Protein AF-A0AAU9K2E4-F1 (afdb_monomer_lite)

Foldseek 3Di:
DDDDDDDPDDPDPPPPDQDALLLVLLVVLLCQAQQLAAALVLQLVLLVVLDDPQKHAPVSVLVSCVVSVGDSCCCVPPPRLSNLLQVLQADPVRIGGSLLSSLCSQARYDDALLVSVVSVQCSQPPVPPQKHFQVSVVVSLVSNLCCLLPRSRVRRDDCVRPNPVRSVVLSVLLVVQVVVLSVVVCCLQPVPPDRMDGPVRVVVSCVVPVLNSLSRHSSSSSVSSVVRSVVPVDDPPPDDPPPPPPPPPDDDDDDDDDDDDDDDDDDDDDDPPVVVVVVVVVVVVVVVVVVVVVSVLSSLVVVVVVVDDDPVQFPDWLDPDWDKFQAAPLVVCVCPPAPPVVPLVQLLCQLQVWAQKDKFHWPDDAPCSSVVHDDDDHDFKTKIKIWIKGADDDPDVQADRIFIKIKMWMKGPSDRFWIKIKIWMATPRGVCSVQKIKIKMWIWGGPRMITIIITIGIGGPHDDPCVVVCGVVVSVVSSCSVPVRNVLSSNCSSCVVVVHDDDPCPVSSVPRGDRHDHPPVPVVVVVVVVVVVVVVVVVVVVVVVVVVVVVVVVVVVVVVVVVVVVVVVVVVD

pLDDT: mean 81.57, std 21.94, range [29.48, 98.5]

Structure (mmCIF, N/CA/C/O backbone):
data_AF-A0AAU9K2E4-F1
#
_entry.id   AF-A0AAU9K2E4-F1
#
loop_
_atom_site.group_PDB
_atom_site.id
_atom_site.type_symbol
_atom_site.label_atom_id
_atom_site.label_alt_id
_atom_site.label_comp_id
_atom_site.label_asym_id
_atom_site.label_entity_id
_atom_site.label_seq_id
_atom_site.pdbx_PDB_ins_code
_atom_site.Cartn_x
_atom_site.Cartn_y
_atom_site.Cartn_z
_atom_site.occupancy
_atom_site.B_iso_or_equiv
_atom_site.auth_seq_id
_atom_site.auth_comp_id
_atom_site.auth_asym_id
_atom_site.auth_atom_id
_atom_site.pdbx_PDB_model_num
ATOM 1 N N . MET A 1 1 ? -28.084 -39.933 -8.185 1.00 37.19 1 MET A N 1
ATOM 2 C CA . MET A 1 1 ? -26.721 -39.361 -8.178 1.00 37.19 1 MET A CA 1
ATOM 3 C C . MET A 1 1 ? -26.723 -38.176 -9.130 1.00 37.19 1 MET A C 1
ATOM 5 O O . MET A 1 1 ? -26.557 -38.372 -10.323 1.00 37.19 1 MET A O 1
ATOM 9 N N . GLY A 1 2 ? -27.069 -36.991 -8.625 1.00 30.81 2 GLY A N 1
ATOM 10 C CA . GLY A 1 2 ? -27.125 -35.752 -9.403 1.00 30.81 2 GLY A CA 1
ATOM 11 C C . GLY A 1 2 ? -25.987 -34.840 -8.964 1.00 30.81 2 GLY A C 1
ATOM 12 O O . GLY A 1 2 ? -25.881 -34.535 -7.779 1.00 30.81 2 GLY A O 1
ATOM 13 N N . CYS A 1 3 ? -25.113 -34.480 -9.898 1.00 31.41 3 CYS A N 1
ATOM 14 C CA . CYS A 1 3 ? -24.028 -33.533 -9.680 1.00 31.41 3 CYS A CA 1
ATOM 15 C C . CYS A 1 3 ? -24.596 -32.111 -9.663 1.00 31.41 3 CYS A C 1
ATOM 17 O O . CYS A 1 3 ? -25.233 -31.692 -10.626 1.00 31.41 3 CYS A O 1
ATOM 19 N N . CYS A 1 4 ? -24.362 -31.382 -8.572 1.00 31.95 4 CYS A N 1
ATOM 20 C CA . CYS A 1 4 ? -24.639 -29.955 -8.483 1.00 31.95 4 CYS A CA 1
ATOM 21 C C . CYS A 1 4 ? -23.715 -29.190 -9.439 1.00 31.95 4 CYS A C 1
ATOM 23 O O . CYS A 1 4 ? -22.493 -29.215 -9.282 1.00 31.95 4 CYS A O 1
ATOM 25 N N . GLU A 1 5 ? -24.303 -28.494 -10.407 1.00 32.69 5 GLU A N 1
ATOM 26 C CA . GLU A 1 5 ? -23.639 -27.434 -11.156 1.00 32.69 5 GLU A CA 1
ATOM 27 C C . GLU A 1 5 ? -23.360 -26.272 -10.197 1.00 32.69 5 GLU A C 1
ATOM 29 O O . GLU A 1 5 ? -24.272 -25.645 -9.661 1.00 32.69 5 GLU A O 1
ATOM 34 N N . ALA A 1 6 ? -22.080 -26.010 -9.935 1.00 31.20 6 ALA A N 1
ATOM 35 C CA . ALA A 1 6 ? -21.659 -24.826 -9.209 1.00 31.20 6 ALA A CA 1
ATOM 36 C C . ALA A 1 6 ? -21.851 -23.606 -10.118 1.00 31.20 6 ALA A C 1
ATOM 38 O O . ALA A 1 6 ? -21.070 -23.368 -11.042 1.00 31.20 6 ALA A O 1
ATOM 39 N N . THR A 1 7 ? -22.905 -22.841 -9.855 1.00 31.53 7 THR A N 1
ATOM 40 C CA . THR A 1 7 ? -23.152 -21.538 -10.466 1.00 31.53 7 THR A CA 1
ATOM 41 C C . THR A 1 7 ? -21.944 -20.643 -10.198 1.00 31.53 7 THR A C 1
ATOM 43 O O . THR A 1 7 ? -21.656 -20.293 -9.054 1.00 31.53 7 THR A O 1
ATOM 46 N N . GLN A 1 8 ? -21.205 -20.290 -11.250 1.00 31.70 8 GLN A N 1
ATOM 47 C CA . GLN A 1 8 ? -20.122 -19.317 -11.168 1.00 31.70 8 GLN A CA 1
ATOM 48 C C . GLN A 1 8 ? -20.720 -17.963 -10.770 1.00 31.70 8 GLN A C 1
ATOM 50 O O . GLN A 1 8 ? -21.338 -17.273 -11.580 1.00 31.70 8 GLN A O 1
ATOM 55 N N . ILE A 1 9 ? -20.571 -17.600 -9.496 1.00 30.86 9 ILE A N 1
ATOM 56 C CA . ILE A 1 9 ? -20.926 -16.278 -8.990 1.00 30.86 9 ILE A CA 1
ATOM 57 C C . ILE A 1 9 ? -19.970 -15.284 -9.650 1.00 30.86 9 ILE A C 1
ATOM 59 O O . ILE A 1 9 ? -18.772 -15.264 -9.373 1.00 30.86 9 ILE A O 1
ATOM 63 N N . ASN A 1 10 ? -20.520 -14.484 -10.558 1.00 30.00 10 ASN A N 1
ATOM 64 C CA . ASN A 1 10 ? -19.849 -13.372 -11.214 1.00 30.00 10 ASN A CA 1
ATOM 65 C C . ASN A 1 10 ? -19.261 -12.447 -10.124 1.00 30.00 10 ASN A C 1
ATOM 67 O O . ASN A 1 10 ? -20.035 -11.989 -9.273 1.00 30.00 10 ASN A O 1
ATOM 71 N N . PRO A 1 11 ? -17.935 -12.205 -10.067 1.00 36.16 11 PRO A N 1
ATOM 72 C CA . PRO A 1 11 ? -17.338 -11.366 -9.036 1.00 36.16 11 PRO A CA 1
ATOM 73 C C . PRO A 1 11 ? -17.974 -9.977 -9.102 1.00 36.16 11 PRO A C 1
ATOM 75 O O . PRO A 1 11 ? -17.813 -9.235 -10.070 1.00 36.16 11 PRO A O 1
ATOM 78 N N . ARG A 1 12 ? -18.778 -9.691 -8.073 1.00 38.38 12 ARG A N 1
ATOM 79 C CA . ARG A 1 12 ? -19.626 -8.510 -7.919 1.00 38.38 12 ARG A CA 1
ATOM 80 C C . ARG A 1 12 ? -18.850 -7.247 -8.309 1.00 38.38 12 ARG A C 1
ATOM 82 O O . ARG A 1 12 ? -17.831 -6.935 -7.694 1.00 38.38 12 ARG A O 1
ATOM 89 N N . LEU A 1 13 ? -19.381 -6.496 -9.280 1.00 33.72 13 LEU A N 1
ATOM 90 C CA . LEU A 1 13 ? -19.095 -5.074 -9.464 1.00 33.72 13 LEU A CA 1
ATOM 91 C C . LEU A 1 13 ? -19.481 -4.342 -8.169 1.00 33.72 13 LEU A C 1
ATOM 93 O O . LEU A 1 13 ? -20.591 -3.836 -8.030 1.00 33.72 13 LEU A O 1
ATOM 97 N N . LEU A 1 14 ? -18.578 -4.300 -7.191 1.00 43.84 14 LEU A N 1
ATOM 98 C CA . LEU A 1 14 ? -18.618 -3.251 -6.185 1.00 43.84 14 LEU A CA 1
ATOM 99 C C . LEU A 1 14 ? -18.365 -1.959 -6.959 1.00 43.84 14 LEU A C 1
ATOM 101 O O . LEU A 1 14 ? -17.278 -1.769 -7.507 1.00 43.84 14 LEU A O 1
ATOM 105 N N . SER A 1 15 ? -19.393 -1.116 -7.079 1.00 46.94 15 SER A N 1
ATOM 106 C CA . SER A 1 15 ? -19.255 0.240 -7.603 1.00 46.94 15 SER A CA 1
ATOM 107 C C . SER A 1 15 ? -18.041 0.872 -6.929 1.00 46.94 15 SER A C 1
ATOM 109 O O . SER A 1 15 ? -18.013 0.963 -5.700 1.00 46.94 15 SER A O 1
ATOM 111 N N . ARG A 1 16 ? -17.011 1.217 -7.711 1.00 61.72 16 ARG A N 1
ATOM 112 C CA . ARG A 1 16 ? -15.808 1.877 -7.197 1.00 61.72 16 ARG A CA 1
ATOM 113 C C . ARG A 1 16 ? -16.251 3.199 -6.583 1.00 61.72 16 ARG A C 1
ATOM 115 O O . ARG A 1 16 ? -16.492 4.154 -7.309 1.00 61.72 16 ARG A O 1
ATOM 122 N N . ILE A 1 17 ? -16.417 3.220 -5.266 1.00 76.81 17 ILE A N 1
ATOM 123 C CA . ILE A 1 17 ? -16.615 4.463 -4.537 1.00 76.81 17 ILE A CA 1
ATOM 124 C C . ILE A 1 17 ? -15.314 5.240 -4.654 1.00 76.81 17 ILE A C 1
ATOM 126 O O . ILE A 1 17 ? -14.234 4.728 -4.349 1.00 76.81 17 ILE A O 1
ATOM 130 N N . GLU A 1 18 ? -15.431 6.452 -5.177 1.00 85.31 18 GLU A N 1
ATOM 131 C CA . GLU A 1 18 ? -14.321 7.378 -5.267 1.00 85.31 18 GLU A CA 1
ATOM 132 C C . GLU A 1 18 ? -13.928 7.794 -3.851 1.00 85.31 18 GLU A C 1
ATOM 134 O O . GLU A 1 18 ? -14.721 8.353 -3.097 1.00 85.31 18 GLU A O 1
ATOM 139 N N . ILE A 1 19 ? -12.712 7.417 -3.460 1.00 88.56 19 ILE A N 1
ATOM 140 C CA . ILE A 1 19 ? -12.190 7.706 -2.128 1.00 88.56 19 ILE A CA 1
ATOM 141 C C . ILE A 1 19 ? -11.777 9.190 -2.098 1.00 88.56 19 ILE A C 1
ATOM 143 O O . ILE A 1 19 ? -11.007 9.597 -2.981 1.00 88.56 19 ILE A O 1
ATOM 147 N N . PRO A 1 20 ? -12.217 9.975 -1.098 1.00 91.00 20 PRO A N 1
ATOM 148 C CA . PRO A 1 20 ? -11.890 11.395 -1.000 1.00 91.00 20 PRO A CA 1
ATOM 149 C C . PRO A 1 20 ? -10.384 11.608 -0.773 1.00 91.00 20 PRO A C 1
ATOM 151 O O . PRO A 1 20 ? -9.663 10.705 -0.327 1.00 91.00 20 PRO A O 1
ATOM 154 N N . LEU A 1 21 ? -9.878 12.790 -1.126 1.00 88.50 21 LEU A N 1
ATOM 155 C CA . LEU A 1 21 ? -8.443 13.099 -1.078 1.00 88.50 21 LEU A CA 1
ATOM 156 C C . LEU A 1 21 ? -7.885 13.051 0.341 1.00 88.50 21 LEU A C 1
ATOM 158 O O . LEU A 1 21 ? -6.787 12.540 0.565 1.00 88.50 21 LEU A O 1
ATOM 162 N N . GLU A 1 22 ? -8.680 13.526 1.285 1.00 94.00 22 GLU A N 1
ATOM 163 C CA . GLU A 1 22 ? -8.408 13.554 2.711 1.00 94.00 22 GLU A CA 1
ATOM 164 C C . GLU A 1 22 ? -8.184 12.129 3.227 1.00 94.00 22 GLU A C 1
ATOM 166 O O . GLU A 1 22 ? -7.176 11.847 3.874 1.00 94.00 22 GLU A O 1
ATOM 171 N N . GLU A 1 23 ? -9.037 11.180 2.830 1.00 96.25 23 GLU A N 1
ATOM 172 C CA . GLU A 1 23 ? -8.864 9.770 3.188 1.00 96.25 23 GLU A CA 1
ATOM 173 C C . GLU A 1 23 ? -7.596 9.173 2.581 1.00 96.25 23 GLU A C 1
ATOM 175 O O . GLU A 1 23 ? -6.885 8.412 3.238 1.00 96.25 23 GLU A O 1
ATOM 180 N N . LYS A 1 24 ? -7.280 9.509 1.326 1.00 92.94 24 LYS A N 1
ATOM 181 C CA . LYS A 1 24 ? -6.053 9.028 0.678 1.00 92.94 24 LYS A CA 1
ATOM 182 C C . LYS A 1 24 ? -4.808 9.552 1.410 1.00 92.94 24 LYS A C 1
ATOM 184 O O . LYS A 1 24 ? -3.862 8.785 1.613 1.00 92.94 24 LYS A O 1
ATOM 189 N N . ALA A 1 25 ? -4.823 10.811 1.853 1.00 93.62 25 ALA A N 1
ATOM 190 C CA . ALA A 1 25 ? -3.760 11.410 2.656 1.00 93.62 25 ALA A CA 1
ATOM 191 C C . ALA A 1 25 ? -3.625 10.739 4.035 1.00 93.62 25 ALA A C 1
ATOM 193 O O . ALA A 1 25 ? -2.514 10.393 4.440 1.00 93.62 25 ALA A O 1
ATOM 194 N N . ILE A 1 26 ? -4.738 10.481 4.732 1.00 96.12 26 ILE A N 1
ATOM 195 C CA . ILE A 1 26 ? -4.733 9.780 6.027 1.00 96.12 26 ILE A CA 1
ATOM 196 C C . ILE A 1 26 ? -4.193 8.354 5.859 1.00 96.12 26 ILE A C 1
ATOM 198 O O . ILE A 1 26 ? -3.274 7.959 6.573 1.00 96.12 26 ILE A O 1
ATOM 202 N N . LYS A 1 27 ? -4.670 7.596 4.863 1.00 96.19 27 LYS A N 1
ATOM 203 C CA . LYS A 1 27 ? -4.191 6.228 4.577 1.00 96.19 27 LYS A CA 1
ATOM 204 C C . LYS A 1 27 ? -2.699 6.166 4.285 1.00 96.19 27 LYS A C 1
ATOM 206 O O . LYS A 1 27 ? -2.048 5.184 4.641 1.00 96.19 27 LYS A O 1
ATOM 211 N N . LYS A 1 28 ? -2.152 7.174 3.599 1.00 94.00 28 LYS A N 1
ATOM 212 C CA . LYS A 1 28 ? -0.710 7.260 3.348 1.00 94.00 28 LYS A CA 1
ATOM 213 C C . LYS A 1 28 ? 0.057 7.373 4.666 1.00 94.00 28 LYS A C 1
ATOM 215 O O . LYS A 1 28 ? 1.005 6.622 4.860 1.00 94.00 28 LYS A O 1
ATOM 220 N N . GLN A 1 29 ? -0.399 8.235 5.570 1.00 95.62 29 GLN A N 1
ATOM 221 C CA . GLN A 1 29 ? 0.223 8.457 6.877 1.00 95.62 29 GLN A CA 1
ATOM 222 C C . GLN A 1 29 ? 0.045 7.254 7.822 1.00 95.62 29 GLN A C 1
ATOM 224 O O . GLN A 1 29 ? 0.972 6.901 8.543 1.00 95.62 29 GLN A O 1
ATOM 229 N N . GLU A 1 30 ? -1.087 6.539 7.767 1.00 97.00 30 GLU A N 1
ATOM 230 C CA . GLU A 1 30 ? -1.287 5.302 8.544 1.00 97.00 30 GLU A CA 1
ATOM 231 C C . GLU A 1 30 ? -0.229 4.236 8.210 1.00 97.00 30 GLU A C 1
ATOM 233 O O . GLU A 1 30 ? 0.214 3.506 9.095 1.00 97.00 30 GLU A O 1
ATOM 238 N N . ARG A 1 31 ? 0.219 4.166 6.948 1.00 95.38 31 ARG A N 1
ATOM 239 C CA . ARG A 1 31 ? 1.254 3.216 6.496 1.00 95.38 31 ARG A CA 1
ATOM 240 C C . ARG A 1 31 ? 2.655 3.544 7.015 1.00 95.38 31 ARG A C 1
ATOM 242 O O . ARG A 1 31 ? 3.524 2.674 6.968 1.00 95.38 31 ARG A O 1
ATOM 249 N N . GLU A 1 32 ? 2.881 4.774 7.471 1.00 94.31 32 GLU A N 1
ATOM 250 C CA . GLU A 1 32 ? 4.154 5.213 8.053 1.00 94.31 32 GLU A CA 1
ATOM 251 C C . GLU A 1 32 ? 4.282 4.798 9.529 1.00 94.31 32 GLU A C 1
ATOM 253 O O . GLU A 1 32 ? 5.385 4.793 10.070 1.00 94.31 32 GLU A O 1
ATOM 258 N N . LEU A 1 33 ? 3.183 4.393 10.179 1.00 96.06 33 LEU A N 1
ATOM 259 C CA . LEU A 1 33 ? 3.203 3.925 11.562 1.00 96.06 33 LEU A CA 1
ATOM 260 C C . LEU A 1 33 ? 4.000 2.627 11.708 1.00 96.06 33 LEU A C 1
ATOM 262 O O . LEU A 1 33 ? 3.771 1.645 10.998 1.00 96.06 33 LEU A O 1
ATOM 266 N N . ALA A 1 34 ? 4.853 2.561 12.729 1.00 94.75 34 ALA A N 1
ATOM 267 C CA . ALA A 1 34 ? 5.678 1.381 12.988 1.00 94.75 34 ALA A CA 1
ATOM 268 C C . ALA A 1 34 ? 4.840 0.121 13.286 1.00 94.75 34 ALA A C 1
ATOM 270 O O . ALA A 1 34 ? 5.229 -0.997 12.941 1.00 94.75 34 ALA A O 1
ATOM 271 N N . ILE A 1 35 ? 3.656 0.297 13.884 1.00 95.38 35 ILE A N 1
ATOM 272 C CA . ILE A 1 35 ? 2.724 -0.799 14.180 1.00 95.38 35 ILE A CA 1
ATOM 273 C C . ILE A 1 35 ? 2.015 -1.344 12.930 1.00 95.38 35 ILE A C 1
ATOM 275 O O . ILE A 1 35 ? 1.582 -2.493 12.950 1.00 95.38 35 ILE A O 1
ATOM 279 N N . PHE A 1 36 ? 1.946 -0.589 11.825 1.00 95.88 36 PHE A N 1
ATOM 280 C CA . PHE A 1 36 ? 1.227 -0.998 10.609 1.00 95.88 36 PHE A CA 1
ATOM 281 C C . PHE A 1 36 ? 1.798 -2.282 9.988 1.00 95.88 36 PHE A C 1
ATOM 283 O O . PHE A 1 36 ? 1.079 -3.121 9.445 1.00 95.88 36 PHE A O 1
ATOM 290 N N . GLN A 1 37 ? 3.116 -2.470 10.098 1.00 91.75 37 GLN A N 1
ATOM 291 C CA . GLN A 1 37 ? 3.818 -3.623 9.528 1.00 91.75 37 GLN A CA 1
ATOM 292 C C . GLN A 1 37 ? 3.732 -4.886 10.397 1.00 91.75 37 GLN A C 1
ATOM 294 O O . GLN A 1 37 ? 4.137 -5.962 9.958 1.00 91.75 37 GLN A O 1
ATOM 299 N N . ARG A 1 38 ? 3.225 -4.780 11.631 1.00 97.06 38 ARG A N 1
ATOM 300 C CA . ARG A 1 38 ? 3.105 -5.904 12.570 1.00 97.06 38 ARG A CA 1
ATOM 301 C C . ARG A 1 38 ? 1.734 -6.538 12.471 1.00 97.06 38 ARG A C 1
ATOM 303 O O . ARG A 1 38 ? 0.769 -5.869 12.115 1.00 97.06 38 ARG A O 1
ATOM 310 N N . SER A 1 39 ? 1.640 -7.838 12.730 1.00 97.81 39 SER A N 1
ATOM 311 C CA . SER A 1 39 ? 0.341 -8.511 12.651 1.00 97.81 39 SER A CA 1
ATOM 312 C C . SER A 1 39 ? -0.562 -8.064 13.803 1.00 97.81 39 SER A C 1
ATOM 314 O O . SER A 1 39 ? -0.101 -7.937 14.938 1.00 97.81 39 SER A O 1
ATOM 316 N N . ALA A 1 40 ? -1.854 -7.866 13.539 1.00 98.06 40 ALA A N 1
ATOM 317 C CA . ALA A 1 40 ? -2.835 -7.492 14.561 1.00 98.06 40 ALA A CA 1
ATOM 318 C C . ALA A 1 40 ? -2.836 -8.481 15.742 1.00 98.06 40 ALA A C 1
ATOM 320 O O . ALA A 1 40 ? -2.953 -8.075 16.896 1.00 98.06 40 ALA A O 1
ATOM 321 N N . LYS A 1 41 ? -2.622 -9.775 15.460 1.00 97.94 41 LYS A N 1
ATOM 322 C CA . LYS A 1 41 ? -2.523 -10.839 16.469 1.00 97.94 41 LYS A CA 1
ATOM 323 C C . LYS A 1 41 ? -1.344 -10.632 17.419 1.00 97.94 41 LYS A C 1
ATOM 325 O O . LYS A 1 41 ? -1.513 -10.696 18.633 1.00 97.94 41 LYS A O 1
ATOM 330 N N . GLU A 1 42 ? -0.159 -10.389 16.863 1.00 98.12 42 GLU A N 1
ATOM 331 C CA . GLU A 1 42 ? 1.074 -10.159 17.625 1.00 98.12 42 GLU A CA 1
ATOM 332 C C . GLU A 1 42 ? 0.979 -8.880 18.462 1.00 98.12 42 GLU A C 1
ATOM 334 O O . GLU A 1 42 ? 1.329 -8.888 19.643 1.00 98.12 42 GLU A O 1
ATOM 339 N N . LEU A 1 43 ? 0.435 -7.807 17.878 1.00 98.00 43 LEU A N 1
ATOM 340 C CA . LEU A 1 43 ? 0.189 -6.544 18.569 1.00 98.00 43 LEU A CA 1
ATOM 341 C C . LEU A 1 43 ? -0.767 -6.733 19.756 1.00 98.00 43 LEU A C 1
ATOM 343 O O . LEU A 1 43 ? -0.383 -6.438 20.888 1.00 98.00 43 LEU A O 1
ATOM 347 N N . LYS A 1 44 ? -1.973 -7.282 19.523 1.00 97.38 44 LYS A N 1
ATOM 348 C CA . LYS A 1 44 ? -2.979 -7.539 20.571 1.00 97.38 44 LYS A CA 1
ATOM 349 C C . LYS A 1 44 ? -2.388 -8.367 21.707 1.00 97.38 44 LYS A C 1
ATOM 351 O O . LYS A 1 44 ? -2.472 -7.971 22.864 1.00 97.38 44 LYS A O 1
ATOM 356 N N . TYR A 1 45 ? -1.756 -9.496 21.381 1.00 97.69 45 TYR A N 1
ATOM 357 C CA . TYR A 1 45 ? -1.164 -10.387 22.378 1.00 97.69 45 TYR A CA 1
ATOM 358 C C . TYR A 1 45 ? -0.100 -9.672 23.221 1.00 97.69 45 TYR A C 1
ATOM 360 O O . TYR A 1 45 ? -0.110 -9.761 24.451 1.00 97.69 45 TYR A O 1
ATOM 368 N N . THR A 1 46 ? 0.797 -8.927 22.575 1.00 98.19 46 THR A N 1
ATOM 369 C CA . THR A 1 46 ? 1.896 -8.245 23.265 1.00 98.19 46 THR A CA 1
ATOM 370 C C . THR A 1 46 ? 1.386 -7.135 24.180 1.00 98.19 46 THR A C 1
ATOM 372 O O . THR A 1 46 ? 1.789 -7.065 25.340 1.00 98.19 46 THR A O 1
ATOM 375 N N . PHE A 1 47 ? 0.463 -6.291 23.716 1.00 97.50 47 PHE A N 1
ATOM 376 C CA . PHE A 1 47 ? -0.098 -5.238 24.563 1.00 97.50 47 PHE A CA 1
ATOM 377 C C . PHE A 1 47 ? -0.944 -5.804 25.705 1.00 97.50 47 PHE A C 1
ATOM 379 O O . PHE A 1 47 ? -0.772 -5.380 26.848 1.00 97.50 47 PHE A O 1
ATOM 386 N N . LYS A 1 48 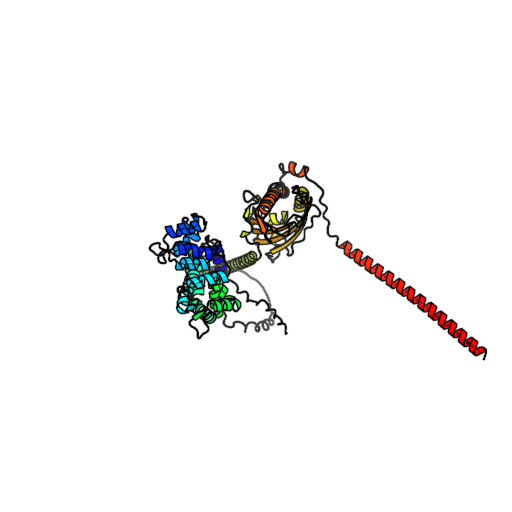? -1.771 -6.822 25.437 1.00 96.56 48 LYS A N 1
ATOM 387 C CA . LYS A 1 48 ? -2.597 -7.481 26.456 1.00 96.56 48 LYS A CA 1
ATOM 388 C C . LYS A 1 48 ? -1.750 -8.097 27.570 1.00 96.56 48 LYS A C 1
ATOM 390 O O . LYS A 1 48 ? -2.005 -7.841 28.744 1.00 96.56 48 LYS A O 1
ATOM 395 N N . THR A 1 49 ? -0.706 -8.854 27.223 1.00 97.31 49 THR A N 1
ATOM 396 C CA . THR A 1 49 ? 0.199 -9.505 28.198 1.00 97.31 49 THR A CA 1
ATOM 397 C C . THR A 1 49 ? 1.025 -8.524 29.024 1.00 97.31 49 THR A C 1
ATOM 399 O O . THR A 1 49 ? 1.396 -8.834 30.155 1.00 97.31 49 THR A O 1
ATOM 402 N N . ASN A 1 50 ? 1.297 -7.337 28.485 1.00 97.31 50 ASN A N 1
ATOM 403 C CA . ASN A 1 50 ? 1.980 -6.273 29.207 1.00 97.31 50 ASN A CA 1
ATOM 404 C C . ASN A 1 50 ? 1.014 -5.297 29.881 1.00 97.31 50 ASN A C 1
ATOM 406 O O . ASN A 1 50 ? 1.499 -4.324 30.441 1.00 97.31 50 ASN A O 1
ATOM 410 N N . SER A 1 51 ? -0.303 -5.521 29.850 1.00 97.56 51 SER A N 1
ATOM 411 C CA . SER A 1 51 ? -1.297 -4.697 30.544 1.00 97.56 51 SER A CA 1
ATOM 412 C C . SER A 1 51 ? -1.547 -5.197 31.971 1.00 97.56 51 SER A C 1
ATOM 414 O O . SER A 1 51 ? -1.343 -6.368 32.291 1.00 97.56 51 SER A O 1
ATOM 416 N N . LYS A 1 52 ? -1.989 -4.304 32.861 1.00 97.25 52 LYS A N 1
ATOM 417 C CA . LYS A 1 52 ? -2.400 -4.640 34.228 1.00 97.25 52 LYS A CA 1
ATOM 418 C C . LYS A 1 52 ? -3.696 -3.911 34.544 1.00 97.25 52 LYS A C 1
ATOM 420 O O . LYS A 1 52 ? -3.744 -2.689 34.473 1.00 97.25 52 LYS A O 1
ATOM 425 N N . ASN A 1 53 ? -4.735 -4.665 34.904 1.00 95.81 53 ASN A N 1
ATOM 426 C CA . ASN A 1 53 ? -6.071 -4.140 35.218 1.00 95.81 53 ASN A CA 1
ATOM 427 C C . ASN A 1 53 ? -6.649 -3.248 34.105 1.00 95.81 53 ASN A C 1
ATOM 429 O O . ASN A 1 53 ? -7.236 -2.206 34.378 1.00 95.81 53 ASN A O 1
ATOM 433 N N . GLY A 1 54 ? -6.432 -3.625 32.844 1.00 95.50 54 GLY A N 1
ATOM 434 C CA . GLY A 1 54 ? -6.916 -2.855 31.700 1.00 95.50 54 GLY A CA 1
ATOM 435 C C . GLY A 1 54 ? -6.117 -1.580 31.393 1.00 95.50 54 GLY A C 1
ATOM 436 O O . GLY A 1 54 ? -6.501 -0.828 30.498 1.00 95.50 54 GLY A O 1
ATOM 437 N N . LEU A 1 55 ? -5.005 -1.339 32.093 1.00 97.44 55 LEU A N 1
ATOM 438 C CA . LEU A 1 55 ? -4.143 -0.175 31.907 1.00 97.44 55 LEU A CA 1
ATOM 439 C C . LEU A 1 55 ? -2.733 -0.589 31.487 1.00 97.44 55 LEU A C 1
ATOM 441 O O . LEU A 1 55 ? -2.200 -1.622 31.903 1.00 97.44 55 LEU A O 1
ATOM 445 N N . ILE A 1 56 ? -2.105 0.254 30.678 1.00 97.94 56 ILE A N 1
ATOM 446 C CA . ILE A 1 56 ? -0.707 0.144 30.278 1.00 97.94 56 ILE A CA 1
ATOM 447 C C . ILE A 1 56 ? 0.006 1.402 30.781 1.00 97.94 56 ILE A C 1
ATOM 449 O O . ILE A 1 56 ? -0.451 2.519 30.571 1.00 97.94 56 ILE A O 1
ATOM 453 N N . THR A 1 57 ? 1.125 1.228 31.481 1.00 97.25 57 THR A N 1
ATOM 454 C CA . THR A 1 57 ? 2.012 2.338 31.875 1.00 97.25 57 THR A CA 1
ATOM 455 C C . THR A 1 57 ? 3.048 2.598 30.780 1.00 97.25 57 THR A C 1
ATOM 457 O O . THR A 1 57 ? 3.343 1.699 29.991 1.00 97.25 57 THR A O 1
ATOM 460 N N . LEU A 1 58 ? 3.686 3.773 30.749 1.00 95.62 58 LEU A N 1
ATOM 461 C CA . LEU A 1 58 ? 4.765 4.045 29.786 1.00 95.62 58 LEU A CA 1
ATOM 462 C C . LEU A 1 58 ? 5.901 2.990 29.812 1.00 95.62 58 LEU A C 1
ATOM 464 O O . LEU A 1 58 ? 6.323 2.558 28.738 1.00 95.62 58 LEU A O 1
ATOM 468 N N . PRO A 1 59 ? 6.388 2.497 30.973 1.00 96.69 59 PRO A N 1
ATOM 469 C CA . PRO A 1 59 ? 7.332 1.374 31.006 1.00 96.69 59 PRO A CA 1
ATOM 470 C C . PRO A 1 59 ? 6.797 0.071 30.388 1.00 96.69 59 PRO A C 1
ATOM 472 O O . PRO A 1 59 ? 7.544 -0.636 29.710 1.00 96.69 59 PRO A O 1
ATOM 475 N N . MET A 1 60 ? 5.516 -0.252 30.594 1.00 97.50 60 MET A N 1
ATOM 476 C CA . MET A 1 60 ? 4.867 -1.431 29.999 1.00 97.50 60 MET A CA 1
ATOM 477 C C . MET A 1 60 ? 4.700 -1.279 28.481 1.00 97.50 60 MET A C 1
ATOM 479 O O . MET A 1 60 ? 4.961 -2.223 27.733 1.00 97.50 60 MET A O 1
ATOM 483 N N . LEU A 1 61 ? 4.359 -0.075 28.013 1.00 96.56 61 LEU A N 1
ATOM 484 C CA . LEU A 1 61 ? 4.313 0.251 26.590 1.00 96.56 61 LEU A CA 1
ATOM 485 C C . LEU A 1 61 ? 5.702 0.096 25.959 1.00 96.56 61 LEU A C 1
ATOM 487 O O . LEU A 1 61 ? 5.854 -0.639 24.989 1.00 96.56 61 LEU A O 1
ATOM 491 N N . LYS A 1 62 ? 6.740 0.687 26.564 1.00 95.44 62 LYS A N 1
ATOM 492 C CA . LYS A 1 62 ? 8.143 0.544 26.131 1.00 95.44 62 LYS A CA 1
ATOM 493 C C . LYS A 1 62 ? 8.572 -0.918 26.013 1.00 95.44 62 LYS A C 1
ATOM 495 O O . LYS A 1 62 ? 9.196 -1.300 25.026 1.00 95.44 62 LYS A O 1
ATOM 500 N N . ARG A 1 63 ? 8.214 -1.746 26.999 1.00 96.62 63 ARG A N 1
ATOM 501 C CA . ARG A 1 63 ? 8.476 -3.192 26.969 1.00 96.62 63 ARG A CA 1
ATOM 502 C C . ARG A 1 63 ? 7.750 -3.880 25.811 1.00 96.62 63 ARG A C 1
ATOM 504 O O . ARG A 1 63 ? 8.352 -4.719 25.150 1.00 96.62 63 ARG A O 1
ATOM 511 N N . SER A 1 64 ? 6.502 -3.500 25.547 1.00 97.06 64 SER A N 1
ATOM 512 C CA . SER A 1 64 ? 5.715 -4.041 24.434 1.00 97.06 64 SER A CA 1
ATOM 513 C C . SER A 1 64 ? 6.359 -3.713 23.083 1.00 97.06 64 SER A C 1
ATOM 515 O O . SER A 1 64 ? 6.566 -4.599 22.263 1.00 97.06 64 SER A O 1
ATOM 517 N N . ILE A 1 65 ? 6.765 -2.456 22.880 1.00 95.44 65 ILE A N 1
ATOM 518 C CA . ILE A 1 65 ? 7.453 -1.989 21.663 1.00 95.44 65 ILE A CA 1
ATOM 519 C C . ILE A 1 65 ? 8.770 -2.744 21.443 1.00 95.44 65 ILE A C 1
ATOM 521 O O . ILE A 1 65 ? 9.056 -3.169 20.323 1.00 95.44 65 ILE A O 1
ATOM 525 N N . TYR A 1 66 ? 9.531 -2.983 22.515 1.00 95.25 66 TYR A N 1
ATOM 526 C CA . TYR A 1 66 ? 10.744 -3.799 22.457 1.00 95.25 66 TYR A CA 1
ATOM 527 C C . TYR A 1 66 ? 10.465 -5.247 22.037 1.00 95.25 66 TYR A C 1
ATOM 529 O O . TYR A 1 66 ? 11.144 -5.774 21.160 1.00 95.25 66 TYR A O 1
ATOM 537 N N . GLN A 1 67 ? 9.454 -5.886 22.633 1.00 97.06 67 GLN A N 1
ATOM 538 C CA . GLN A 1 67 ? 9.072 -7.266 22.309 1.00 97.06 67 GLN A CA 1
ATOM 539 C C . GLN A 1 67 ? 8.590 -7.413 20.863 1.00 97.06 67 GLN A C 1
ATOM 541 O O . GLN A 1 67 ? 8.890 -8.414 20.220 1.00 97.06 67 GLN A O 1
ATOM 546 N N . LEU A 1 68 ? 7.921 -6.387 20.335 1.00 96.31 68 LEU A N 1
ATOM 547 C CA . LEU A 1 68 ? 7.513 -6.307 18.932 1.00 96.31 68 LEU A CA 1
ATOM 548 C C . LEU A 1 68 ? 8.687 -6.043 17.977 1.00 96.31 68 LEU A C 1
ATOM 550 O O . LEU A 1 68 ? 8.483 -5.999 16.766 1.00 96.31 68 LEU A O 1
ATOM 554 N N . GLY A 1 69 ? 9.907 -5.820 18.477 1.00 95.75 69 GLY A N 1
ATOM 555 C CA . GLY A 1 69 ? 11.070 -5.484 17.655 1.00 95.75 69 GLY A CA 1
ATOM 556 C C . GLY A 1 69 ? 10.875 -4.196 16.852 1.00 95.75 69 GLY A C 1
ATOM 557 O O . GLY A 1 69 ? 11.299 -4.117 15.697 1.00 95.75 69 GLY A O 1
ATOM 558 N N . LEU A 1 70 ? 10.155 -3.224 17.411 1.00 94.06 70 LEU A N 1
ATOM 559 C CA . LEU A 1 70 ? 9.995 -1.895 16.826 1.00 94.06 70 LEU A CA 1
ATOM 560 C C . LEU A 1 70 ? 11.159 -0.999 17.264 1.00 94.06 70 LEU A C 1
ATOM 562 O O . LEU A 1 70 ? 11.728 -1.195 18.340 1.00 94.06 70 LEU A O 1
ATOM 566 N N . ASN A 1 71 ? 11.529 -0.021 16.431 1.00 92.31 71 ASN A N 1
ATOM 567 C CA . ASN A 1 71 ? 12.585 0.920 16.794 1.00 92.31 71 ASN A CA 1
ATOM 568 C C . ASN A 1 71 ? 12.145 1.726 18.030 1.00 92.31 71 ASN A C 1
ATOM 570 O O . ASN A 1 71 ? 11.054 2.289 18.049 1.00 92.31 71 ASN A O 1
ATOM 574 N N . PHE A 1 72 ? 12.997 1.794 19.054 1.00 88.75 72 PHE A N 1
ATOM 575 C CA . PHE A 1 72 ? 12.737 2.598 20.245 1.00 88.75 72 PHE A CA 1
ATOM 576 C C . PHE A 1 72 ? 12.535 4.078 19.920 1.00 88.75 72 PHE A C 1
ATOM 578 O O . PHE A 1 72 ? 11.745 4.731 20.598 1.00 88.75 72 PHE A O 1
ATOM 585 N N . ASP A 1 73 ? 13.181 4.603 18.877 1.00 89.62 73 ASP A N 1
ATOM 586 C CA . ASP A 1 73 ? 13.024 6.007 18.486 1.00 89.62 73 ASP A CA 1
ATOM 587 C C . ASP A 1 73 ? 11.558 6.368 18.191 1.00 89.62 73 ASP A C 1
ATOM 589 O O . ASP A 1 73 ? 11.148 7.499 18.439 1.00 89.62 73 ASP A O 1
ATOM 593 N N . GLU A 1 74 ? 10.735 5.397 17.776 1.00 88.56 74 GLU A N 1
ATOM 594 C CA . GLU A 1 74 ? 9.301 5.572 17.503 1.00 88.56 74 GLU A CA 1
ATOM 595 C C . GLU A 1 74 ? 8.481 6.000 18.722 1.00 88.56 74 GLU A C 1
ATOM 597 O O . GLU A 1 74 ? 7.377 6.507 18.562 1.00 88.56 74 GLU A O 1
ATOM 602 N N . ILE A 1 75 ? 8.995 5.796 19.936 1.00 89.00 75 ILE A N 1
ATOM 603 C CA . ILE A 1 75 ? 8.324 6.174 21.189 1.00 89.00 75 ILE A CA 1
ATOM 604 C C . ILE A 1 75 ? 9.094 7.209 22.016 1.00 89.00 75 ILE A C 1
ATOM 606 O O . ILE A 1 75 ? 8.628 7.602 23.084 1.00 89.00 75 ILE A O 1
ATOM 610 N N . TYR A 1 76 ? 10.265 7.646 21.553 1.00 88.75 76 TYR A N 1
ATOM 611 C CA . TYR A 1 76 ? 11.026 8.734 22.179 1.00 88.75 76 TYR A CA 1
ATOM 612 C C . TYR A 1 76 ? 11.002 10.013 21.345 1.00 88.75 76 TYR A C 1
ATOM 614 O O . TYR A 1 76 ? 11.105 11.108 21.896 1.00 88.75 76 TYR A O 1
ATOM 622 N N . ASN A 1 77 ? 10.860 9.889 20.028 1.00 91.19 77 ASN A N 1
ATOM 623 C CA . ASN A 1 77 ? 10.829 11.020 19.123 1.00 91.19 77 ASN A CA 1
ATOM 624 C C . ASN A 1 77 ? 9.419 11.616 19.064 1.00 91.19 77 ASN A C 1
ATOM 626 O O . ASN A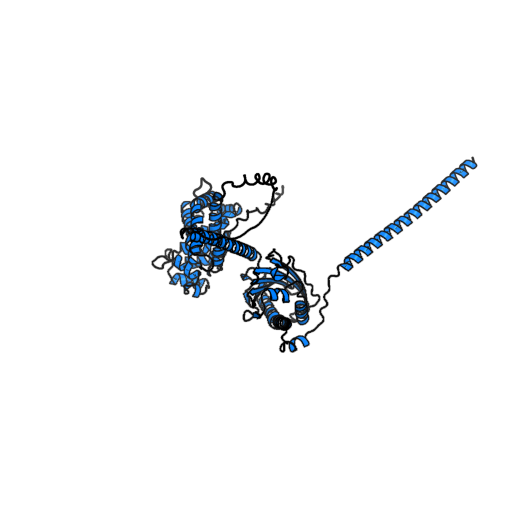 1 77 ? 8.515 11.017 18.486 1.00 91.19 77 ASN A O 1
ATOM 630 N N . ASN A 1 78 ? 9.246 12.830 19.588 1.00 91.06 78 ASN A N 1
ATOM 631 C CA . ASN A 1 78 ? 7.971 13.550 19.535 1.00 91.06 78 ASN A CA 1
ATOM 632 C C . ASN A 1 78 ? 7.501 13.894 18.107 1.00 91.06 78 ASN A C 1
ATOM 634 O O . ASN A 1 78 ? 6.326 14.202 17.896 1.00 91.06 78 ASN A O 1
ATOM 638 N N . CYS A 1 79 ? 8.394 13.802 17.121 1.00 88.81 79 CYS A N 1
ATOM 639 C CA . CYS A 1 79 ? 8.064 13.933 15.709 1.00 88.81 79 CYS A CA 1
ATOM 640 C C . CYS A 1 79 ? 7.583 12.620 15.073 1.00 88.81 79 CYS A C 1
ATOM 642 O O . CYS A 1 79 ? 7.005 12.686 13.989 1.00 88.81 79 CYS A O 1
ATOM 644 N N . SER A 1 80 ? 7.789 11.454 15.703 1.00 93.56 80 SER A N 1
ATOM 645 C CA . SER A 1 80 ? 7.302 10.177 15.161 1.00 93.56 80 SER A CA 1
ATOM 646 C C . SER A 1 80 ? 5.764 10.152 15.145 1.00 93.56 80 SER A C 1
ATOM 648 O O . SER A 1 80 ? 5.138 10.436 16.173 1.00 93.56 80 SER A O 1
ATOM 650 N N . PRO A 1 81 ? 5.130 9.759 14.023 1.00 93.62 81 PRO A N 1
ATOM 651 C CA . PRO A 1 81 ? 3.689 9.507 13.978 1.00 93.62 81 PRO A CA 1
ATOM 652 C C . PRO A 1 81 ? 3.248 8.443 14.991 1.00 93.62 81 PRO A C 1
ATOM 654 O O . PRO A 1 81 ? 2.183 8.563 15.593 1.00 93.62 81 PRO A O 1
ATOM 657 N N . THR A 1 82 ? 4.089 7.430 15.230 1.00 95.25 82 THR A N 1
ATOM 658 C CA . THR A 1 82 ? 3.836 6.365 16.208 1.00 95.25 82 THR A CA 1
ATOM 659 C C . THR A 1 82 ? 3.785 6.928 17.629 1.00 95.25 82 THR A C 1
ATOM 661 O O . THR A 1 82 ? 2.864 6.609 18.383 1.00 95.25 82 THR A O 1
ATOM 664 N N . TYR A 1 83 ? 4.728 7.805 17.988 1.00 95.31 83 TYR A N 1
ATOM 665 C CA . TYR A 1 83 ? 4.731 8.477 19.288 1.00 95.31 83 TYR A CA 1
ATOM 666 C C . TYR A 1 83 ? 3.472 9.320 19.479 1.00 95.31 83 TYR A C 1
ATOM 668 O O . TYR A 1 83 ? 2.796 9.194 20.498 1.00 95.31 83 TYR A O 1
ATOM 676 N N . LYS A 1 84 ? 3.139 10.155 18.486 1.00 96.19 84 LYS A N 1
ATOM 677 C CA . LYS A 1 84 ? 1.959 11.029 18.536 1.00 96.19 84 LYS A CA 1
ATOM 678 C C . LYS A 1 84 ? 0.669 10.230 18.681 1.00 96.19 84 LYS A C 1
ATOM 680 O O . LYS A 1 84 ? -0.194 10.621 19.462 1.00 96.19 84 LYS A O 1
ATOM 685 N N . LEU A 1 85 ? 0.565 9.096 17.982 1.00 96.94 85 LEU A N 1
ATOM 686 C CA . LEU A 1 85 ? -0.556 8.174 18.133 1.00 96.94 85 LEU A CA 1
ATOM 687 C C . LEU A 1 85 ? -0.655 7.660 19.566 1.00 96.94 85 LEU A C 1
ATOM 689 O O . LEU A 1 85 ? -1.700 7.810 20.181 1.00 96.94 85 LEU A O 1
ATOM 693 N N . PHE A 1 86 ? 0.411 7.098 20.139 1.00 96.38 86 PHE A N 1
ATOM 694 C CA . PHE A 1 86 ? 0.331 6.622 21.522 1.00 96.38 86 PHE A CA 1
ATOM 695 C C . PHE A 1 86 ? 0.011 7.755 22.497 1.00 96.38 86 PHE A C 1
ATOM 697 O O . PHE A 1 86 ? -0.815 7.572 23.387 1.00 96.38 86 PHE A O 1
ATOM 704 N N . GLN A 1 87 ? 0.590 8.938 22.302 1.00 95.62 87 GLN A N 1
ATOM 705 C CA . GLN A 1 87 ? 0.318 10.097 23.143 1.00 95.62 87 GLN A CA 1
ATOM 706 C C . GLN A 1 87 ? -1.165 10.506 23.121 1.00 95.62 87 GLN A C 1
ATOM 708 O O . GLN A 1 87 ? -1.703 10.865 24.166 1.00 95.62 87 GLN A O 1
ATOM 713 N N . SER A 1 88 ? -1.862 10.399 21.984 1.00 95.75 88 SER A N 1
ATOM 714 C CA . SER A 1 88 ? -3.300 10.717 21.910 1.00 95.75 88 SER A CA 1
ATOM 715 C C . SER A 1 88 ? -4.212 9.674 22.570 1.00 95.75 88 SER A C 1
ATOM 717 O O . SER A 1 88 ? -5.374 9.976 22.879 1.00 95.75 88 SER A O 1
ATOM 719 N N . LEU A 1 89 ? -3.682 8.465 22.792 1.00 96.31 89 LEU A N 1
ATOM 720 C CA . LEU A 1 89 ? -4.331 7.366 23.510 1.00 96.31 89 LEU A CA 1
ATOM 721 C C . LEU A 1 89 ? -4.053 7.392 25.022 1.00 96.31 89 LEU A C 1
ATOM 723 O O . LEU A 1 89 ? -4.684 6.640 25.765 1.00 96.31 89 LEU A O 1
ATOM 727 N N . SER A 1 90 ? -3.106 8.210 25.496 1.00 96.12 90 SER A N 1
ATOM 728 C CA . SER A 1 90 ? -2.902 8.391 26.937 1.00 96.12 90 SER A CA 1
ATOM 729 C C . SER A 1 90 ? -3.968 9.292 27.551 1.00 96.12 90 SER A C 1
ATOM 731 O O . SER A 1 90 ? -4.429 10.249 26.928 1.00 96.12 90 SER A O 1
ATOM 733 N N . ASN A 1 91 ? -4.342 8.994 28.792 1.00 95.25 91 ASN A N 1
ATOM 734 C CA . ASN A 1 91 ? -5.107 9.909 29.628 1.00 95.25 91 ASN A CA 1
ATOM 735 C C . ASN A 1 91 ? -4.203 11.025 30.194 1.00 95.25 91 ASN A C 1
ATOM 737 O O . ASN A 1 91 ? -2.987 11.026 30.001 1.00 95.25 91 ASN A O 1
ATOM 741 N N . GLU A 1 92 ? -4.795 11.965 30.933 1.00 94.50 92 GLU A N 1
ATOM 742 C CA . GLU A 1 92 ? -4.075 13.095 31.546 1.00 94.50 92 GLU A CA 1
ATOM 743 C C . GLU A 1 92 ? -2.976 12.660 32.533 1.00 94.50 92 GLU A C 1
ATOM 745 O O . GLU A 1 92 ? -1.992 13.368 32.731 1.00 94.50 92 GLU A O 1
ATOM 750 N N . GLU A 1 93 ? -3.110 11.467 33.114 1.00 94.00 93 GLU A N 1
ATOM 751 C CA . GLU A 1 93 ? -2.146 10.873 34.046 1.00 94.00 93 GLU A CA 1
ATOM 752 C C . GLU A 1 93 ? -1.013 10.103 33.334 1.00 94.00 93 GLU A C 1
ATOM 754 O O . GLU A 1 93 ? -0.112 9.571 33.985 1.00 94.00 93 GLU A O 1
ATOM 759 N N . GLY A 1 94 ? -1.037 10.022 31.998 1.00 94.00 94 GLY A N 1
ATOM 760 C CA . GLY A 1 94 ? -0.042 9.302 31.201 1.00 94.00 94 GLY A CA 1
ATOM 761 C C . GLY A 1 94 ? -0.209 7.775 31.195 1.00 94.00 94 GLY A C 1
ATOM 762 O O . GLY A 1 94 ? 0.712 7.058 30.791 1.00 94.00 94 GLY A O 1
ATOM 763 N N . PHE A 1 95 ? -1.360 7.259 31.635 1.00 96.62 95 PHE A N 1
ATOM 764 C CA . PHE A 1 95 ? -1.746 5.859 31.464 1.00 96.62 95 PHE A CA 1
ATOM 765 C C . PHE A 1 95 ? -2.473 5.661 30.137 1.00 96.62 95 PHE A C 1
ATOM 767 O O . PHE A 1 95 ? -3.235 6.516 29.692 1.00 96.62 95 PHE A O 1
ATOM 774 N N . TYR A 1 96 ? -2.277 4.499 29.525 1.00 96.94 96 TYR A N 1
ATOM 775 C CA . TYR A 1 96 ? -2.957 4.123 28.292 1.00 96.94 96 TYR A CA 1
ATOM 776 C C . TYR A 1 96 ? -4.034 3.082 28.591 1.00 96.94 96 TYR A C 1
ATOM 778 O O . TYR A 1 96 ? -3.777 2.095 29.290 1.00 96.94 96 TYR A O 1
ATOM 786 N N . ASN A 1 97 ? -5.230 3.273 28.041 1.00 96.56 97 ASN A N 1
ATOM 787 C CA . ASN A 1 97 ? -6.280 2.267 28.109 1.00 96.56 97 ASN A CA 1
ATOM 788 C C . ASN A 1 97 ? -5.897 1.080 27.212 1.00 96.56 97 ASN A C 1
ATOM 790 O O . ASN A 1 97 ? -5.669 1.237 26.011 1.00 96.56 97 ASN A O 1
ATOM 794 N N . SER A 1 98 ? -5.810 -0.117 27.794 1.00 96.62 98 SER A N 1
ATOM 795 C CA . SER A 1 98 ? -5.450 -1.321 27.035 1.00 96.62 98 SER A CA 1
ATOM 796 C C . SER A 1 98 ? -6.450 -1.631 25.923 1.00 96.62 98 SER A C 1
ATOM 798 O O . SER A 1 98 ? -6.025 -2.064 24.858 1.00 96.62 98 SER A O 1
ATOM 800 N N . ASN A 1 99 ? -7.742 -1.335 26.114 1.00 96.50 99 ASN A N 1
ATOM 801 C CA . ASN A 1 99 ? -8.753 -1.576 25.089 1.00 96.50 99 ASN A CA 1
ATOM 802 C C . ASN A 1 99 ? -8.527 -0.676 23.872 1.00 96.50 99 ASN A C 1
ATOM 804 O O . ASN A 1 99 ? -8.562 -1.165 22.750 1.00 96.50 99 ASN A O 1
ATOM 808 N N . ASP A 1 100 ? -8.212 0.608 24.077 1.00 97.75 100 ASP A N 1
ATOM 809 C CA . ASP A 1 100 ? -7.917 1.531 22.971 1.00 97.75 100 ASP A CA 1
ATOM 810 C C . ASP A 1 100 ? -6.694 1.076 22.167 1.00 97.75 100 ASP A C 1
ATOM 812 O O . ASP A 1 100 ? -6.698 1.111 20.935 1.00 97.75 100 ASP A O 1
ATOM 816 N N . ILE A 1 101 ? -5.657 0.593 22.858 1.00 97.50 101 ILE A N 1
ATOM 817 C CA . ILE A 1 101 ? -4.445 0.069 22.221 1.00 97.50 101 ILE A CA 1
ATOM 818 C C . ILE A 1 101 ? -4.733 -1.239 21.469 1.00 97.50 101 ILE A C 1
ATOM 820 O O . ILE A 1 101 ? -4.264 -1.412 20.343 1.00 97.50 101 ILE A O 1
ATOM 824 N N . GLU A 1 102 ? -5.502 -2.158 22.056 1.00 97.50 102 GLU A N 1
ATOM 825 C CA . GLU A 1 102 ? -5.896 -3.414 21.409 1.00 97.50 102 GLU A CA 1
ATOM 826 C C . GLU A 1 102 ? -6.764 -3.167 20.167 1.00 97.50 102 GLU A C 1
ATOM 828 O O . GLU A 1 102 ? -6.536 -3.782 19.125 1.00 97.50 102 GLU A O 1
ATOM 833 N N . LEU A 1 103 ? -7.706 -2.224 20.225 1.00 98.44 103 LEU A N 1
ATOM 834 C CA . LEU A 1 103 ? -8.521 -1.849 19.070 1.00 98.44 103 LEU A CA 1
ATOM 835 C C . LEU A 1 103 ? -7.689 -1.140 17.997 1.00 98.44 103 LEU A C 1
ATOM 837 O O . LEU A 1 103 ? -7.822 -1.464 16.818 1.00 98.44 103 LEU A O 1
ATOM 841 N N . CYS A 1 104 ? -6.756 -0.259 18.373 1.00 98.00 104 CYS A N 1
ATOM 842 C CA . CYS A 1 104 ? -5.781 0.298 17.428 1.00 98.00 104 CYS A CA 1
ATOM 843 C C . CYS A 1 104 ? -4.955 -0.801 16.746 1.00 98.00 104 CYS A C 1
ATOM 845 O O . CYS A 1 104 ? -4.716 -0.735 15.540 1.00 98.00 104 CYS A O 1
ATOM 847 N N . ALA A 1 105 ? -4.554 -1.838 17.486 1.00 97.50 105 ALA A N 1
ATOM 848 C CA . ALA A 1 105 ? -3.840 -2.983 16.932 1.00 97.50 105 ALA A CA 1
ATOM 849 C C . ALA A 1 105 ? -4.672 -3.747 15.889 1.00 97.50 105 ALA A C 1
ATOM 851 O O . ALA A 1 105 ? -4.127 -4.147 14.857 1.00 97.50 105 ALA A O 1
ATOM 852 N N . VAL A 1 106 ? -5.982 -3.904 16.107 1.00 98.19 106 VAL A N 1
ATOM 853 C CA . VAL A 1 106 ? -6.902 -4.470 15.105 1.00 98.19 106 VAL A CA 1
ATOM 854 C C . VAL A 1 106 ? -7.008 -3.556 13.890 1.00 98.19 106 VAL A C 1
ATOM 856 O O . VAL A 1 106 ? -6.801 -4.006 12.763 1.00 98.19 106 VAL A O 1
ATOM 859 N N . LEU A 1 107 ? -7.280 -2.270 14.107 1.00 98.44 107 LEU A N 1
ATOM 860 C CA . LEU A 1 107 ? -7.570 -1.303 13.050 1.00 98.44 107 LEU A CA 1
ATOM 861 C C . LEU A 1 107 ? -6.367 -1.015 12.140 1.00 98.44 107 LEU A C 1
ATOM 863 O O . LEU A 1 107 ? -6.549 -0.842 10.931 1.00 98.44 107 LEU A O 1
ATOM 867 N N . LEU A 1 108 ? -5.154 -0.978 12.700 1.00 98.06 108 LEU A N 1
ATOM 868 C CA . LEU A 1 108 ? -3.929 -0.559 12.006 1.00 98.06 108 LEU A CA 1
ATOM 869 C C . LEU A 1 108 ? -2.957 -1.705 11.716 1.00 98.06 108 LEU A C 1
ATOM 871 O O . LEU A 1 108 ? -2.188 -1.604 10.765 1.00 98.06 108 LEU A O 1
ATOM 875 N N . GLY A 1 109 ? -2.985 -2.792 12.492 1.00 97.62 109 GLY A N 1
ATOM 876 C CA . GLY A 1 109 ? -2.099 -3.935 12.272 1.00 97.62 109 GLY A CA 1
ATOM 877 C C . GLY A 1 109 ? -2.352 -4.627 10.931 1.00 97.62 109 GLY A C 1
ATOM 878 O O . GLY A 1 109 ? -3.426 -4.528 10.339 1.00 97.62 109 GLY A O 1
ATOM 879 N N . SER A 1 110 ? -1.376 -5.380 10.442 1.00 96.56 110 SER A N 1
ATOM 880 C CA . SER A 1 110 ? -1.533 -6.243 9.269 1.00 96.56 110 SER A CA 1
ATOM 881 C C . SER A 1 110 ? -2.285 -7.538 9.615 1.00 96.56 110 SER A C 1
ATOM 883 O O . SER A 1 110 ? -2.309 -7.985 10.762 1.00 96.56 110 SER A O 1
ATOM 885 N N . GLY A 1 111 ? -2.934 -8.154 8.630 1.00 96.19 111 GLY A N 1
ATOM 886 C CA . GLY A 1 111 ? -3.696 -9.394 8.813 1.00 96.19 111 GLY A CA 1
ATOM 887 C C . GLY A 1 111 ? -4.845 -9.508 7.819 1.00 96.19 111 GLY A C 1
ATOM 888 O O . GLY A 1 111 ? -5.231 -8.510 7.205 1.00 96.19 111 GLY A O 1
ATOM 889 N N . SER A 1 112 ? -5.375 -10.721 7.648 1.00 94.69 112 SER A N 1
ATOM 890 C CA . SER A 1 112 ? -6.592 -10.922 6.859 1.00 94.69 112 SER A CA 1
ATOM 891 C C . SER A 1 112 ? -7.815 -10.354 7.592 1.00 94.69 112 SER A C 1
ATOM 893 O O . SER A 1 112 ? -7.796 -10.218 8.818 1.00 94.69 112 SER A O 1
ATOM 895 N N . ALA A 1 113 ? -8.883 -10.035 6.852 1.00 93.44 113 ALA A N 1
ATOM 896 C CA . ALA A 1 113 ? -10.144 -9.573 7.441 1.00 93.44 113 ALA A CA 1
ATOM 897 C C . ALA A 1 113 ? -10.661 -10.565 8.490 1.00 93.44 113 ALA A C 1
ATOM 899 O O . ALA A 1 113 ? -11.016 -10.182 9.602 1.00 93.44 113 ALA A O 1
ATOM 900 N N . LYS A 1 114 ? -10.613 -11.856 8.134 1.00 92.50 114 LYS A N 1
ATOM 901 C CA . LYS A 1 114 ? -11.033 -12.967 8.983 1.00 92.50 114 LYS A CA 1
ATOM 902 C C . LYS A 1 114 ? -10.237 -13.016 10.287 1.00 92.50 114 LYS A C 1
ATOM 904 O O . LYS A 1 114 ? -10.838 -13.022 11.354 1.00 92.50 114 LYS A O 1
ATOM 909 N N . ASP A 1 115 ? -8.904 -12.983 10.221 1.00 94.06 115 ASP A N 1
ATOM 910 C CA . ASP A 1 115 ? -8.062 -13.043 11.428 1.00 94.06 115 ASP A CA 1
ATOM 911 C C . ASP A 1 115 ? -8.330 -11.865 12.367 1.00 94.06 115 ASP A C 1
ATOM 913 O O . ASP A 1 115 ? -8.400 -12.024 13.583 1.00 94.06 115 ASP A O 1
ATOM 917 N N . LYS A 1 116 ? -8.485 -10.666 11.801 1.00 96.88 116 LYS A N 1
ATOM 918 C CA . LYS A 1 116 ? -8.782 -9.464 12.578 1.00 96.88 116 LYS A CA 1
ATOM 919 C C . LYS A 1 116 ? -10.174 -9.490 13.190 1.00 96.88 116 LYS A C 1
ATOM 921 O O . LYS A 1 116 ? -10.332 -9.020 14.313 1.00 96.88 116 LYS A O 1
ATOM 926 N N . LEU A 1 117 ? -11.161 -10.038 12.484 1.00 93.19 117 LEU A N 1
ATOM 927 C CA . LEU A 1 117 ? -12.505 -10.168 13.026 1.00 93.19 117 LEU A CA 1
ATOM 928 C C . LEU A 1 117 ? -12.536 -11.166 14.181 1.00 93.19 117 LEU A C 1
ATOM 930 O O . LEU A 1 117 ? -13.143 -10.866 15.196 1.00 93.19 117 LEU A O 1
ATOM 934 N N . LEU A 1 118 ? -11.820 -12.289 14.079 1.00 93.44 118 LEU A N 1
ATOM 935 C CA . LEU A 1 118 ? -11.662 -13.226 15.196 1.00 93.44 118 LEU A CA 1
ATOM 936 C C . LEU A 1 118 ? -11.008 -12.550 16.408 1.00 93.44 118 LEU A C 1
ATOM 938 O O . LEU A 1 118 ? -11.458 -12.704 17.539 1.00 93.44 118 LEU A O 1
ATOM 942 N N . ILE A 1 119 ? -9.977 -11.733 16.176 1.00 96.00 119 ILE A N 1
ATOM 943 C CA . ILE A 1 119 ? -9.345 -10.951 17.243 1.00 96.00 119 ILE A CA 1
ATOM 944 C C . ILE A 1 119 ? -10.335 -9.976 17.891 1.00 96.00 119 ILE A C 1
ATOM 946 O O . ILE A 1 119 ? -10.299 -9.826 19.116 1.00 96.00 119 ILE A O 1
ATOM 950 N N . LEU A 1 120 ? -11.158 -9.299 17.084 1.00 96.38 120 LEU A N 1
ATOM 951 C CA . LEU A 1 120 ? -12.182 -8.366 17.548 1.00 96.38 120 LEU A CA 1
ATOM 952 C C . LEU A 1 120 ? -13.286 -9.095 18.319 1.00 96.38 120 LEU A C 1
ATOM 954 O O . LEU A 1 120 ? -13.686 -8.633 19.379 1.00 96.38 120 LEU A O 1
ATOM 958 N N . PHE A 1 121 ? -13.715 -10.255 17.831 1.00 94.81 121 PHE A N 1
ATOM 959 C CA . PHE A 1 121 ? -14.676 -11.125 18.495 1.00 94.81 121 PHE A CA 1
ATOM 960 C C . PHE A 1 121 ? -14.190 -11.483 19.900 1.00 94.81 121 PHE A C 1
ATOM 962 O O . PHE A 1 121 ? -14.855 -11.162 20.871 1.00 94.81 121 PHE A O 1
ATOM 969 N N . GLU A 1 122 ? -12.973 -12.024 20.025 1.00 95.06 122 GLU A N 1
ATOM 970 C CA . GLU A 1 122 ? -12.342 -12.331 21.320 1.00 95.06 122 GLU A CA 1
ATOM 971 C C . GLU A 1 122 ? -12.166 -11.098 22.230 1.00 95.06 122 GLU A C 1
ATOM 973 O O . GLU A 1 122 ? -11.877 -11.231 23.419 1.00 95.06 122 GLU A O 1
ATOM 978 N N . HIS A 1 123 ? -12.170 -9.890 21.661 1.00 95.62 123 HIS A N 1
ATOM 979 C CA . HIS A 1 123 ? -12.091 -8.651 22.431 1.00 95.62 123 HIS A CA 1
ATOM 980 C C . HIS A 1 123 ? -13.470 -8.241 22.977 1.00 95.62 123 HIS A C 1
ATOM 982 O O . HIS A 1 123 ? -13.547 -7.699 24.082 1.00 95.62 123 HIS A O 1
ATOM 988 N N . ILE A 1 124 ? -14.540 -8.513 22.223 1.00 95.62 124 ILE A N 1
ATOM 989 C CA . ILE A 1 124 ? -15.927 -8.249 22.622 1.00 95.62 124 ILE A CA 1
ATOM 990 C C . ILE A 1 124 ? -16.422 -9.338 23.583 1.00 95.62 124 ILE A C 1
ATOM 992 O O . ILE A 1 124 ? -16.850 -8.999 24.682 1.00 95.62 124 ILE A O 1
ATOM 996 N N . ASP A 1 125 ? -16.296 -10.618 23.216 1.00 95.69 125 ASP A N 1
ATOM 997 C CA . ASP A 1 125 ? -16.707 -11.765 24.033 1.00 95.69 125 ASP A CA 1
ATOM 998 C C . ASP A 1 125 ? -15.730 -11.993 25.196 1.00 95.69 125 ASP A C 1
ATOM 1000 O O . ASP A 1 125 ? -14.819 -12.826 25.170 1.00 95.69 125 ASP A O 1
ATOM 1004 N N . LYS A 1 126 ? -15.918 -11.209 26.257 1.00 91.50 126 LYS A N 1
ATOM 1005 C CA . LYS A 1 126 ? -15.152 -11.341 27.502 1.00 91.50 126 LYS A CA 1
ATOM 1006 C C . LYS A 1 126 ? -15.563 -12.562 28.318 1.00 91.50 126 LYS A C 1
ATOM 1008 O O . LYS A 1 126 ? -14.808 -12.961 29.206 1.00 91.50 126 LYS A O 1
ATOM 1013 N N . SER A 1 127 ? -16.748 -13.107 28.056 1.00 92.75 127 SER A N 1
ATOM 1014 C CA . SER A 1 127 ? -17.300 -14.256 28.769 1.00 92.75 127 SER A CA 1
ATOM 1015 C C . SER A 1 127 ? -16.770 -15.591 28.240 1.00 92.75 127 SER A C 1
ATOM 1017 O O . SER A 1 127 ? -16.768 -16.576 28.980 1.00 92.75 127 SER A O 1
ATOM 1019 N N . ALA A 1 128 ? -16.234 -15.585 27.013 1.00 93.25 128 ALA A N 1
ATOM 1020 C CA . ALA A 1 128 ? -15.787 -16.753 26.268 1.00 93.25 128 ALA A CA 1
ATOM 1021 C C . ALA A 1 128 ? -16.907 -17.791 26.061 1.00 93.25 128 ALA A C 1
ATOM 1023 O O . ALA A 1 128 ? -16.634 -18.994 26.035 1.00 93.25 128 ALA A O 1
ATOM 1024 N N . ASP A 1 129 ? -18.157 -17.333 25.948 1.00 95.06 129 ASP A N 1
ATOM 1025 C CA . ASP A 1 129 ? -19.322 -18.176 25.662 1.00 95.06 129 ASP A CA 1
ATOM 1026 C C . ASP A 1 129 ? -19.537 -18.397 24.153 1.00 95.06 129 ASP A C 1
ATOM 1028 O O . ASP A 1 129 ? -20.334 -19.252 23.766 1.00 95.06 129 ASP A O 1
ATOM 1032 N N . GLY A 1 130 ? -18.775 -17.699 23.301 1.00 94.88 130 GLY A N 1
ATOM 1033 C CA . GLY A 1 130 ? -18.885 -17.796 21.849 1.00 94.88 130 GLY A CA 1
ATOM 1034 C C . GLY A 1 130 ? -20.046 -16.984 21.273 1.00 94.88 130 GLY A C 1
ATOM 1035 O O . GLY A 1 130 ? -20.406 -17.198 20.111 1.00 94.88 130 GLY A O 1
ATOM 1036 N N . VAL A 1 131 ? -20.598 -16.039 22.042 1.00 95.50 131 VAL A N 1
ATOM 1037 C CA . VAL A 1 131 ? -21.752 -15.219 21.670 1.00 95.50 131 VAL A CA 1
ATOM 1038 C C . VAL A 1 131 ? -21.418 -13.724 21.765 1.00 95.50 131 VAL A C 1
ATOM 1040 O O . VAL A 1 131 ? -20.844 -13.239 22.735 1.00 95.50 131 VAL A O 1
ATOM 1043 N N . LEU A 1 132 ? -21.791 -12.954 20.739 1.00 95.50 132 LEU A N 1
ATOM 1044 C CA . LEU A 1 132 ? -21.731 -11.492 20.769 1.00 95.50 132 LEU A CA 1
ATOM 1045 C C . LEU A 1 132 ? -23.070 -10.915 21.184 1.00 95.50 132 LEU A C 1
ATOM 1047 O O . LEU A 1 132 ? -24.054 -11.063 20.465 1.00 95.50 132 LEU A O 1
ATOM 1051 N N . TYR A 1 133 ? -23.073 -10.151 22.271 1.00 96.00 133 TYR A N 1
ATOM 1052 C CA . TYR A 1 133 ? -24.229 -9.361 22.676 1.00 96.00 133 TYR A CA 1
ATOM 1053 C C . TYR A 1 133 ? -24.219 -7.988 21.998 1.00 96.00 133 TYR A C 1
ATOM 1055 O O . TYR A 1 133 ? -23.181 -7.322 21.867 1.00 96.00 133 TYR A O 1
ATOM 1063 N N . LYS A 1 134 ? -25.402 -7.532 21.589 1.00 95.38 134 LYS A N 1
ATOM 1064 C CA . LYS A 1 134 ? -25.609 -6.268 20.869 1.00 95.38 134 LYS A CA 1
ATOM 1065 C C . LYS A 1 134 ? -25.083 -5.043 21.614 1.00 95.38 134 LYS A C 1
ATOM 1067 O O . LYS A 1 134 ? -24.406 -4.205 21.016 1.00 95.38 134 LYS A O 1
ATOM 1072 N N . ASP A 1 135 ? -25.323 -4.960 22.921 1.00 95.31 135 ASP A N 1
ATOM 1073 C CA . ASP A 1 135 ? -24.894 -3.828 23.753 1.00 95.31 135 ASP A CA 1
ATOM 1074 C C . ASP A 1 135 ? -23.369 -3.714 23.860 1.00 95.31 135 ASP A C 1
ATOM 1076 O O . ASP A 1 135 ? -22.809 -2.615 23.783 1.00 95.31 135 ASP A O 1
ATOM 1080 N N . GLU A 1 136 ? -22.678 -4.842 24.032 1.00 96.06 136 GLU A N 1
ATOM 1081 C CA . GLU A 1 136 ? -21.215 -4.881 24.109 1.00 96.06 136 GLU A CA 1
ATOM 1082 C C . GLU A 1 136 ? -20.590 -4.567 22.752 1.00 96.06 136 GLU A C 1
ATOM 1084 O O . GLU A 1 136 ? -19.687 -3.730 22.657 1.00 96.06 136 GLU A O 1
ATOM 1089 N N . THR A 1 137 ? -21.154 -5.144 21.691 1.00 95.88 137 THR A N 1
ATOM 1090 C CA . THR A 1 137 ? -20.755 -4.870 20.308 1.00 95.88 137 THR A CA 1
ATOM 1091 C C . THR A 1 137 ? -20.929 -3.386 19.965 1.00 95.88 137 THR A C 1
ATOM 1093 O O . THR A 1 137 ? -20.045 -2.785 19.360 1.00 95.88 137 THR A O 1
ATOM 1096 N N . CYS A 1 138 ? -22.011 -2.745 20.419 1.00 95.69 138 CYS A N 1
ATOM 1097 C CA . CYS A 1 138 ? -22.257 -1.307 20.243 1.00 95.69 138 CYS A CA 1
ATOM 1098 C C . CYS A 1 138 ? -21.225 -0.430 20.930 1.00 95.69 138 CYS A C 1
ATOM 1100 O O . CYS A 1 138 ? -20.727 0.521 20.322 1.00 95.69 138 CYS A O 1
ATOM 1102 N N . LYS A 1 139 ? -20.848 -0.768 22.163 1.00 97.50 139 LYS A N 1
ATOM 1103 C CA . LYS A 1 139 ? -19.795 -0.040 22.879 1.00 97.50 139 LYS A CA 1
ATOM 1104 C C . LYS A 1 139 ? -18.464 -0.125 22.132 1.00 97.50 139 LYS A C 1
ATOM 1106 O O . LYS A 1 139 ? -17.834 0.907 21.913 1.00 97.50 139 LYS A O 1
ATOM 1111 N N . VAL A 1 140 ? -18.073 -1.322 21.691 1.00 97.62 140 VAL A N 1
ATOM 1112 C CA . VAL A 1 140 ? -16.800 -1.531 20.984 1.00 97.62 140 VAL A CA 1
ATOM 1113 C C . VAL A 1 140 ? -16.802 -0.875 19.602 1.00 97.62 140 VAL A C 1
ATOM 1115 O O . VAL A 1 140 ? -15.836 -0.198 19.258 1.00 97.62 140 VAL A O 1
ATOM 1118 N N . LEU A 1 141 ? -17.886 -0.979 18.827 1.00 97.38 141 LEU A N 1
ATOM 1119 C CA . LEU A 1 141 ? -17.980 -0.324 17.518 1.00 97.38 141 LEU A CA 1
ATOM 1120 C C . LEU A 1 141 ? -17.905 1.202 17.627 1.00 97.38 141 LEU A C 1
ATOM 1122 O O . LEU A 1 141 ? -17.177 1.824 16.858 1.00 97.38 141 LEU A O 1
ATOM 1126 N N . LYS A 1 142 ? -18.587 1.813 18.604 1.00 98.00 142 LYS A N 1
ATOM 1127 C CA . LYS A 1 142 ? -18.474 3.260 18.859 1.00 98.00 142 LYS A CA 1
ATOM 1128 C C . LYS A 1 142 ? -17.047 3.668 19.208 1.00 98.00 142 LYS A C 1
ATOM 1130 O O . LYS A 1 142 ? -16.550 4.664 18.693 1.00 98.00 142 LYS A O 1
ATOM 1135 N N . GLN A 1 143 ? -16.366 2.869 20.025 1.00 98.12 143 GLN A N 1
ATOM 1136 C CA . GLN A 1 143 ? -14.964 3.097 20.366 1.00 98.12 143 GLN A CA 1
ATOM 1137 C C . GLN A 1 143 ? -14.053 2.983 19.132 1.00 98.12 143 GLN A C 1
ATOM 1139 O O . GLN A 1 143 ? -13.197 3.834 18.913 1.00 98.12 143 GLN A O 1
ATOM 1144 N N . MET A 1 144 ? -14.269 1.988 18.267 1.00 98.50 144 MET A N 1
ATOM 1145 C CA . MET A 1 144 ? -13.531 1.854 17.005 1.00 98.50 144 MET A CA 1
ATOM 1146 C C . MET A 1 144 ? -13.773 3.032 16.055 1.00 98.50 144 MET A C 1
ATOM 1148 O O . MET A 1 144 ? -12.837 3.467 15.381 1.00 98.50 144 MET A O 1
ATOM 1152 N N . ILE A 1 145 ? -15.001 3.555 15.998 1.00 98.31 145 ILE A N 1
ATOM 1153 C CA . ILE A 1 145 ? -15.340 4.747 15.212 1.00 98.31 145 ILE A CA 1
ATOM 1154 C C . ILE A 1 145 ? -14.611 5.976 15.762 1.00 98.31 145 ILE A C 1
ATOM 1156 O O . ILE A 1 145 ? -13.966 6.670 14.980 1.00 98.31 145 ILE A O 1
ATOM 1160 N N . ASP A 1 146 ? -14.628 6.210 17.078 1.00 98.00 146 ASP A N 1
ATOM 1161 C CA . ASP A 1 146 ? -13.899 7.326 17.699 1.00 98.00 146 ASP A CA 1
ATOM 1162 C C . ASP A 1 146 ? -12.390 7.250 17.426 1.00 98.00 146 ASP A C 1
ATOM 1164 O O . ASP A 1 146 ? -11.773 8.233 17.006 1.00 98.00 146 ASP A O 1
ATOM 1168 N N . LEU A 1 147 ? -11.796 6.059 17.562 1.00 98.31 147 LEU A N 1
ATOM 1169 C CA . LEU A 1 147 ? -10.392 5.838 17.218 1.00 98.31 147 LEU A CA 1
ATOM 1170 C C . LEU A 1 147 ? -10.120 6.159 15.743 1.00 98.31 147 LEU A C 1
ATOM 1172 O O . LEU A 1 147 ? -9.143 6.840 15.427 1.00 98.31 147 LEU A O 1
ATOM 1176 N N . SER A 1 148 ? -10.990 5.695 14.844 1.00 98.31 148 SER A N 1
ATOM 1177 C CA . SER A 1 148 ? -10.825 5.843 13.394 1.00 98.31 148 SER A CA 1
ATOM 1178 C C . SER A 1 148 ? -11.061 7.270 12.903 1.00 98.31 148 SER A C 1
ATOM 1180 O O . SER A 1 148 ? -10.423 7.676 11.933 1.00 98.31 148 SER A O 1
ATOM 1182 N N . LEU A 1 149 ? -11.959 8.028 13.536 1.00 97.38 149 LEU A N 1
ATOM 1183 C CA . LEU A 1 149 ? -12.299 9.401 13.156 1.00 97.38 149 LEU A CA 1
ATOM 1184 C C . LEU A 1 149 ? -11.426 10.431 13.858 1.00 97.38 149 LEU A C 1
ATOM 1186 O O . LEU A 1 149 ? -10.869 11.309 13.207 1.00 97.38 149 LEU A O 1
ATOM 1190 N N . ASN A 1 150 ? -11.292 10.317 15.176 1.00 95.94 150 ASN A N 1
ATOM 1191 C CA . ASN A 1 150 ? -10.710 11.368 15.993 1.00 95.94 150 ASN A CA 1
ATOM 1192 C C . ASN A 1 150 ? -9.256 11.058 16.319 1.00 95.94 150 ASN A C 1
ATOM 1194 O O . ASN A 1 150 ? -8.375 11.840 15.974 1.00 95.94 150 ASN A O 1
ATOM 1198 N N . LYS A 1 151 ? -8.966 9.920 16.956 1.00 96.56 151 LYS A N 1
ATOM 1199 C CA . LYS A 1 151 ? -7.623 9.669 17.505 1.00 96.56 151 LYS A CA 1
ATOM 1200 C C . LYS A 1 151 ? -6.581 9.436 16.420 1.00 96.56 151 LYS A C 1
ATOM 1202 O O . LYS A 1 151 ? -5.574 10.140 16.388 1.00 96.56 151 LYS A O 1
ATOM 1207 N N . ILE A 1 152 ? -6.811 8.486 15.516 1.00 97.69 152 ILE A N 1
ATOM 1208 C CA . ILE A 1 152 ? -5.814 8.086 14.516 1.00 97.69 152 ILE A CA 1
ATOM 1209 C C . ILE A 1 152 ? -5.488 9.246 13.563 1.00 97.69 152 ILE A C 1
ATOM 1211 O O . ILE A 1 152 ? -4.314 9.621 13.511 1.00 97.69 152 ILE A O 1
ATOM 1215 N N . PRO A 1 153 ? -6.458 9.878 12.867 1.00 97.31 153 PRO A N 1
ATOM 1216 C CA . PRO A 1 153 ? -6.141 10.911 11.885 1.00 97.31 153 PRO A CA 1
ATOM 1217 C C . PRO A 1 153 ? -5.480 12.143 12.504 1.00 97.31 153 PRO A C 1
ATOM 1219 O O . PRO A 1 153 ? -4.474 12.615 11.982 1.00 97.31 153 PRO A O 1
ATOM 1222 N N . THR A 1 154 ? -5.982 12.636 13.643 1.00 95.56 154 THR A N 1
ATOM 1223 C CA . THR A 1 154 ? -5.420 13.842 14.284 1.00 95.56 154 THR A CA 1
ATOM 1224 C C . THR A 1 154 ? -4.005 13.627 14.814 1.00 95.56 154 THR A C 1
ATOM 1226 O O . THR A 1 154 ? -3.211 14.564 14.831 1.00 95.56 154 THR A O 1
ATOM 1229 N N . SER A 1 155 ? -3.660 12.397 15.201 1.00 93.88 155 SER A N 1
ATOM 1230 C CA . SER A 1 155 ? -2.334 12.078 15.739 1.00 93.88 155 SER A CA 1
ATOM 1231 C C . SER A 1 155 ? -1.259 11.982 14.669 1.00 93.88 155 SER A C 1
ATOM 1233 O O . SER A 1 155 ? -0.111 12.360 14.902 1.00 93.88 155 SER A O 1
ATOM 1235 N N . ILE A 1 156 ? -1.614 11.429 13.510 1.00 93.19 156 ILE A N 1
ATOM 1236 C CA . ILE A 1 156 ? -0.644 11.150 12.449 1.00 93.19 156 ILE A CA 1
ATOM 1237 C C . ILE A 1 156 ? -0.545 12.280 11.434 1.00 93.19 156 ILE A C 1
ATOM 1239 O O . ILE A 1 156 ? 0.429 12.306 10.690 1.00 93.19 156 ILE A O 1
ATOM 1243 N N . ASN A 1 157 ? -1.514 13.203 11.409 1.00 91.56 157 ASN A N 1
ATOM 1244 C CA . ASN A 1 157 ? -1.545 14.256 10.409 1.00 91.56 157 ASN A CA 1
ATOM 1245 C C . ASN A 1 157 ? -0.315 15.173 10.488 1.00 91.56 157 ASN A C 1
ATOM 1247 O O . ASN A 1 157 ? -0.022 15.800 11.508 1.00 91.56 157 ASN A O 1
ATOM 1251 N N . SER A 1 158 ? 0.384 15.279 9.367 1.00 86.88 158 SER A N 1
ATOM 1252 C CA . SER A 1 158 ? 1.395 16.282 9.087 1.00 86.88 158 SER A CA 1
ATOM 1253 C C . SER A 1 158 ? 0.780 17.351 8.191 1.00 86.88 158 SER A C 1
ATOM 1255 O O . SER A 1 158 ? 0.201 17.030 7.153 1.00 86.88 158 SER A O 1
ATOM 1257 N N . GLU A 1 159 ? 0.971 18.625 8.545 1.00 82.75 159 GLU A N 1
ATOM 1258 C CA . GLU A 1 159 ? 0.487 19.778 7.760 1.00 82.75 159 GLU A CA 1
ATOM 1259 C C . GLU A 1 159 ? 1.002 19.794 6.309 1.00 82.75 159 GLU A C 1
ATOM 1261 O O . GLU A 1 159 ? 0.460 20.497 5.463 1.00 82.75 159 GLU A O 1
ATOM 1266 N N . ASN A 1 160 ? 2.016 18.980 5.996 1.00 80.50 160 ASN A N 1
ATOM 1267 C CA . ASN A 1 160 ? 2.512 18.776 4.638 1.00 80.50 160 ASN A CA 1
ATOM 1268 C C . ASN A 1 160 ? 1.527 18.024 3.724 1.00 80.50 160 ASN A C 1
ATOM 1270 O O . ASN A 1 160 ? 1.666 18.100 2.504 1.00 80.50 160 ASN A O 1
ATOM 1274 N N . TYR A 1 161 ? 0.582 17.263 4.288 1.00 83.75 161 TYR A N 1
ATOM 1275 C CA . TYR A 1 161 ? -0.368 16.446 3.527 1.00 83.75 161 TYR A CA 1
ATOM 1276 C C . TYR A 1 161 ? -1.780 17.010 3.544 1.00 83.75 161 TYR A C 1
ATOM 1278 O O . TYR A 1 161 ? -2.419 17.064 2.496 1.00 83.75 161 TYR A O 1
ATOM 1286 N N . LEU A 1 162 ? -2.259 17.389 4.726 1.00 90.94 162 LEU A N 1
ATOM 1287 C CA . LEU A 1 162 ? -3.601 17.910 4.922 1.00 90.94 162 LEU A CA 1
ATOM 1288 C C . LEU A 1 162 ? -3.548 19.000 5.984 1.00 90.94 162 LEU A C 1
ATOM 1290 O O . LEU A 1 162 ? -2.969 18.800 7.058 1.00 90.94 162 LEU A O 1
ATOM 1294 N N . SER A 1 163 ? -4.140 20.157 5.703 1.00 93.38 163 SER A N 1
ATOM 1295 C CA . SER A 1 163 ? -4.228 21.205 6.712 1.00 93.38 163 SER A CA 1
ATOM 1296 C C . SER A 1 163 ? -5.134 20.760 7.862 1.00 93.38 163 SER A C 1
ATOM 1298 O O . SER A 1 163 ? -6.069 19.974 7.693 1.00 93.38 163 SER A O 1
ATOM 1300 N N . SER A 1 164 ? -4.887 21.293 9.057 1.00 92.75 164 SER A N 1
ATOM 1301 C CA . SER A 1 164 ? -5.714 21.009 10.236 1.00 92.75 164 SER A CA 1
ATOM 1302 C C . SER A 1 164 ? -7.189 21.395 10.040 1.00 92.75 164 SER A C 1
ATOM 1304 O O . SER A 1 164 ? -8.060 20.815 10.684 1.00 92.75 164 SER A O 1
ATOM 1306 N N . ILE A 1 165 ? -7.473 22.354 9.149 1.00 93.19 165 ILE A N 1
ATOM 1307 C CA . ILE A 1 165 ? -8.835 22.783 8.801 1.00 93.19 165 ILE A CA 1
ATOM 1308 C C . ILE A 1 165 ? -9.504 21.735 7.907 1.00 93.19 165 ILE A C 1
ATOM 1310 O O . ILE A 1 165 ? -10.568 21.243 8.269 1.00 93.19 165 ILE A O 1
ATOM 1314 N N . GLU A 1 166 ? -8.858 21.331 6.809 1.00 92.56 166 GLU A N 1
ATOM 1315 C CA . GLU A 1 166 ? -9.394 20.311 5.892 1.00 92.56 166 GLU A CA 1
ATOM 1316 C C . GLU A 1 166 ? -9.630 18.976 6.613 1.00 92.56 166 GLU A C 1
ATOM 1318 O O . GLU A 1 166 ? -10.671 18.346 6.441 1.00 92.56 166 GLU A O 1
ATOM 1323 N N . LEU A 1 167 ? -8.700 18.564 7.487 1.00 94.94 167 LEU A N 1
ATOM 1324 C CA . LEU A 1 167 ? -8.872 17.356 8.296 1.00 94.94 167 LEU A CA 1
ATOM 1325 C C . LEU A 1 167 ? -10.118 17.443 9.182 1.00 94.94 167 LEU A C 1
ATOM 1327 O O . LEU A 1 167 ? -10.878 16.479 9.286 1.00 94.94 167 LEU A O 1
ATOM 1331 N N . LYS A 1 168 ? -10.321 18.592 9.830 1.00 96.12 168 LYS A N 1
ATOM 1332 C CA . LYS A 1 168 ? -11.461 18.814 10.715 1.00 96.12 168 LYS A CA 1
ATOM 1333 C C . LYS A 1 168 ? -12.775 18.793 9.937 1.00 96.12 168 LYS A C 1
ATOM 1335 O O . LYS A 1 168 ? -13.700 18.105 10.355 1.00 96.12 168 LYS A O 1
ATOM 1340 N N . GLU A 1 169 ? -12.843 19.488 8.805 1.00 95.12 169 GLU A N 1
ATOM 1341 C CA . GLU A 1 169 ? -14.023 19.503 7.931 1.00 95.12 169 GLU A CA 1
ATOM 1342 C C . GLU A 1 169 ? -14.363 18.099 7.418 1.00 95.12 169 GLU A C 1
ATOM 1344 O O . GLU A 1 169 ? -15.527 17.686 7.448 1.00 95.12 169 GLU A O 1
ATOM 1349 N N . TYR A 1 170 ? -13.346 17.326 7.024 1.00 95.94 170 TYR A N 1
ATOM 1350 C CA . TYR A 1 170 ? -13.519 15.935 6.622 1.00 95.94 170 TYR A CA 1
ATOM 1351 C C . TYR A 1 170 ? -14.097 15.085 7.758 1.00 95.94 170 TYR A C 1
ATOM 1353 O O . TYR A 1 170 ? -15.130 14.442 7.568 1.00 95.94 170 TYR A O 1
ATOM 1361 N N . ILE A 1 171 ? -13.506 15.126 8.957 1.00 96.75 171 ILE A N 1
ATOM 1362 C CA . ILE A 1 171 ? -14.004 14.375 10.122 1.00 96.75 171 ILE A CA 1
ATOM 1363 C C . ILE A 1 171 ? -15.441 14.789 10.470 1.00 96.75 171 ILE A C 1
ATOM 1365 O O . ILE A 1 171 ? -16.303 13.924 10.635 1.00 96.75 171 ILE A O 1
ATOM 1369 N N . GLU A 1 172 ? -15.738 16.091 10.516 1.00 96.19 172 GLU A N 1
ATOM 1370 C CA . GLU A 1 172 ? -17.086 16.611 10.783 1.00 96.19 172 GLU A CA 1
ATOM 1371 C C . GLU A 1 172 ? -18.114 16.121 9.751 1.00 96.19 172 GLU A C 1
ATOM 1373 O O . GLU A 1 172 ? -19.277 15.887 10.090 1.00 96.19 172 GLU A O 1
ATOM 1378 N N . SER A 1 173 ? -17.705 15.937 8.491 1.00 95.00 173 SER A N 1
ATOM 1379 C CA . SER A 1 173 ? -18.571 15.369 7.454 1.00 95.00 173 SER A CA 1
ATOM 1380 C C . SER A 1 173 ? -18.913 13.895 7.709 1.00 95.00 173 SER A C 1
ATOM 1382 O O . SER A 1 173 ? -20.053 13.488 7.477 1.00 95.00 173 SER A O 1
ATOM 1384 N N . LEU A 1 174 ? -17.966 13.111 8.240 1.00 96.31 174 LEU A N 1
ATOM 1385 C CA . LEU A 1 174 ? -18.151 11.688 8.531 1.00 96.31 174 LEU A CA 1
ATOM 1386 C C . LEU A 1 174 ? -19.003 11.461 9.780 1.00 96.31 174 LEU A C 1
ATOM 1388 O O . LEU A 1 174 ? -19.897 10.614 9.757 1.00 96.31 174 LEU A O 1
ATOM 1392 N N . VAL A 1 175 ? -18.788 12.246 10.842 1.00 96.75 175 VAL A N 1
ATOM 1393 C CA . VAL A 1 175 ? -19.537 12.144 12.112 1.00 96.75 175 VAL A CA 1
ATOM 1394 C C . VAL A 1 175 ? -21.052 12.252 11.886 1.00 96.75 175 VAL A C 1
ATOM 1396 O O . VAL A 1 175 ? -21.831 11.543 12.518 1.00 96.75 175 VAL A O 1
ATOM 1399 N N . LYS A 1 176 ? -21.497 13.059 10.912 1.00 95.50 176 LYS A N 1
ATOM 1400 C CA . LYS A 1 176 ? -22.925 13.201 10.551 1.00 95.50 176 LYS A CA 1
ATOM 1401 C C . LYS A 1 176 ? -23.590 11.891 10.108 1.00 95.50 176 LYS A C 1
ATOM 1403 O O . LYS A 1 176 ? -24.812 11.790 10.152 1.00 95.50 176 LYS A O 1
ATOM 1408 N N . SER A 1 177 ? -22.805 10.916 9.656 1.00 95.88 177 SER A N 1
ATOM 1409 C CA . SER A 1 177 ? -23.283 9.622 9.157 1.00 95.88 177 SER A CA 1
ATOM 1410 C C . SER A 1 177 ? -23.147 8.473 10.163 1.00 95.88 177 SER A C 1
ATOM 1412 O O . SER A 1 177 ? -23.569 7.356 9.864 1.00 95.88 177 SER A O 1
ATOM 1414 N N . GLU A 1 178 ? -22.601 8.737 11.356 1.00 96.00 178 GLU A N 1
ATOM 1415 C CA . GLU A 1 178 ? -22.260 7.717 12.353 1.00 96.00 178 GLU A CA 1
ATOM 1416 C C . GLU A 1 178 ? -23.459 6.865 12.780 1.00 96.00 178 GLU A C 1
ATOM 1418 O O . GLU A 1 178 ? -23.382 5.637 12.741 1.00 96.00 178 GLU A O 1
ATOM 1423 N N . SER A 1 179 ? -24.578 7.494 13.151 1.00 96.06 179 SER A N 1
ATOM 1424 C CA . SER A 1 179 ? -25.769 6.780 13.630 1.00 96.06 179 SER A CA 1
ATOM 1425 C C . SER A 1 179 ? -26.316 5.819 12.577 1.00 96.06 179 SER A C 1
ATOM 1427 O O . SER A 1 179 ? -26.508 4.639 12.847 1.00 96.06 179 SER A O 1
ATOM 1429 N N . LYS A 1 180 ? -26.472 6.299 11.341 1.00 95.12 180 LYS A N 1
ATOM 1430 C CA . LYS A 1 180 ? -26.958 5.497 10.215 1.00 95.12 180 LYS A CA 1
ATOM 1431 C C . LYS A 1 180 ? -26.002 4.362 9.858 1.00 95.12 180 LYS A C 1
ATOM 1433 O O . LYS A 1 180 ? -26.447 3.268 9.508 1.00 95.12 180 LYS A O 1
ATOM 1438 N N . PHE A 1 181 ? -24.699 4.627 9.899 1.00 95.19 181 PHE A N 1
ATOM 1439 C CA . PHE A 1 181 ? -23.686 3.602 9.685 1.00 95.19 181 PHE A CA 1
ATOM 1440 C C . PHE A 1 181 ? -23.799 2.500 10.741 1.00 95.19 181 PHE A C 1
ATOM 1442 O O . PHE A 1 181 ? -23.872 1.328 10.373 1.00 95.19 181 PHE A O 1
ATOM 1449 N N . LEU A 1 182 ? -23.894 2.867 12.023 1.00 95.50 182 LEU A N 1
ATOM 1450 C CA . LEU A 1 182 ? -24.103 1.912 13.109 1.00 95.50 182 LEU A CA 1
ATOM 1451 C C . LEU A 1 182 ? -25.389 1.114 12.903 1.00 95.50 182 LEU A C 1
ATOM 1453 O O . LEU A 1 182 ? -25.322 -0.108 12.929 1.00 95.50 182 LEU A O 1
ATOM 1457 N N . ASP A 1 183 ? -26.521 1.759 12.618 1.00 94.38 183 ASP A N 1
ATOM 1458 C CA . ASP A 1 183 ? -27.798 1.070 12.392 1.00 94.38 183 ASP A CA 1
ATOM 1459 C C . ASP A 1 183 ? -27.690 0.022 11.278 1.00 94.38 183 ASP A C 1
ATOM 1461 O O . ASP A 1 183 ? -28.141 -1.111 11.435 1.00 94.38 183 ASP A O 1
ATOM 1465 N N . LYS A 1 184 ? -27.029 0.361 10.164 1.00 93.31 184 LYS A N 1
ATOM 1466 C CA . LYS A 1 184 ? -26.796 -0.576 9.058 1.00 93.31 184 LYS A CA 1
ATOM 1467 C C . LYS A 1 184 ? -25.878 -1.725 9.440 1.00 93.31 184 LYS A C 1
ATOM 1469 O O . LYS A 1 184 ? -26.136 -2.858 9.039 1.00 93.31 184 LYS A O 1
ATOM 1474 N N . VAL A 1 185 ? -24.805 -1.447 10.177 1.00 93.38 185 VAL A N 1
ATOM 1475 C CA . VAL A 1 185 ? -23.898 -2.484 10.681 1.00 93.38 185 VAL A CA 1
ATOM 1476 C C . VAL A 1 185 ? -24.647 -3.405 11.639 1.00 93.38 185 VAL A C 1
ATOM 1478 O O . VAL A 1 185 ? -24.545 -4.616 11.492 1.00 93.38 185 VAL A O 1
ATOM 1481 N N . PHE A 1 186 ? -25.468 -2.856 12.535 1.00 93.81 186 PHE A N 1
ATOM 1482 C CA . PHE A 1 186 ? -26.300 -3.630 13.450 1.00 93.81 186 PHE A CA 1
ATOM 1483 C C . PHE A 1 186 ? -27.286 -4.509 12.710 1.00 93.81 186 PHE A C 1
ATOM 1485 O O . PHE A 1 186 ? -27.269 -5.703 12.948 1.00 93.81 186 PHE A O 1
ATOM 1492 N N . GLN A 1 187 ? -28.047 -3.972 11.759 1.00 92.25 187 GLN A N 1
ATOM 1493 C CA . GLN A 1 187 ? -28.945 -4.769 10.914 1.00 92.25 187 GLN A CA 1
ATOM 1494 C C . GLN A 1 187 ? -28.208 -5.860 10.125 1.00 92.25 187 GLN A C 1
ATOM 1496 O O . GLN A 1 187 ? -28.793 -6.886 9.793 1.00 92.25 187 GLN A O 1
ATOM 1501 N N . SER A 1 188 ? -26.931 -5.628 9.797 1.00 91.56 188 SER A N 1
ATOM 1502 C CA . SER A 1 188 ? -26.101 -6.574 9.048 1.00 91.56 188 SER A CA 1
ATOM 1503 C C . SER A 1 188 ? -25.382 -7.594 9.927 1.00 91.56 188 SER A C 1
ATOM 1505 O O . SER A 1 188 ? -24.783 -8.497 9.363 1.00 91.56 188 SER A O 1
ATOM 1507 N N . ILE A 1 189 ? -25.360 -7.438 11.253 1.00 92.69 189 ILE A N 1
ATOM 1508 C CA . ILE A 1 189 ? -24.746 -8.394 12.193 1.00 92.69 189 ILE A CA 1
ATOM 1509 C C . ILE A 1 189 ? -25.859 -9.096 12.969 1.00 92.69 189 ILE A C 1
ATOM 1511 O O . ILE A 1 189 ? -25.954 -10.314 12.986 1.00 92.69 189 ILE A O 1
ATOM 1515 N N . PHE A 1 190 ? -26.743 -8.307 13.559 1.00 92.38 190 PHE A N 1
ATOM 1516 C CA . PHE A 1 190 ? -27.905 -8.736 14.305 1.00 92.38 190 PHE A CA 1
ATOM 1517 C C . PHE A 1 190 ? -29.111 -8.654 13.371 1.00 92.38 190 PHE A C 1
ATOM 1519 O O . PHE A 1 190 ? -29.540 -7.566 12.980 1.00 92.38 190 PHE A O 1
ATOM 1526 N N . ASN A 1 191 ? -29.679 -9.803 13.005 1.00 85.00 191 ASN A N 1
ATOM 1527 C CA . ASN A 1 191 ? -31.013 -9.820 12.402 1.00 85.00 191 ASN A CA 1
ATOM 1528 C C . ASN A 1 191 ? -31.958 -9.004 13.304 1.00 85.00 191 ASN A C 1
ATOM 1530 O O . ASN A 1 191 ? -31.800 -9.057 14.521 1.00 85.00 191 ASN A O 1
ATOM 1534 N N . ASN A 1 192 ? -32.917 -8.263 12.735 1.00 76.75 192 ASN A N 1
ATOM 1535 C CA . ASN A 1 192 ? -33.728 -7.257 13.454 1.00 76.75 192 ASN A CA 1
ATOM 1536 C C . ASN A 1 192 ? -34.340 -7.719 14.797 1.00 76.75 192 ASN A C 1
ATOM 1538 O O . ASN A 1 192 ? -34.644 -6.870 15.632 1.00 76.75 192 ASN A O 1
ATOM 1542 N N . ASP A 1 193 ? -34.485 -9.030 15.003 1.00 84.06 193 ASP A N 1
ATOM 1543 C CA . ASP A 1 193 ? -35.127 -9.648 16.164 1.00 84.06 193 ASP A CA 1
ATOM 1544 C C . ASP A 1 193 ? -34.156 -10.333 17.152 1.00 84.06 193 ASP A C 1
ATOM 1546 O O . ASP A 1 193 ? -34.609 -10.836 18.178 1.00 84.06 193 ASP A O 1
ATOM 1550 N N . SER A 1 194 ? -32.844 -10.379 16.871 1.00 91.06 194 SER A N 1
ATOM 1551 C CA . SER A 1 194 ? -31.845 -10.993 17.763 1.00 91.06 194 SER A CA 1
ATOM 1552 C C . SER A 1 194 ? -30.976 -9.949 18.459 1.00 91.06 194 SER A C 1
ATOM 1554 O O . SER A 1 194 ? -30.473 -9.021 17.825 1.00 91.06 194 SER A O 1
ATOM 1556 N N . ASP A 1 195 ? -30.738 -10.137 19.756 1.00 94.88 195 ASP A N 1
ATOM 1557 C CA . ASP A 1 195 ? -29.755 -9.363 20.526 1.00 94.88 195 ASP A CA 1
ATOM 1558 C C . ASP A 1 195 ? -28.413 -10.101 20.685 1.00 94.88 195 ASP A C 1
ATOM 1560 O O . ASP A 1 195 ? -27.475 -9.565 21.283 1.00 94.88 195 ASP A O 1
ATOM 1564 N N . GLU A 1 196 ? -28.306 -11.298 20.100 1.00 95.50 196 GLU A N 1
ATOM 1565 C CA . GLU A 1 196 ? -27.127 -12.159 20.161 1.00 95.50 196 GLU A CA 1
ATOM 1566 C C . GLU A 1 196 ? -26.760 -12.776 18.800 1.00 95.50 196 GLU A C 1
ATOM 1568 O O . GLU A 1 196 ? -27.628 -13.009 17.953 1.00 95.50 196 GLU A O 1
ATOM 1573 N N . VAL A 1 197 ? -25.465 -13.014 18.567 1.00 95.69 197 VAL A N 1
ATOM 1574 C CA . VAL A 1 197 ? -24.932 -13.636 17.337 1.00 95.69 197 VAL A CA 1
ATOM 1575 C C . VAL A 1 197 ? -23.747 -14.533 17.688 1.00 95.69 197 VAL A C 1
ATOM 1577 O O . VAL A 1 197 ? -22.823 -14.080 18.364 1.00 95.69 197 VAL A O 1
ATOM 1580 N N . SER A 1 198 ? -23.741 -15.787 17.221 1.00 94.31 198 SER A N 1
ATOM 1581 C CA . SER A 1 198 ? -22.611 -16.700 17.445 1.00 94.31 198 SER A CA 1
ATOM 1582 C C . SER A 1 198 ? -21.433 -16.399 16.512 1.00 94.31 198 SER A C 1
ATOM 1584 O O . SER A 1 198 ? -21.581 -15.768 15.459 1.00 94.31 198 SER A O 1
ATOM 1586 N N . ILE A 1 199 ? -20.239 -16.875 16.870 1.00 89.81 199 ILE A N 1
ATOM 1587 C CA . ILE A 1 199 ? -19.049 -16.714 16.024 1.00 89.81 199 ILE A CA 1
ATOM 1588 C C . ILE A 1 199 ? -19.198 -17.399 14.658 1.00 89.81 199 ILE A C 1
ATOM 1590 O O . ILE A 1 199 ? -18.746 -16.859 13.648 1.00 89.81 199 ILE A O 1
ATOM 1594 N N . GLU A 1 200 ? -19.852 -18.561 14.604 1.00 90.38 200 GLU A N 1
ATOM 1595 C CA . GLU A 1 200 ? -20.083 -19.305 13.364 1.00 90.38 200 GLU A CA 1
ATOM 1596 C C . GLU A 1 200 ? -21.008 -18.539 12.417 1.00 90.38 200 GLU A C 1
ATOM 1598 O O . GLU A 1 200 ? -20.745 -18.471 11.211 1.00 90.38 200 GLU A O 1
ATOM 1603 N N . ASP A 1 201 ? -22.060 -17.925 12.962 1.00 92.06 201 ASP A N 1
ATOM 1604 C CA . ASP A 1 201 ? -22.972 -17.086 12.191 1.00 92.06 201 ASP A CA 1
ATOM 1605 C C . ASP A 1 201 ? -22.252 -15.840 11.674 1.00 92.06 201 ASP A C 1
ATOM 1607 O O . ASP A 1 201 ? -22.350 -15.521 10.488 1.00 92.06 201 ASP A O 1
ATOM 1611 N N . LEU A 1 202 ? -21.431 -15.193 12.505 1.00 87.94 202 LEU A N 1
ATOM 1612 C CA . LEU A 1 202 ? -20.628 -14.047 12.084 1.00 87.94 202 LEU A CA 1
ATOM 1613 C C . LEU A 1 202 ? -19.633 -14.406 10.960 1.00 87.94 202 LEU A C 1
ATOM 1615 O O . LEU A 1 202 ? -19.488 -13.649 9.994 1.00 87.94 202 LEU A O 1
ATOM 1619 N N . GLU A 1 203 ? -18.964 -15.565 11.040 1.00 87.19 203 GLU A N 1
ATOM 1620 C CA . GLU A 1 203 ? -18.087 -16.051 9.964 1.00 87.19 203 GLU A CA 1
ATOM 1621 C C . GLU A 1 203 ? -18.858 -16.271 8.657 1.00 87.19 203 GLU A C 1
ATOM 1623 O O . GLU A 1 203 ? -18.374 -15.915 7.577 1.00 87.19 203 GLU A O 1
ATOM 1628 N N . LYS A 1 204 ? -20.069 -16.828 8.740 1.00 89.44 204 LYS A N 1
ATOM 1629 C CA . LYS A 1 204 ? -20.940 -17.020 7.578 1.00 89.44 204 LYS A CA 1
ATOM 1630 C C . LYS A 1 204 ? -21.377 -15.680 6.979 1.00 89.44 204 LYS A C 1
ATOM 1632 O O . LYS A 1 204 ? -21.328 -15.511 5.759 1.00 89.44 204 LYS A O 1
ATOM 1637 N N . MET A 1 205 ? -21.720 -14.702 7.817 1.00 87.44 205 MET A N 1
ATOM 1638 C CA . MET A 1 205 ? -22.105 -13.356 7.383 1.00 87.44 205 MET A CA 1
ATOM 1639 C C . MET A 1 205 ? -20.974 -12.624 6.657 1.00 87.44 205 MET A C 1
ATOM 1641 O O . MET A 1 205 ? -21.238 -11.924 5.681 1.00 87.44 205 MET A O 1
ATOM 1645 N N . LEU A 1 206 ? -19.711 -12.820 7.054 1.00 83.75 206 LEU A N 1
ATOM 1646 C CA . LEU A 1 206 ? -18.565 -12.291 6.303 1.00 83.75 206 LEU A CA 1
ATOM 1647 C C . LEU A 1 206 ? -18.518 -12.818 4.864 1.00 83.75 206 LEU A C 1
ATOM 1649 O O . LEU A 1 206 ? -18.250 -12.054 3.935 1.00 83.75 206 LEU A O 1
ATOM 1653 N N . CYS A 1 207 ? -18.785 -14.113 4.669 1.00 83.19 207 CYS A N 1
ATOM 1654 C CA . CYS A 1 207 ? -18.821 -14.707 3.334 1.00 83.19 207 CYS A CA 1
ATOM 1655 C C . CYS A 1 207 ? -19.961 -14.131 2.480 1.00 83.19 207 CYS A C 1
ATOM 1657 O O . CYS A 1 207 ? -19.814 -13.979 1.265 1.00 83.19 207 CYS A O 1
ATOM 1659 N N . GLU A 1 208 ? -21.091 -13.796 3.100 1.00 86.31 208 GLU A N 1
ATOM 1660 C CA . GLU A 1 208 ? -22.280 -13.292 2.409 1.00 86.31 208 GLU A CA 1
ATOM 1661 C C . GLU A 1 208 ? -22.212 -11.776 2.135 1.00 86.31 208 GLU A C 1
ATOM 1663 O O . GLU A 1 208 ? -22.628 -11.310 1.057 1.00 86.31 208 GLU A O 1
ATOM 1668 N N . TYR A 1 209 ? -21.617 -11.013 3.060 1.00 85.75 209 TYR A N 1
ATOM 1669 C CA . TYR A 1 209 ? -21.564 -9.553 3.050 1.00 85.75 209 TYR A CA 1
ATOM 1670 C C . TYR A 1 209 ? -20.127 -9.004 3.184 1.00 85.75 209 TYR A C 1
ATOM 1672 O O . TYR A 1 209 ? -19.724 -8.520 4.245 1.00 85.75 209 TYR A O 1
ATOM 1680 N N . PRO A 1 210 ? -19.366 -8.941 2.069 1.00 84.88 210 PRO A N 1
ATOM 1681 C CA . PRO A 1 210 ? -17.968 -8.488 2.061 1.00 84.88 210 PRO A CA 1
ATOM 1682 C C . PRO A 1 210 ? -17.731 -7.070 2.601 1.00 84.88 210 PRO A C 1
ATOM 1684 O O . PRO A 1 210 ? -16.603 -6.696 2.905 1.00 84.88 210 PRO A O 1
ATOM 1687 N N . LYS A 1 211 ? -18.775 -6.238 2.724 1.00 87.81 211 LYS A N 1
ATOM 1688 C CA . LYS A 1 211 ? -18.639 -4.901 3.317 1.00 87.81 211 LYS A CA 1
ATOM 1689 C C . LYS A 1 211 ? -18.333 -4.952 4.817 1.00 87.81 211 LYS A C 1
ATOM 1691 O O . LYS A 1 211 ? -17.699 -4.019 5.297 1.00 87.81 211 LYS A O 1
ATOM 1696 N N . LEU A 1 212 ? -18.721 -6.016 5.533 1.00 89.50 212 LEU A N 1
ATOM 1697 C CA . LEU A 1 212 ? -18.380 -6.189 6.953 1.00 89.50 212 LEU A CA 1
ATOM 1698 C C . LEU A 1 212 ? -16.869 -6.299 7.167 1.00 89.50 212 LEU A C 1
ATOM 1700 O O . LEU A 1 212 ? -16.376 -5.871 8.207 1.00 89.50 212 LEU A O 1
ATOM 1704 N N . GLU A 1 213 ? -16.115 -6.777 6.170 1.00 93.19 213 GLU A N 1
ATOM 1705 C CA . GLU A 1 213 ? -14.655 -6.805 6.252 1.00 93.19 213 GLU A CA 1
ATOM 1706 C C . GLU A 1 213 ? -14.105 -5.406 6.550 1.00 93.19 213 GLU A C 1
ATOM 1708 O O . GLU A 1 213 ? -13.185 -5.257 7.343 1.00 93.19 213 GLU A O 1
ATOM 1713 N N . ARG A 1 214 ? -14.710 -4.344 6.002 1.00 94.62 214 ARG A N 1
ATOM 1714 C CA . ARG A 1 214 ? -14.233 -2.966 6.189 1.00 94.62 214 ARG A CA 1
ATOM 1715 C C . ARG A 1 214 ? -14.204 -2.511 7.649 1.00 94.62 214 ARG A C 1
ATOM 1717 O O . ARG A 1 214 ? -13.439 -1.604 7.965 1.00 94.62 214 ARG A O 1
ATOM 1724 N N . LEU A 1 215 ? -14.984 -3.138 8.529 1.00 95.56 215 LEU A N 1
ATOM 1725 C CA . LEU A 1 215 ? -15.060 -2.779 9.946 1.00 95.56 215 LEU A CA 1
ATOM 1726 C C . LEU A 1 215 ? -13.749 -3.008 10.696 1.00 95.56 215 LEU A C 1
ATOM 1728 O O . LEU A 1 215 ? -13.494 -2.340 11.690 1.00 95.56 215 LEU A O 1
ATOM 1732 N N . VAL A 1 216 ? -12.891 -3.914 10.222 1.00 97.06 216 VAL A N 1
ATOM 1733 C CA . VAL A 1 216 ? -11.631 -4.236 10.909 1.00 97.06 216 VAL A CA 1
ATOM 1734 C C . VAL A 1 216 ? -10.441 -3.389 10.441 1.00 97.06 216 VAL A C 1
ATOM 1736 O O . VAL A 1 216 ? -9.289 -3.687 10.767 1.00 97.06 216 VAL A O 1
ATOM 1739 N N . TRP A 1 217 ? -10.693 -2.315 9.688 1.00 97.94 217 TRP A N 1
ATOM 1740 C CA . TRP A 1 217 ? -9.674 -1.338 9.308 1.00 97.94 217 TRP A CA 1
ATOM 1741 C C . TRP A 1 217 ? -10.149 0.086 9.574 1.00 97.94 217 TRP A C 1
ATOM 1743 O O . TRP A 1 217 ? -11.256 0.459 9.195 1.00 97.94 217 TRP A O 1
ATOM 1753 N N . SER A 1 218 ? -9.250 0.906 10.120 1.00 98.19 218 SER A N 1
ATOM 1754 C CA . SER A 1 218 ? -9.469 2.340 10.380 1.00 98.19 218 SER A CA 1
ATOM 1755 C C . SER A 1 218 ? -10.002 3.073 9.136 1.00 98.19 218 SER A C 1
ATOM 1757 O O . SER A 1 218 ? -11.077 3.674 9.147 1.00 98.19 218 SER A O 1
ATOM 1759 N N . SER A 1 219 ? -9.315 2.907 8.002 1.00 97.19 219 SER A N 1
ATOM 1760 C CA . SER A 1 219 ? -9.766 3.451 6.714 1.00 97.19 219 SER A CA 1
ATOM 1761 C C . SER A 1 219 ? -11.035 2.802 6.163 1.00 97.19 219 SER A C 1
ATOM 1763 O O . SER A 1 219 ? -11.806 3.458 5.470 1.00 97.19 219 SER A O 1
ATOM 1765 N N . GLY A 1 220 ? -11.294 1.529 6.469 1.00 96.56 220 GLY A N 1
ATOM 1766 C CA . GLY A 1 220 ? -12.519 0.853 6.044 1.00 96.56 220 GLY A CA 1
ATOM 1767 C C . GLY A 1 220 ? -13.762 1.418 6.735 1.00 96.56 220 GLY A C 1
ATOM 1768 O O . GLY A 1 220 ? -14.780 1.633 6.070 1.00 96.56 220 GLY A O 1
ATOM 1769 N N . ILE A 1 221 ? -13.658 1.742 8.028 1.00 97.81 221 ILE A N 1
ATOM 1770 C CA . ILE A 1 221 ? -14.703 2.444 8.784 1.00 97.81 221 ILE A CA 1
ATOM 1771 C C . ILE A 1 221 ? -14.948 3.830 8.182 1.00 97.81 221 ILE A C 1
ATOM 1773 O O . ILE A 1 221 ? -16.085 4.142 7.832 1.00 97.81 221 ILE A O 1
ATOM 1777 N N . ARG A 1 222 ? -13.896 4.636 7.979 1.00 97.81 222 ARG A N 1
ATOM 1778 C CA . ARG A 1 222 ? -14.039 5.987 7.406 1.00 97.81 222 ARG A CA 1
ATOM 1779 C C . ARG A 1 222 ? -14.637 5.987 6.001 1.00 97.81 222 ARG A C 1
ATOM 1781 O O . ARG A 1 222 ? -15.534 6.778 5.732 1.00 97.81 222 ARG A O 1
ATOM 1788 N N . ILE A 1 223 ? -14.216 5.066 5.131 1.00 95.75 223 ILE A N 1
ATOM 1789 C CA . ILE A 1 223 ? -14.803 4.906 3.790 1.00 95.75 223 ILE A CA 1
ATOM 1790 C C . ILE A 1 223 ? -16.284 4.527 3.885 1.00 95.75 223 ILE A C 1
ATOM 1792 O O . ILE A 1 223 ? -17.096 5.044 3.126 1.00 95.75 223 ILE A O 1
ATOM 1796 N N . SER A 1 224 ? -16.657 3.655 4.823 1.00 95.25 224 SER A N 1
ATOM 1797 C CA . SER A 1 224 ? -18.058 3.251 4.990 1.00 95.25 224 SER A CA 1
ATOM 1798 C C . SER A 1 224 ? -18.924 4.399 5.516 1.00 95.25 224 SER A C 1
ATOM 1800 O O . SER A 1 224 ? -20.034 4.591 5.033 1.00 95.25 224 SER A O 1
ATOM 1802 N N . LEU A 1 225 ? -18.404 5.216 6.435 1.00 95.94 225 LEU A N 1
ATOM 1803 C CA . LEU A 1 225 ? -19.056 6.455 6.873 1.00 95.94 225 LEU A CA 1
ATOM 1804 C C . LEU A 1 225 ? -19.209 7.446 5.710 1.00 95.94 225 LEU A C 1
ATOM 1806 O O . LEU A 1 225 ? -20.285 7.994 5.488 1.00 95.94 225 LEU A O 1
ATOM 1810 N N . TYR A 1 226 ? -18.164 7.618 4.902 1.00 94.69 22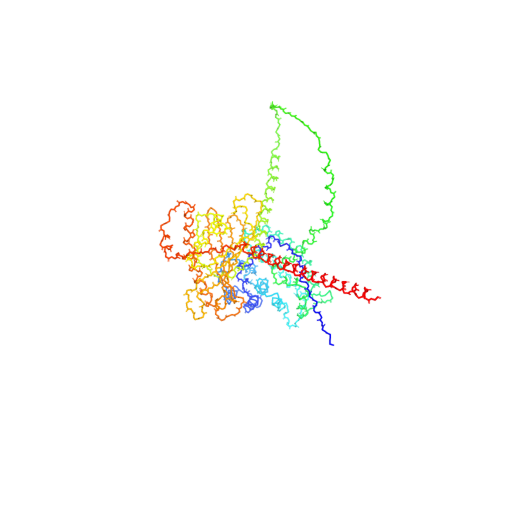6 TYR A N 1
ATOM 1811 C CA . TYR A 1 226 ? -18.199 8.492 3.729 1.00 94.69 226 TYR A CA 1
ATOM 1812 C C . TYR A 1 226 ? -19.246 8.050 2.693 1.00 94.69 226 TYR A C 1
ATOM 1814 O O . TYR A 1 226 ? -19.972 8.868 2.130 1.00 94.69 226 TYR A O 1
ATOM 1822 N N . GLU A 1 227 ? -19.379 6.742 2.462 1.00 92.38 227 GLU A N 1
ATOM 1823 C CA . GLU A 1 227 ? -20.448 6.186 1.624 1.00 92.38 227 GLU A CA 1
ATOM 1824 C C . GLU A 1 227 ? -21.836 6.538 2.175 1.00 92.38 227 GLU A C 1
ATOM 1826 O O . GLU A 1 227 ? -22.742 6.884 1.414 1.00 92.38 227 GLU A O 1
ATOM 1831 N N . GLU A 1 228 ? -22.007 6.494 3.496 1.00 92.50 228 GLU A N 1
ATOM 1832 C CA . GLU A 1 228 ? -23.275 6.826 4.137 1.00 92.50 228 GLU A CA 1
ATOM 1833 C C . GLU A 1 228 ? -23.606 8.318 4.120 1.00 92.50 228 GLU A C 1
ATOM 1835 O O . GLU A 1 228 ? -24.789 8.660 4.003 1.00 92.50 228 GLU A O 1
ATOM 1840 N N . SER A 1 229 ? -22.601 9.195 4.192 1.00 89.44 229 SER A N 1
ATOM 1841 C CA . SER A 1 229 ? -22.788 10.645 4.094 1.00 89.44 229 SER A CA 1
ATOM 1842 C C . SER A 1 229 ? -23.133 11.081 2.663 1.00 89.44 229 SER A C 1
ATOM 1844 O O . SER A 1 229 ? -24.049 11.885 2.466 1.00 89.44 229 SER A O 1
ATOM 1846 N N . ASN A 1 230 ? -22.490 10.491 1.651 1.00 78.69 230 ASN A N 1
ATOM 1847 C CA . ASN A 1 230 ? -22.708 10.843 0.244 1.00 78.69 230 ASN A CA 1
ATOM 1848 C C . ASN A 1 230 ? -24.031 10.352 -0.348 1.00 78.69 230 ASN A C 1
ATOM 1850 O O . ASN A 1 230 ? -24.549 10.951 -1.291 1.00 78.69 230 ASN A O 1
ATOM 1854 N N . LEU A 1 231 ? -24.638 9.309 0.222 1.00 63.31 231 LEU A N 1
ATOM 1855 C CA . LEU A 1 231 ? -25.991 8.894 -0.165 1.00 63.31 231 LEU A CA 1
ATOM 1856 C C . LEU A 1 231 ? -27.044 10.006 0.036 1.00 63.31 231 LEU A C 1
ATOM 1858 O O . LEU A 1 231 ? -28.140 9.891 -0.507 1.00 63.31 231 LEU A O 1
ATOM 1862 N N . TYR A 1 232 ? -26.725 11.078 0.773 1.00 51.16 232 TYR A N 1
ATOM 1863 C CA . TYR A 1 232 ? -27.610 12.229 0.982 1.00 51.16 232 TYR A CA 1
ATOM 1864 C C . TYR A 1 232 ? -27.197 13.509 0.248 1.00 51.16 232 TYR A C 1
ATOM 1866 O O . TYR A 1 232 ? -28.032 14.400 0.102 1.00 51.16 232 TYR A O 1
ATOM 1874 N N . SER A 1 233 ? -25.959 13.624 -0.245 1.00 50.38 233 SER A N 1
ATOM 1875 C CA . SER A 1 233 ? -25.530 14.790 -1.036 1.00 50.38 233 SER A CA 1
ATOM 1876 C C . SER A 1 233 ? -26.030 14.742 -2.490 1.00 50.38 233 SER A C 1
ATOM 1878 O O . SER A 1 233 ? -26.028 15.768 -3.171 1.00 50.38 233 SER A O 1
ATOM 1880 N N . HIS A 1 234 ? -26.570 13.601 -2.940 1.00 35.25 234 HIS A N 1
ATOM 1881 C CA . HIS A 1 234 ? -27.285 13.463 -4.213 1.00 35.25 234 HIS A CA 1
ATOM 1882 C C . HIS A 1 234 ? -28.763 13.060 -4.037 1.00 35.25 234 HIS A C 1
ATOM 1884 O O . HIS A 1 234 ? -29.124 11.905 -4.273 1.00 35.25 234 HIS A O 1
ATOM 1890 N N . PRO A 1 235 ? -29.681 13.996 -3.732 1.00 31.77 235 PRO A N 1
ATOM 1891 C CA . PRO A 1 235 ? -31.068 13.806 -4.122 1.00 31.77 235 PRO A CA 1
ATOM 1892 C C . PRO A 1 235 ? -31.140 13.994 -5.642 1.00 31.77 235 PRO A C 1
ATOM 1894 O O . PRO A 1 235 ? -30.986 15.114 -6.117 1.00 31.77 235 PRO A O 1
ATOM 1897 N N . LEU A 1 236 ? -31.298 12.901 -6.400 1.00 35.41 236 LEU A N 1
ATOM 1898 C CA . LEU A 1 236 ? -31.836 12.862 -7.774 1.00 35.41 236 LEU A CA 1
ATOM 1899 C C . LEU A 1 236 ? -31.671 14.167 -8.594 1.00 35.41 236 LEU A C 1
ATOM 1901 O O . LEU A 1 236 ? -32.641 14.761 -9.050 1.00 35.41 236 LEU A O 1
ATOM 1905 N N . LYS A 1 237 ? -30.431 14.608 -8.834 1.00 29.48 237 LYS A N 1
ATOM 1906 C CA . LYS A 1 237 ? -30.104 15.590 -9.882 1.00 29.48 237 LYS A CA 1
ATOM 1907 C C . LYS A 1 237 ? -29.678 14.825 -11.134 1.00 29.48 237 LYS A C 1
ATOM 1909 O O . LYS A 1 237 ? -28.571 14.959 -11.632 1.00 29.48 237 LYS A O 1
ATOM 1914 N N . PHE A 1 238 ? -30.556 13.943 -11.598 1.00 35.31 238 PHE A N 1
ATOM 1915 C CA . PHE A 1 238 ? -30.384 13.218 -12.856 1.00 35.31 238 PHE A CA 1
ATOM 1916 C C . PHE A 1 238 ? -31.694 13.232 -13.649 1.00 35.31 238 PHE A C 1
ATOM 1918 O O . PHE A 1 238 ? -32.195 12.207 -14.084 1.00 35.31 238 PHE A O 1
ATOM 1925 N N . SER A 1 239 ? -32.281 14.420 -13.795 1.00 41.84 239 SER A N 1
ATOM 1926 C CA . SER A 1 239 ? -33.305 14.720 -14.801 1.00 41.84 239 SER A CA 1
ATOM 1927 C C . SER A 1 239 ? -33.569 16.226 -14.801 1.00 41.84 239 SER A C 1
ATOM 1929 O O . SER A 1 239 ? -34.361 16.681 -13.983 1.00 41.84 239 SER A O 1
ATOM 1931 N N . LEU A 1 240 ? -32.875 16.999 -15.650 1.00 32.41 240 LEU A N 1
ATOM 1932 C CA . LEU A 1 240 ? -33.396 18.243 -16.265 1.00 32.41 240 LEU A CA 1
ATOM 1933 C C . LEU A 1 240 ? -32.394 18.991 -17.164 1.00 32.41 240 LEU A C 1
ATOM 1935 O O . LEU A 1 240 ? -32.816 19.885 -17.881 1.00 32.41 240 LEU A O 1
ATOM 1939 N N . GLU A 1 241 ? -31.117 18.606 -17.239 1.00 32.75 241 GLU A N 1
ATOM 1940 C CA . GLU A 1 241 ? -30.160 19.291 -18.139 1.00 32.75 241 GLU A CA 1
ATOM 1941 C C . GLU A 1 241 ? -30.075 18.707 -19.563 1.00 32.75 241 GLU A C 1
ATOM 1943 O O . GLU A 1 241 ? -29.277 19.167 -20.369 1.00 32.75 241 GLU A O 1
ATOM 1948 N N . TYR A 1 242 ? -30.937 17.750 -19.931 1.00 30.62 242 TYR A N 1
ATOM 1949 C CA . TYR A 1 242 ? -30.936 17.152 -21.278 1.00 30.62 242 TYR A CA 1
ATOM 1950 C C . TYR A 1 242 ? -31.971 17.747 -22.256 1.00 30.62 242 TYR A C 1
ATOM 1952 O O . TYR A 1 242 ? -32.221 17.156 -23.301 1.00 30.62 242 TYR A O 1
ATOM 1960 N N . PHE A 1 243 ? -32.582 18.903 -21.953 1.00 32.56 243 PHE A N 1
ATOM 1961 C CA . PHE A 1 243 ? -33.591 19.513 -22.842 1.00 32.56 243 PHE A CA 1
ATOM 1962 C C . PHE A 1 243 ? -33.403 20.995 -23.207 1.00 32.56 243 PHE A C 1
ATOM 1964 O O . PHE A 1 243 ? -34.190 21.505 -23.999 1.00 32.56 243 PHE A O 1
ATOM 1971 N N . GLU A 1 244 ? -32.345 21.681 -22.763 1.00 34.56 244 GLU A N 1
ATOM 1972 C CA . GLU A 1 244 ? -32.118 23.099 -23.125 1.00 34.56 244 GLU A CA 1
ATOM 1973 C C . GLU A 1 244 ? -30.977 23.341 -24.131 1.00 34.56 244 GLU A C 1
ATOM 1975 O O . GLU A 1 244 ? -30.491 24.461 -24.286 1.00 34.56 244 GLU A O 1
ATOM 1980 N N . GLU A 1 245 ? -30.590 22.320 -24.901 1.00 31.84 245 GLU A N 1
ATOM 1981 C CA . GLU A 1 245 ? -29.583 22.446 -25.968 1.00 31.84 245 GLU A CA 1
ATOM 1982 C C . GLU A 1 245 ? -30.171 22.291 -27.386 1.00 31.84 245 GLU A C 1
ATOM 1984 O O . GLU A 1 245 ? -29.509 21.824 -28.311 1.00 31.84 245 GLU A O 1
ATOM 1989 N N . CYS A 1 246 ? -31.428 22.715 -27.586 1.00 30.34 246 CYS A N 1
ATOM 1990 C CA . CYS A 1 246 ? -32.037 22.830 -28.922 1.00 30.34 246 CYS A CA 1
ATOM 1991 C C . CYS A 1 246 ? -32.515 24.236 -29.325 1.00 30.34 246 CYS A C 1
ATOM 1993 O O . CYS A 1 246 ? -32.812 24.425 -30.500 1.00 30.34 246 CYS A O 1
ATOM 1995 N N . ASP A 1 247 ? -32.481 25.251 -28.449 1.00 33.28 247 ASP A N 1
ATOM 1996 C CA . ASP A 1 247 ? -33.053 26.575 -28.782 1.00 33.28 247 ASP A CA 1
ATOM 1997 C C . ASP A 1 247 ? -32.056 27.737 -28.950 1.00 33.28 247 ASP A C 1
ATOM 1999 O O . ASP A 1 247 ? -32.450 28.867 -29.232 1.00 33.28 247 ASP A O 1
ATOM 2003 N N . LYS A 1 248 ? -30.739 27.492 -28.890 1.00 35.16 248 LYS A N 1
ATOM 2004 C CA . LYS A 1 248 ? -29.716 28.549 -29.094 1.00 35.16 248 LYS A CA 1
ATOM 2005 C C . LYS A 1 248 ? -29.049 28.563 -30.475 1.00 35.16 248 LYS A C 1
ATOM 2007 O O . LYS A 1 248 ? -28.072 29.278 -30.687 1.00 35.16 248 LYS A O 1
ATOM 2012 N N . LYS A 1 249 ? -29.609 27.844 -31.456 1.00 34.56 249 LYS A N 1
ATOM 2013 C CA . LYS A 1 249 ? -29.263 27.971 -32.889 1.00 34.56 249 LYS A CA 1
ATOM 2014 C C . LYS A 1 249 ? -30.379 28.653 -33.687 1.00 34.56 249 LYS A C 1
ATOM 2016 O O . LYS A 1 249 ? -30.813 28.175 -34.728 1.00 34.56 249 LYS A O 1
ATOM 2021 N N . ARG A 1 250 ? -30.811 29.823 -33.229 1.00 32.72 250 ARG A N 1
ATOM 2022 C CA . ARG A 1 250 ? -31.486 30.825 -34.060 1.00 32.72 250 ARG A CA 1
ATOM 2023 C C . ARG A 1 250 ? -31.058 32.191 -33.545 1.00 32.72 250 ARG A C 1
ATOM 2025 O O . ARG A 1 250 ? -31.100 32.425 -32.347 1.00 32.72 250 ARG A O 1
ATOM 2032 N N . ASN A 1 251 ? -30.634 33.057 -34.459 1.00 31.05 251 ASN A N 1
ATOM 2033 C CA . ASN A 1 251 ? -30.179 34.437 -34.238 1.00 31.05 251 ASN A CA 1
ATOM 2034 C C . ASN A 1 251 ? -28.669 34.611 -33.987 1.00 31.05 251 ASN A C 1
ATOM 2036 O O . ASN A 1 251 ? -28.225 35.136 -32.973 1.00 31.05 251 ASN A O 1
ATOM 2040 N N . ARG A 1 252 ? -27.874 34.275 -35.011 1.00 37.00 252 ARG A N 1
ATOM 2041 C CA . ARG A 1 252 ? -26.831 35.202 -35.477 1.00 37.00 252 ARG A CA 1
ATOM 2042 C C . ARG A 1 252 ? -27.390 35.962 -36.673 1.00 37.00 252 ARG A C 1
ATOM 2044 O O . ARG A 1 252 ? -27.669 35.319 -37.678 1.00 37.00 252 ARG A O 1
ATOM 2051 N N . SER A 1 253 ? -27.470 37.287 -36.593 1.00 31.81 253 SER A N 1
ATOM 2052 C CA . SER A 1 253 ? -27.256 38.169 -37.749 1.00 31.81 253 SER A CA 1
ATOM 2053 C C . SER A 1 253 ? -27.246 39.638 -37.326 1.00 31.81 253 SER A C 1
ATOM 2055 O O . SER A 1 253 ? -28.145 40.047 -36.596 1.00 31.81 253 SER A O 1
ATOM 2057 N N . LEU A 1 254 ? -26.317 40.391 -37.931 1.00 31.98 254 LEU A N 1
ATOM 2058 C CA . LEU A 1 254 ? -26.211 41.859 -38.008 1.00 31.98 254 LEU A CA 1
ATOM 2059 C C . LEU A 1 254 ? -25.566 42.501 -36.765 1.00 31.98 254 LEU A C 1
ATOM 2061 O O . LEU A 1 254 ? -26.039 42.304 -35.657 1.00 31.98 254 LEU A O 1
ATOM 2065 N N . GLY A 1 255 ? -24.485 43.274 -36.843 1.00 29.56 255 GLY A N 1
ATOM 2066 C CA . GLY A 1 255 ? -23.738 43.838 -37.970 1.00 29.56 255 GLY A CA 1
ATOM 2067 C C . GLY A 1 255 ? -23.149 45.190 -37.530 1.00 29.56 255 GLY A C 1
ATOM 2068 O O . GLY A 1 255 ? -23.832 45.894 -36.794 1.00 29.56 255 GLY A O 1
ATOM 2069 N N . CYS A 1 256 ? -21.944 45.521 -38.030 1.00 29.81 256 CYS A N 1
ATOM 2070 C CA . CYS A 1 256 ? -21.355 46.876 -38.172 1.00 29.81 256 CYS A CA 1
ATOM 2071 C C . CYS A 1 256 ? -21.074 47.689 -36.885 1.00 29.81 256 CYS A C 1
ATOM 2073 O O . CYS A 1 256 ? -21.713 47.495 -35.865 1.00 29.81 256 CYS A O 1
ATOM 2075 N N . GLU A 1 257 ? -20.232 48.721 -36.847 1.00 31.08 257 GLU A N 1
ATOM 2076 C CA . GLU A 1 257 ? -18.943 49.106 -37.449 1.00 31.08 257 GLU A CA 1
ATOM 2077 C C . GLU A 1 257 ? -18.530 50.411 -36.704 1.00 31.08 257 GLU A C 1
ATOM 2079 O O . GLU A 1 257 ? -19.405 51.133 -36.229 1.00 31.08 257 GLU A O 1
ATOM 2084 N N . ASN A 1 258 ? -17.229 50.721 -36.683 1.00 31.97 258 ASN A N 1
ATOM 2085 C CA . ASN A 1 258 ? -16.585 52.053 -36.586 1.00 31.97 258 ASN A CA 1
ATOM 2086 C C . ASN A 1 258 ? -16.513 52.873 -35.265 1.00 31.97 258 ASN A C 1
ATOM 2088 O O . ASN A 1 258 ? -17.496 53.392 -34.750 1.00 31.97 258 ASN A O 1
ATOM 2092 N N . ASP A 1 259 ? -15.256 53.035 -34.819 1.00 30.95 259 ASP A N 1
ATOM 2093 C CA . ASP A 1 259 ? -14.440 54.261 -34.652 1.00 30.95 259 ASP A CA 1
ATOM 2094 C C . ASP A 1 259 ? -14.860 55.520 -33.844 1.00 30.95 259 ASP A C 1
ATOM 2096 O O . ASP A 1 259 ? -15.976 56.022 -33.892 1.00 30.95 259 ASP A O 1
ATOM 2100 N N . PHE A 1 260 ? -13.789 56.111 -33.276 1.00 30.70 260 PHE A N 1
ATOM 2101 C CA . PHE A 1 260 ? -13.493 57.516 -32.913 1.00 30.70 260 PHE A CA 1
ATOM 2102 C C . PHE A 1 260 ? -13.498 57.993 -31.435 1.00 30.70 260 PHE A C 1
ATOM 2104 O O . PHE A 1 260 ? -14.517 58.247 -30.807 1.00 30.70 260 PHE A O 1
ATOM 2111 N N . SER A 1 261 ? -12.255 58.210 -30.968 1.00 32.47 261 SER A N 1
ATOM 2112 C CA . SER A 1 261 ? -11.668 59.357 -30.238 1.00 32.47 261 SER A CA 1
ATOM 2113 C C . SER A 1 261 ? -12.227 59.899 -28.910 1.00 32.47 261 SER A C 1
ATOM 2115 O O . SER A 1 261 ? -13.280 60.517 -28.836 1.00 32.47 261 SER A O 1
ATOM 2117 N N . ALA A 1 262 ? -11.332 59.810 -27.921 1.00 35.50 262 ALA A N 1
ATOM 2118 C CA . ALA A 1 262 ? -10.967 60.740 -26.845 1.00 35.50 262 ALA A CA 1
ATOM 2119 C C . ALA A 1 262 ? -11.732 62.070 -26.653 1.00 35.50 262 ALA A C 1
ATOM 2121 O O . ALA A 1 262 ? -11.661 62.958 -27.498 1.00 35.50 262 ALA A O 1
ATOM 2122 N N . GLN A 1 263 ? -12.214 62.269 -25.416 1.00 29.88 263 GLN A N 1
ATOM 2123 C CA . GLN A 1 263 ? -12.045 63.489 -24.605 1.00 29.88 263 GLN A CA 1
ATOM 2124 C C . GLN A 1 263 ? -12.368 63.192 -23.120 1.00 29.88 263 GLN A C 1
ATOM 2126 O O . GLN A 1 263 ? -13.389 62.598 -22.795 1.00 29.88 263 GLN A O 1
ATOM 2131 N N . ASN A 1 264 ? -11.455 63.590 -22.232 1.00 33.88 264 ASN A N 1
ATOM 2132 C CA . ASN A 1 264 ? -11.583 63.673 -20.763 1.00 33.88 264 ASN A CA 1
ATOM 2133 C C . ASN A 1 264 ? -12.062 65.099 -20.380 1.00 33.88 264 ASN A C 1
ATOM 2135 O O . ASN A 1 264 ? -12.038 65.965 -21.258 1.00 33.88 264 ASN A O 1
ATOM 2139 N N . PRO A 1 265 ? -12.235 65.473 -19.091 1.00 52.50 265 PRO A N 1
ATOM 2140 C CA . PRO A 1 265 ? -12.682 64.731 -17.891 1.00 52.50 265 PRO A CA 1
ATOM 2141 C C . PRO A 1 265 ? -13.683 65.556 -17.033 1.00 52.50 265 PRO A C 1
ATOM 2143 O O . PRO A 1 265 ? -13.549 66.771 -16.999 1.00 52.50 265 PRO A O 1
ATOM 2146 N N . ILE A 1 266 ? -14.588 64.954 -16.241 1.00 32.44 266 ILE A N 1
ATOM 2147 C CA . ILE A 1 266 ? -15.152 65.621 -15.038 1.00 32.44 266 ILE A CA 1
ATOM 2148 C C . ILE A 1 266 ? -15.420 64.595 -13.922 1.00 32.44 266 ILE A C 1
ATOM 2150 O O . ILE A 1 266 ? -15.913 63.493 -14.159 1.00 32.44 266 ILE A O 1
ATOM 2154 N N . ASP A 1 267 ? -15.046 65.015 -12.718 1.00 34.06 267 ASP A N 1
ATOM 2155 C CA . ASP A 1 267 ? -15.027 64.365 -11.413 1.00 34.06 267 ASP A CA 1
ATOM 2156 C C . ASP A 1 267 ? -16.275 63.570 -10.994 1.00 34.06 267 ASP A C 1
ATOM 2158 O O . ASP A 1 267 ? -17.404 64.058 -11.038 1.00 34.06 267 ASP A O 1
ATOM 2162 N N . ASN A 1 268 ? -16.039 62.377 -10.433 1.00 34.88 268 ASN A N 1
ATOM 2163 C CA . ASN A 1 268 ? -16.869 61.840 -9.354 1.00 34.88 268 ASN A CA 1
ATOM 2164 C C . ASN A 1 268 ? -16.096 60.775 -8.545 1.00 34.88 268 ASN A C 1
ATOM 2166 O O . ASN A 1 268 ? -15.606 59.804 -9.129 1.00 34.88 268 ASN A O 1
ATOM 2170 N N . PRO A 1 269 ? -15.973 60.902 -7.210 1.00 37.09 269 PRO A N 1
ATOM 2171 C CA . PRO A 1 269 ? -15.256 59.927 -6.398 1.00 37.09 269 PRO A CA 1
ATOM 2172 C C . PRO A 1 269 ? -16.134 58.691 -6.152 1.00 37.09 269 PRO A C 1
ATOM 2174 O O . PRO A 1 269 ? -17.001 58.677 -5.279 1.00 37.09 269 PRO A O 1
ATOM 2177 N N . VAL A 1 270 ? -15.904 57.622 -6.918 1.00 38.28 270 VAL A N 1
ATOM 2178 C CA . VAL A 1 270 ? -16.510 56.309 -6.656 1.00 38.28 270 VAL A CA 1
ATOM 2179 C C . VAL A 1 270 ? -15.737 55.603 -5.539 1.00 38.28 270 VAL A C 1
ATOM 2181 O O . VAL A 1 270 ? -14.527 55.406 -5.605 1.00 38.28 270 VAL A O 1
ATOM 2184 N N . SER A 1 271 ? -16.489 55.233 -4.505 1.00 45.16 271 SER A N 1
ATOM 2185 C CA . SER A 1 271 ? -16.099 54.507 -3.294 1.00 45.16 271 SER A CA 1
ATOM 2186 C C . SER A 1 271 ? -15.058 53.391 -3.499 1.00 45.16 271 SER A C 1
ATOM 2188 O O . SER A 1 271 ? -15.226 52.481 -4.313 1.00 45.16 271 SER A O 1
ATOM 2190 N N . TYR A 1 272 ? -14.039 53.396 -2.630 1.00 37.00 272 TYR A N 1
ATOM 2191 C CA . TYR A 1 272 ? -12.991 52.377 -2.451 1.00 37.00 272 TYR A CA 1
ATOM 2192 C C . TYR A 1 272 ? -13.500 50.941 -2.171 1.00 37.00 272 TYR A C 1
ATOM 2194 O O . TYR A 1 272 ? -12.697 50.013 -2.044 1.00 37.00 272 TYR A O 1
ATOM 2202 N N . GLN A 1 273 ? -14.812 50.711 -2.078 1.00 44.72 273 GLN A N 1
ATOM 2203 C CA . GLN A 1 273 ? -15.389 49.383 -1.844 1.00 44.72 273 GLN A CA 1
ATOM 2204 C C . GLN A 1 273 ? -15.533 48.539 -3.124 1.00 44.72 273 GLN A C 1
ATOM 2206 O O . GLN A 1 273 ? -15.499 47.311 -3.041 1.00 44.72 273 GLN A O 1
ATOM 2211 N N . THR A 1 274 ? -15.594 49.147 -4.313 1.00 40.34 274 THR A N 1
ATOM 2212 C CA . THR A 1 274 ? -15.828 48.401 -5.567 1.00 40.34 274 THR A CA 1
ATOM 2213 C C . THR A 1 274 ? -14.572 47.674 -6.075 1.00 40.34 274 THR A C 1
ATOM 2215 O O . THR A 1 274 ? -14.660 46.543 -6.553 1.00 40.34 274 THR A O 1
ATOM 2218 N N . PHE A 1 275 ? -13.375 48.237 -5.864 1.00 36.94 275 PHE A N 1
ATOM 2219 C CA . PHE A 1 275 ? -12.104 47.598 -6.253 1.00 36.94 275 PHE A CA 1
ATOM 2220 C C . PHE A 1 275 ? -11.722 46.396 -5.369 1.00 36.94 275 PHE A C 1
ATOM 2222 O O . PHE A 1 275 ? -11.102 45.444 -5.845 1.00 36.94 275 PHE A O 1
ATOM 2229 N N . ARG A 1 276 ? -12.134 46.384 -4.092 1.00 42.03 276 ARG A N 1
ATOM 2230 C CA . ARG A 1 276 ? -11.873 45.257 -3.175 1.00 42.03 276 ARG A CA 1
ATOM 2231 C C . ARG A 1 276 ? -12.709 44.019 -3.504 1.00 42.03 276 ARG A C 1
ATOM 2233 O O . ARG A 1 276 ? -12.231 42.904 -3.309 1.00 42.03 276 ARG A O 1
ATOM 2240 N N . ASN A 1 277 ? -13.917 44.206 -4.033 1.00 44.12 277 ASN A N 1
ATOM 2241 C CA . ASN A 1 277 ? -14.809 43.100 -4.383 1.00 44.12 277 ASN A CA 1
ATOM 2242 C C . ASN A 1 277 ? -14.421 42.447 -5.723 1.00 44.12 277 ASN A C 1
ATOM 2244 O O . ASN A 1 277 ? -14.490 41.228 -5.849 1.00 44.12 277 ASN A O 1
ATOM 2248 N N . GLN A 1 278 ? -13.898 43.216 -6.686 1.00 38.06 278 GLN A N 1
ATOM 2249 C CA . GLN A 1 278 ? -13.369 42.668 -7.946 1.00 38.06 278 GLN A CA 1
ATOM 2250 C C . GLN A 1 278 ? -12.037 41.917 -7.769 1.00 38.06 278 GLN A C 1
ATOM 2252 O O . GLN A 1 278 ? -11.792 40.932 -8.464 1.00 38.06 278 GLN A O 1
ATOM 2257 N N . ALA A 1 279 ? -11.199 42.336 -6.813 1.00 38.88 279 ALA A N 1
ATOM 2258 C CA . ALA A 1 279 ? -9.980 41.613 -6.451 1.00 38.88 279 ALA A CA 1
ATOM 2259 C C . ALA A 1 279 ? -10.273 40.329 -5.650 1.00 38.88 279 ALA A C 1
ATOM 2261 O O . ALA A 1 279 ? -9.640 39.310 -5.908 1.00 38.88 279 ALA A O 1
ATOM 2262 N N . ARG A 1 280 ? -11.270 40.346 -4.745 1.00 41.25 280 ARG A N 1
ATOM 2263 C CA . ARG A 1 280 ? -11.691 39.163 -3.967 1.00 41.25 280 ARG A CA 1
ATOM 2264 C C . ARG A 1 280 ? -12.331 38.066 -4.818 1.00 41.25 280 ARG A C 1
ATOM 2266 O O . ARG A 1 280 ? -12.029 36.895 -4.607 1.00 41.25 280 ARG A O 1
ATOM 2273 N N . ASN A 1 281 ? -13.145 38.435 -5.808 1.00 41.72 281 ASN A N 1
ATOM 2274 C CA . ASN A 1 281 ? -13.772 37.454 -6.697 1.00 41.72 281 ASN A CA 1
ATOM 2275 C C . ASN A 1 281 ? -12.749 36.796 -7.641 1.00 41.72 281 ASN A C 1
ATOM 2277 O O . ASN A 1 281 ? -12.822 35.595 -7.865 1.00 41.72 281 ASN A O 1
ATOM 2281 N N . LYS A 1 282 ? -11.722 37.533 -8.099 1.00 40.25 282 LYS A N 1
ATOM 2282 C CA . LYS A 1 282 ? -10.616 36.946 -8.881 1.00 40.25 282 LYS A CA 1
ATOM 2283 C C . LYS A 1 282 ? -9.703 36.037 -8.055 1.00 40.25 282 LYS A C 1
ATOM 2285 O O . LYS A 1 282 ? -9.199 35.057 -8.586 1.00 40.25 282 LYS A O 1
ATOM 2290 N N . THR A 1 283 ? -9.480 36.331 -6.771 1.00 40.28 283 THR A N 1
ATOM 2291 C CA . THR A 1 283 ? -8.691 35.442 -5.898 1.00 40.28 283 THR A CA 1
ATOM 2292 C C . THR A 1 283 ? -9.426 34.152 -5.541 1.00 40.28 283 THR A C 1
ATOM 2294 O O . THR A 1 283 ? -8.763 33.134 -5.368 1.00 40.28 283 THR A O 1
ATOM 2297 N N . HIS A 1 284 ? -10.763 34.171 -5.475 1.00 42.19 284 HIS A N 1
ATOM 2298 C CA . HIS A 1 284 ? -11.556 32.962 -5.235 1.00 42.19 284 HIS A CA 1
ATOM 2299 C C . HIS A 1 284 ? -11.538 32.036 -6.460 1.00 42.19 284 HIS A C 1
ATOM 2301 O O . HIS A 1 284 ? -11.216 30.863 -6.315 1.00 42.19 284 HIS A O 1
ATOM 2307 N N . ASP A 1 285 ? -11.712 32.584 -7.669 1.00 46.81 285 ASP A N 1
ATOM 2308 C CA . ASP A 1 285 ? -11.616 31.815 -8.922 1.00 46.81 285 ASP A CA 1
ATOM 2309 C C . ASP A 1 285 ? -10.222 31.200 -9.143 1.00 46.81 285 ASP A C 1
ATOM 2311 O O . ASP A 1 285 ? -10.099 30.073 -9.620 1.00 46.81 285 ASP A O 1
ATOM 2315 N N . ILE A 1 286 ? -9.150 31.915 -8.778 1.00 43.38 286 ILE A N 1
ATOM 2316 C CA . ILE A 1 286 ? -7.774 31.400 -8.880 1.00 43.38 286 ILE A CA 1
ATOM 2317 C C . ILE A 1 286 ? -7.512 30.325 -7.815 1.00 43.38 286 ILE A C 1
ATOM 2319 O O . ILE A 1 286 ? -6.878 29.315 -8.116 1.00 43.38 286 ILE A O 1
ATOM 2323 N N . SER A 1 287 ? -8.011 30.512 -6.589 1.00 42.38 287 SER A N 1
ATOM 2324 C CA . SER A 1 287 ? -7.940 29.512 -5.515 1.00 42.38 287 SER A CA 1
ATOM 2325 C C . SER A 1 287 ? -8.643 28.217 -5.918 1.00 42.38 287 SER A C 1
ATOM 2327 O O . SER A 1 287 ? -8.059 27.141 -5.813 1.00 42.38 287 SER A O 1
ATOM 2329 N N . ASP A 1 288 ? -9.855 28.322 -6.456 1.00 45.62 288 ASP A N 1
ATOM 2330 C CA . ASP A 1 288 ? -10.669 27.171 -6.839 1.00 45.62 288 ASP A CA 1
ATOM 2331 C C . ASP A 1 288 ? -10.084 26.457 -8.067 1.00 45.62 288 ASP A C 1
ATOM 2333 O O . ASP A 1 288 ? -10.086 25.225 -8.134 1.00 45.62 288 ASP A O 1
ATOM 2337 N N . PHE A 1 289 ? -9.484 27.203 -9.002 1.00 42.84 289 PHE A N 1
ATOM 2338 C CA . PHE A 1 289 ? -8.726 26.635 -10.118 1.00 42.84 289 PHE A CA 1
ATOM 2339 C C . PHE A 1 289 ? -7.478 25.870 -9.642 1.00 42.84 289 PHE A C 1
ATOM 2341 O O . PHE A 1 289 ? -7.271 24.727 -10.048 1.00 42.84 289 PHE A O 1
ATOM 2348 N N . ILE A 1 290 ? -6.687 26.450 -8.730 1.00 40.59 290 ILE A N 1
ATOM 2349 C CA . ILE A 1 290 ? -5.483 25.814 -8.164 1.00 40.59 290 ILE A CA 1
ATOM 2350 C C . ILE A 1 290 ? -5.849 24.578 -7.328 1.00 40.59 290 ILE A C 1
ATOM 2352 O O . ILE A 1 290 ? -5.168 23.554 -7.415 1.00 40.59 290 ILE A O 1
ATOM 2356 N N . MET A 1 291 ? -6.930 24.637 -6.546 1.00 44.62 291 MET A N 1
ATOM 2357 C CA . MET A 1 291 ? -7.440 23.501 -5.767 1.00 44.62 291 MET A CA 1
ATOM 2358 C C . MET A 1 291 ? -7.910 22.365 -6.679 1.00 44.62 291 MET A C 1
ATOM 2360 O O . MET A 1 291 ? -7.582 21.202 -6.443 1.00 44.62 291 MET A O 1
ATOM 2364 N N . LYS A 1 292 ? -8.606 22.690 -7.775 1.00 42.88 292 LYS A N 1
ATOM 2365 C CA . LYS A 1 292 ? -9.061 21.710 -8.768 1.00 42.88 292 LYS A CA 1
ATOM 2366 C C . LYS A 1 292 ? -7.900 21.077 -9.537 1.00 42.88 292 LYS A C 1
ATOM 2368 O O . LYS A 1 292 ? -7.937 19.883 -9.826 1.00 42.88 292 LYS A O 1
ATOM 2373 N N . GLU A 1 293 ? -6.854 21.836 -9.852 1.00 44.12 293 GLU A N 1
ATOM 2374 C CA . GLU A 1 293 ? -5.661 21.313 -10.526 1.00 44.12 293 GLU A CA 1
ATOM 2375 C C . GLU A 1 293 ? -4.834 20.399 -9.601 1.00 44.12 293 GLU A C 1
ATOM 2377 O O . GLU A 1 293 ? -4.441 19.302 -10.007 1.00 44.12 293 GLU A O 1
ATOM 2382 N N . LYS A 1 294 ? -4.666 20.782 -8.325 1.00 41.50 294 LYS A N 1
ATOM 2383 C CA . LYS A 1 294 ? -4.026 19.947 -7.292 1.00 41.50 294 LYS A CA 1
ATOM 2384 C C . LYS A 1 294 ? -4.811 18.672 -6.994 1.00 41.50 294 LYS A C 1
ATOM 2386 O O . LYS A 1 294 ? -4.205 17.607 -6.908 1.00 41.50 294 LYS A O 1
ATOM 2391 N N . SER A 1 295 ? -6.134 18.766 -6.877 1.00 37.12 295 SER A N 1
ATOM 2392 C CA . SER A 1 295 ? -7.030 17.626 -6.658 1.00 37.12 295 SER A CA 1
ATOM 2393 C C . SER A 1 295 ? -6.925 16.605 -7.797 1.00 37.12 295 SER A C 1
ATOM 2395 O O . SER A 1 295 ? -6.617 15.436 -7.561 1.00 37.12 295 SER A O 1
ATOM 2397 N N . ASN A 1 296 ? -7.005 17.076 -9.047 1.00 45.62 296 ASN A N 1
ATOM 2398 C CA . ASN A 1 296 ? -6.821 16.239 -10.231 1.00 45.62 296 ASN A CA 1
ATOM 2399 C C . ASN A 1 296 ? -5.433 15.579 -10.274 1.00 45.62 296 ASN A C 1
ATOM 2401 O O . ASN A 1 296 ? -5.324 14.402 -10.616 1.00 45.62 296 ASN A O 1
ATOM 2405 N N . ALA A 1 297 ? -4.365 16.310 -9.941 1.00 47.59 297 ALA A N 1
ATOM 2406 C CA . ALA A 1 297 ? -3.014 15.752 -9.884 1.00 47.59 297 ALA A CA 1
ATOM 2407 C C . ALA A 1 297 ? -2.878 14.679 -8.785 1.00 47.59 297 ALA A C 1
ATOM 2409 O O . ALA A 1 297 ? -2.245 13.643 -8.999 1.00 47.59 297 ALA A O 1
ATOM 2410 N N . LEU A 1 298 ? -3.513 14.889 -7.630 1.00 42.59 298 LEU A N 1
ATOM 2411 C CA . LEU A 1 298 ? -3.461 13.992 -6.479 1.00 42.59 298 LEU A CA 1
ATOM 2412 C C . LEU A 1 298 ? -4.246 12.691 -6.736 1.00 42.59 298 LEU A C 1
ATOM 2414 O O . LEU A 1 298 ? -3.694 11.607 -6.557 1.00 42.59 298 LEU A O 1
ATOM 2418 N N . GLU A 1 299 ? -5.477 12.763 -7.254 1.00 41.59 299 GLU A N 1
ATOM 2419 C CA . GLU A 1 299 ? -6.267 11.580 -7.643 1.00 41.59 299 GLU A CA 1
ATOM 2420 C C . GLU A 1 299 ? -5.567 10.720 -8.700 1.00 41.59 299 GLU A C 1
ATOM 2422 O O . GLU A 1 299 ? -5.566 9.487 -8.613 1.00 41.59 299 GLU A O 1
ATOM 2427 N N . LYS A 1 300 ? -4.913 11.369 -9.669 1.00 49.97 300 LYS A N 1
ATOM 2428 C CA . LYS A 1 300 ? -4.148 10.698 -10.725 1.00 49.97 300 LYS A CA 1
ATOM 2429 C C . LYS A 1 300 ? -2.881 10.028 -10.180 1.00 49.97 300 LYS A C 1
ATOM 2431 O O . LYS A 1 300 ? -2.599 8.897 -10.569 1.00 49.97 300 LYS A O 1
ATOM 2436 N N . ASN A 1 301 ? -2.188 10.642 -9.217 1.00 48.12 301 ASN A N 1
ATOM 2437 C CA . ASN A 1 301 ? -1.045 10.033 -8.521 1.00 48.12 301 ASN A CA 1
ATOM 2438 C C . ASN A 1 301 ? -1.431 8.805 -7.672 1.00 48.12 301 ASN A C 1
ATOM 2440 O O . ASN A 1 301 ? -0.635 7.878 -7.524 1.00 48.12 301 ASN A O 1
ATOM 2444 N N . ILE A 1 302 ? -2.659 8.749 -7.149 1.00 44.12 302 ILE A N 1
ATOM 2445 C CA . ILE A 1 302 ? -3.128 7.623 -6.326 1.00 44.12 302 ILE A CA 1
ATOM 2446 C C . ILE A 1 302 ? -3.515 6.401 -7.174 1.00 44.12 302 ILE A C 1
ATOM 2448 O O . ILE A 1 302 ? -3.113 5.290 -6.826 1.00 44.12 302 ILE A O 1
ATOM 2452 N N . ASN A 1 303 ? -4.166 6.592 -8.330 1.00 54.72 303 ASN A N 1
ATOM 2453 C CA . ASN A 1 303 ? -4.415 5.509 -9.301 1.00 54.72 303 ASN A CA 1
ATOM 2454 C C . ASN A 1 303 ? -3.119 4.890 -9.848 1.00 54.72 303 ASN A C 1
ATOM 2456 O O . ASN A 1 303 ? -3.076 3.702 -10.160 1.00 54.72 303 ASN A O 1
ATOM 2460 N N . ILE A 1 304 ? -2.057 5.690 -9.955 1.00 60.19 304 ILE A N 1
ATOM 2461 C CA . ILE A 1 304 ? -0.727 5.215 -10.337 1.00 60.19 304 ILE A CA 1
ATOM 2462 C C . ILE A 1 304 ? -0.155 4.272 -9.266 1.00 60.19 304 ILE A C 1
ATOM 2464 O O . ILE A 1 304 ? 0.407 3.237 -9.612 1.00 60.19 304 ILE A O 1
ATOM 2468 N N . SER A 1 305 ? -0.343 4.584 -7.978 1.00 59.91 305 SER A N 1
ATOM 2469 C CA . SER A 1 305 ? 0.264 3.834 -6.870 1.00 59.91 305 SER A CA 1
ATOM 2470 C C . SER A 1 305 ? -0.239 2.393 -6.709 1.00 59.91 305 SER A C 1
ATOM 2472 O O . SER A 1 305 ? 0.543 1.526 -6.325 1.00 59.91 305 SER A O 1
ATOM 2474 N N . ASP A 1 306 ? -1.507 2.118 -7.036 1.00 64.31 306 ASP A N 1
ATOM 2475 C CA . ASP A 1 306 ? -2.093 0.769 -6.943 1.00 64.31 306 ASP A CA 1
ATOM 2476 C C . ASP A 1 306 ? -1.575 -0.172 -8.041 1.00 64.31 306 ASP A C 1
ATOM 2478 O O . ASP A 1 306 ? -1.629 -1.394 -7.910 1.00 64.31 306 ASP A O 1
ATOM 2482 N N . ASP A 1 307 ? -1.055 0.404 -9.123 1.00 78.00 307 ASP A N 1
ATOM 2483 C CA . ASP A 1 307 ? -0.560 -0.316 -10.292 1.00 78.00 307 ASP A CA 1
ATOM 2484 C C . ASP A 1 307 ? 0.972 -0.536 -10.232 1.00 78.00 307 ASP A C 1
ATOM 2486 O O . ASP A 1 307 ? 1.541 -1.244 -11.072 1.00 78.00 307 ASP A O 1
ATOM 2490 N N . MET A 1 308 ? 1.630 0.064 -9.229 1.00 88.50 308 MET A N 1
ATOM 2491 C CA . MET A 1 308 ? 3.058 -0.050 -8.926 1.00 88.50 308 MET A CA 1
ATOM 2492 C C . MET A 1 308 ? 3.390 -1.323 -8.150 1.00 88.50 308 MET A C 1
ATOM 2494 O O . MET A 1 308 ? 2.609 -1.825 -7.343 1.00 88.50 308 MET A O 1
ATOM 2498 N N . ILE A 1 309 ? 4.619 -1.814 -8.317 1.00 90.25 309 ILE A N 1
ATOM 2499 C CA . ILE A 1 309 ? 5.125 -2.900 -7.470 1.00 90.25 309 ILE A CA 1
ATOM 2500 C C . ILE A 1 309 ? 5.151 -2.411 -6.004 1.00 90.25 309 ILE A C 1
ATOM 2502 O O . ILE A 1 309 ? 5.620 -1.299 -5.741 1.00 90.25 309 ILE A O 1
ATOM 2506 N N . PRO A 1 310 ? 4.684 -3.187 -5.012 1.00 89.62 310 PRO A N 1
ATOM 2507 C CA . PRO A 1 310 ? 4.692 -2.734 -3.624 1.00 89.62 310 PRO A CA 1
ATOM 2508 C C . PRO A 1 310 ? 6.097 -2.348 -3.148 1.00 89.62 310 PRO A C 1
ATOM 2510 O O . PRO A 1 310 ? 7.056 -3.093 -3.356 1.00 89.62 310 PRO A O 1
ATOM 2513 N N . SER A 1 311 ? 6.230 -1.208 -2.461 1.00 88.75 311 SER A N 1
ATOM 2514 C CA . SER A 1 311 ? 7.532 -0.718 -1.975 1.00 88.75 311 SER A CA 1
ATOM 2515 C C . SER A 1 311 ? 8.254 -1.716 -1.059 1.00 88.75 311 SER A C 1
ATOM 2517 O O . SER A 1 311 ? 9.480 -1.738 -1.025 1.00 88.75 311 SER A O 1
ATOM 2519 N N . SER A 1 312 ? 7.507 -2.593 -0.379 1.00 88.38 312 SER A N 1
ATOM 2520 C CA . SER A 1 312 ? 8.034 -3.671 0.469 1.00 88.38 312 SER A CA 1
ATOM 2521 C C . SER A 1 312 ? 8.874 -4.711 -0.284 1.00 88.38 312 SER A C 1
ATOM 2523 O O . SER A 1 312 ? 9.661 -5.425 0.339 1.00 88.38 312 SER A O 1
ATOM 2525 N N . VAL A 1 313 ? 8.741 -4.798 -1.613 1.00 92.69 313 VAL A N 1
ATOM 2526 C CA . VAL A 1 313 ? 9.590 -5.655 -2.451 1.00 92.69 313 VAL A CA 1
ATOM 2527 C C . VAL A 1 313 ? 11.024 -5.117 -2.492 1.00 92.69 313 VAL A C 1
ATOM 2529 O O . VAL A 1 313 ? 11.975 -5.900 -2.480 1.00 92.69 313 VAL A O 1
ATOM 2532 N N . PHE A 1 314 ? 11.202 -3.795 -2.498 1.00 95.31 314 PHE A N 1
ATOM 2533 C CA . PHE A 1 314 ? 12.488 -3.147 -2.746 1.00 95.31 314 PHE A CA 1
ATOM 2534 C C . PHE A 1 314 ? 13.283 -2.918 -1.457 1.00 95.31 314 PHE A C 1
ATOM 2536 O O . PHE A 1 314 ? 13.276 -1.842 -0.864 1.00 95.31 314 PHE A O 1
ATOM 2543 N N . LYS A 1 315 ? 13.995 -3.958 -1.026 1.00 93.19 315 LYS A N 1
ATOM 2544 C CA . LYS A 1 315 ? 14.744 -3.974 0.239 1.00 93.19 315 LYS A CA 1
ATOM 2545 C C . LYS A 1 315 ? 16.112 -3.292 0.165 1.00 93.19 315 LYS A C 1
ATOM 2547 O O . LYS A 1 315 ? 16.669 -2.941 1.201 1.00 93.19 315 LYS A O 1
ATOM 2552 N N . TYR A 1 316 ? 16.690 -3.159 -1.029 1.00 96.19 316 TYR A N 1
ATOM 2553 C CA . TYR A 1 316 ? 18.098 -2.795 -1.198 1.00 96.19 316 TYR A CA 1
ATOM 2554 C C . TYR A 1 316 ? 18.272 -1.573 -2.097 1.00 96.19 316 TYR A C 1
ATOM 2556 O O . TYR A 1 316 ? 17.527 -1.397 -3.055 1.00 96.19 316 TYR A O 1
ATOM 2564 N N . SER A 1 317 ? 19.297 -0.764 -1.824 1.00 94.88 317 SER A N 1
ATOM 2565 C CA . SER A 1 317 ? 19.808 0.223 -2.783 1.00 94.88 317 SER A CA 1
ATOM 2566 C C . SER A 1 317 ? 20.877 -0.415 -3.677 1.00 94.88 317 SER A C 1
ATOM 2568 O O . SER A 1 317 ? 21.721 -1.187 -3.194 1.00 94.88 317 SER A O 1
ATOM 2570 N N . LEU A 1 318 ? 20.844 -0.114 -4.978 1.00 95.31 318 LEU A N 1
ATOM 2571 C CA . LEU A 1 318 ? 21.884 -0.526 -5.929 1.00 95.31 318 LEU A CA 1
ATOM 2572 C C . LEU A 1 318 ? 23.049 0.461 -6.006 1.00 95.31 318 LEU A C 1
ATOM 2574 O O . LEU A 1 318 ? 24.105 0.082 -6.503 1.00 95.31 318 LEU A O 1
ATOM 2578 N N . THR A 1 319 ? 22.897 1.669 -5.475 1.00 93.12 319 THR A N 1
ATOM 2579 C CA . THR A 1 319 ? 23.963 2.671 -5.357 1.00 93.12 319 THR A CA 1
ATOM 2580 C C . THR A 1 319 ? 24.159 3.054 -3.890 1.00 93.12 319 THR A C 1
ATOM 2582 O O . THR A 1 319 ? 23.237 2.924 -3.080 1.00 93.12 319 THR A O 1
ATOM 2585 N N . ASP A 1 320 ? 25.356 3.512 -3.523 1.00 87.50 320 ASP A N 1
ATOM 2586 C CA . ASP A 1 320 ? 25.651 3.908 -2.135 1.00 87.50 320 ASP A CA 1
ATOM 2587 C C . ASP A 1 320 ? 24.871 5.166 -1.717 1.00 87.50 320 ASP A C 1
ATOM 2589 O O . ASP A 1 320 ? 24.491 5.320 -0.558 1.00 87.50 320 ASP A O 1
ATOM 2593 N N . ALA A 1 321 ? 24.580 6.037 -2.684 1.00 88.44 321 ALA A N 1
ATOM 2594 C CA . ALA A 1 321 ? 23.703 7.190 -2.551 1.00 88.44 321 ALA A CA 1
ATOM 2595 C C . ALA A 1 321 ? 22.916 7.406 -3.858 1.00 88.44 321 ALA A C 1
ATOM 2597 O O . ALA A 1 321 ? 23.340 6.912 -4.913 1.00 88.44 321 ALA A O 1
ATOM 2598 N N . PRO A 1 322 ? 21.793 8.146 -3.825 1.00 92.81 322 PRO A N 1
ATOM 2599 C CA . PRO A 1 322 ? 21.125 8.593 -5.041 1.00 92.81 322 PRO A CA 1
ATOM 2600 C C . PRO A 1 322 ? 22.094 9.358 -5.954 1.00 92.81 322 PRO A C 1
ATOM 2602 O O . PRO A 1 322 ? 22.854 10.215 -5.500 1.00 92.81 322 PRO A O 1
ATOM 2605 N N . VAL A 1 323 ? 22.084 9.035 -7.246 1.00 96.19 323 VAL A N 1
ATOM 2606 C CA . VAL A 1 323 ? 23.030 9.582 -8.224 1.00 96.19 323 VAL A CA 1
ATOM 2607 C C . VAL A 1 323 ? 22.485 10.877 -8.798 1.00 96.19 323 VAL A C 1
ATOM 2609 O O . VAL A 1 323 ? 21.363 10.911 -9.291 1.00 96.19 323 VAL A O 1
ATOM 2612 N N . LYS A 1 324 ? 23.286 11.939 -8.780 1.00 96.06 324 LYS A N 1
ATOM 2613 C CA . LYS A 1 324 ? 22.904 13.233 -9.346 1.00 96.06 324 LYS A CA 1
ATOM 2614 C C . LYS A 1 324 ? 23.433 13.378 -10.772 1.00 96.06 324 LYS A C 1
ATOM 2616 O O . LYS A 1 324 ? 24.605 13.101 -11.022 1.00 96.06 324 LYS A O 1
ATOM 2621 N N . PHE A 1 325 ? 22.585 13.835 -11.686 1.00 95.06 325 PHE A N 1
ATOM 2622 C CA . PHE A 1 325 ? 22.944 14.154 -13.064 1.00 95.06 325 PHE A CA 1
ATOM 2623 C C . PHE A 1 325 ? 22.606 15.608 -13.393 1.00 95.06 325 PHE A C 1
ATOM 2625 O O . PHE A 1 325 ? 21.540 16.106 -13.032 1.00 95.06 325 PHE A O 1
ATOM 2632 N N . ASP A 1 326 ? 23.483 16.260 -14.156 1.00 94.56 326 ASP A N 1
ATOM 2633 C CA . ASP A 1 326 ? 23.326 17.653 -14.596 1.00 94.56 326 ASP A CA 1
ATOM 2634 C C . ASP A 1 326 ? 22.381 17.787 -15.808 1.00 94.56 326 ASP A C 1
ATOM 2636 O O . ASP A 1 326 ? 22.670 18.489 -16.775 1.00 94.56 326 ASP A O 1
ATOM 2640 N N . ILE A 1 327 ? 21.262 17.063 -15.782 1.00 95.06 327 ILE A N 1
ATOM 2641 C CA . ILE A 1 327 ? 20.201 17.089 -16.794 1.00 95.06 327 ILE A CA 1
ATOM 2642 C C . ILE A 1 327 ? 18.837 17.006 -16.108 1.00 95.06 327 ILE A C 1
ATOM 2644 O O . ILE A 1 327 ? 18.736 16.455 -15.015 1.00 95.06 327 ILE A O 1
ATOM 2648 N N . SER A 1 328 ? 17.780 17.502 -16.751 1.00 95.62 328 SER A N 1
ATOM 2649 C CA . SER A 1 328 ? 16.418 17.400 -16.214 1.00 95.62 328 SER A CA 1
ATOM 2650 C C . SER A 1 328 ? 15.861 15.978 -16.339 1.00 95.62 328 SER A C 1
ATOM 2652 O O . SER A 1 328 ? 16.328 15.179 -17.157 1.00 95.62 328 SER A O 1
ATOM 2654 N N . VAL A 1 329 ? 14.802 15.674 -15.583 1.00 96.44 329 VAL A N 1
ATOM 2655 C CA . VAL A 1 329 ? 14.047 14.409 -15.698 1.00 96.44 329 VAL A CA 1
ATOM 2656 C C . VAL A 1 329 ? 13.563 14.162 -17.135 1.00 96.44 329 VAL A C 1
ATOM 2658 O O . VAL A 1 329 ? 13.660 13.045 -17.648 1.00 96.44 329 VAL A O 1
ATOM 2661 N N . VAL A 1 330 ? 13.114 15.213 -17.829 1.00 94.50 330 VAL A N 1
ATOM 2662 C CA . VAL A 1 330 ? 12.711 15.149 -19.245 1.00 94.50 330 VAL A CA 1
ATOM 2663 C C . VAL A 1 330 ? 13.867 14.686 -20.129 1.00 94.50 330 VAL A C 1
ATOM 2665 O O . VAL A 1 330 ? 13.709 13.769 -20.938 1.00 94.50 330 VAL A O 1
ATOM 2668 N N . LYS A 1 331 ? 15.052 15.281 -19.959 1.00 94.81 331 LYS A N 1
ATOM 2669 C CA . LYS A 1 331 ? 16.225 14.920 -20.757 1.00 94.81 331 LYS A CA 1
ATOM 2670 C C . LYS A 1 331 ? 16.731 13.518 -20.416 1.00 94.81 331 LYS A C 1
ATOM 2672 O O . LYS A 1 331 ? 17.142 12.792 -21.318 1.00 94.81 331 LYS A O 1
ATOM 2677 N N . PHE A 1 332 ? 16.645 13.111 -19.149 1.00 96.56 332 PHE A N 1
ATOM 2678 C CA . PHE A 1 332 ? 16.958 11.749 -18.716 1.00 96.56 332 PHE A CA 1
ATOM 2679 C C . PHE A 1 332 ? 16.080 10.725 -19.446 1.00 96.56 332 PHE A C 1
ATOM 2681 O O . PHE A 1 332 ? 16.587 9.754 -20.010 1.00 96.56 332 PHE A O 1
ATOM 2688 N N . PHE A 1 333 ? 14.766 10.968 -19.502 1.00 95.88 333 PHE A N 1
ATOM 2689 C CA . PHE A 1 333 ? 13.845 10.115 -20.249 1.00 95.88 333 PHE A CA 1
ATOM 2690 C C . PHE A 1 333 ? 14.235 10.024 -21.731 1.00 95.88 333 PHE A C 1
ATOM 2692 O O . PHE A 1 333 ? 14.344 8.919 -22.260 1.00 95.88 333 PHE A O 1
ATOM 2699 N N . GLN A 1 334 ? 14.498 11.159 -22.381 1.00 94.06 334 GLN A N 1
ATOM 2700 C CA . GLN A 1 334 ? 14.876 11.211 -23.798 1.00 94.06 334 GLN A CA 1
ATOM 2701 C C . GLN A 1 334 ? 16.168 10.446 -24.104 1.00 94.06 334 GLN A C 1
ATOM 2703 O O . GLN A 1 334 ? 16.250 9.776 -25.123 1.00 94.06 334 GLN A O 1
ATOM 2708 N N . LEU A 1 335 ? 17.174 10.521 -23.227 1.00 94.38 335 LEU A N 1
ATOM 2709 C CA . LEU A 1 335 ? 18.473 9.884 -23.465 1.00 94.38 335 LEU A CA 1
ATOM 2710 C C . LEU A 1 335 ? 18.479 8.376 -23.195 1.00 94.38 335 LEU A C 1
ATOM 2712 O O . LEU A 1 335 ? 19.266 7.658 -23.810 1.00 94.38 335 LEU A O 1
ATOM 2716 N N . PHE A 1 336 ? 17.641 7.888 -22.275 1.00 95.81 336 PHE A N 1
ATOM 2717 C CA . PHE A 1 336 ? 17.761 6.513 -21.769 1.00 95.81 336 PHE A CA 1
ATOM 2718 C C . PHE A 1 336 ? 16.504 5.658 -21.964 1.00 95.81 336 PHE A C 1
ATOM 2720 O O . PHE A 1 336 ? 16.589 4.437 -22.140 1.00 95.81 336 PHE A O 1
ATOM 2727 N N . LEU A 1 337 ? 15.320 6.270 -21.942 1.00 95.75 337 LEU A N 1
ATOM 2728 C CA . LEU A 1 337 ? 14.047 5.555 -21.844 1.00 95.75 337 LEU A CA 1
ATOM 2729 C C . LEU A 1 337 ? 13.167 5.702 -23.082 1.00 95.75 337 LEU A C 1
ATOM 2731 O O . LEU A 1 337 ? 12.437 4.759 -23.381 1.00 95.75 337 LEU A O 1
ATOM 2735 N N . ALA A 1 338 ? 13.254 6.800 -23.826 1.00 94.38 338 ALA A N 1
ATOM 2736 C CA . ALA A 1 338 ? 12.451 7.041 -25.022 1.00 94.38 338 ALA A CA 1
ATOM 2737 C C . ALA A 1 338 ? 12.655 5.965 -26.108 1.00 94.38 338 ALA A C 1
ATOM 2739 O O . ALA A 1 338 ? 13.645 5.224 -26.100 1.00 94.38 338 ALA A O 1
ATOM 2740 N N . ASP A 1 339 ? 11.703 5.832 -27.035 1.00 92.62 339 ASP A N 1
ATOM 2741 C CA . ASP A 1 339 ? 11.763 4.817 -28.101 1.00 92.62 339 ASP A CA 1
ATOM 2742 C C . ASP A 1 339 ? 12.985 5.009 -29.023 1.00 92.62 339 ASP A C 1
ATOM 2744 O O . ASP A 1 339 ? 13.537 4.030 -29.520 1.00 92.62 339 ASP A O 1
ATOM 2748 N N . ASP A 1 340 ? 13.464 6.242 -29.171 1.00 88.75 340 ASP A N 1
ATOM 2749 C CA . ASP A 1 340 ? 14.628 6.654 -29.964 1.00 88.75 340 ASP A CA 1
ATOM 2750 C C . ASP A 1 340 ? 15.962 6.650 -29.191 1.00 88.75 340 ASP A C 1
ATOM 2752 O O . ASP A 1 340 ? 17.017 6.811 -29.801 1.00 88.75 340 ASP A O 1
ATOM 2756 N N . ALA A 1 341 ? 15.958 6.361 -27.884 1.00 90.44 341 ALA A N 1
ATOM 2757 C CA . ALA A 1 341 ? 17.163 6.167 -27.059 1.00 90.44 341 ALA A CA 1
ATOM 2758 C C . ALA A 1 341 ? 17.920 4.847 -27.363 1.00 90.44 341 ALA A C 1
ATOM 2760 O O . ALA A 1 341 ? 18.342 4.111 -26.466 1.00 90.44 341 ALA A O 1
ATOM 2761 N N . GLU A 1 342 ? 18.038 4.493 -28.643 1.00 86.81 342 GLU A N 1
ATOM 2762 C CA . GLU A 1 342 ? 18.638 3.253 -29.137 1.00 86.81 342 GLU A CA 1
ATOM 2763 C C . GLU A 1 342 ? 20.147 3.203 -28.868 1.00 86.81 342 GLU A C 1
ATOM 2765 O O . GLU A 1 342 ? 20.652 2.167 -28.434 1.00 86.81 342 GLU A O 1
ATOM 2770 N N . GLU A 1 343 ? 20.847 4.329 -29.027 1.00 87.81 343 GLU A N 1
ATOM 2771 C CA . GLU A 1 343 ? 22.298 4.424 -28.833 1.00 87.81 343 GLU A CA 1
ATOM 2772 C C . GLU A 1 343 ? 22.728 3.954 -27.437 1.00 87.81 343 GLU A C 1
ATOM 2774 O O . GLU A 1 343 ? 23.588 3.078 -27.307 1.00 87.81 343 GLU A O 1
ATOM 2779 N N . PHE A 1 344 ? 22.092 4.484 -26.387 1.00 91.88 344 PHE A N 1
ATOM 2780 C CA . PHE A 1 344 ? 22.394 4.093 -25.013 1.00 91.88 344 PHE A CA 1
ATOM 2781 C C . PHE A 1 344 ? 22.177 2.599 -24.786 1.00 91.88 344 PHE A C 1
ATOM 2783 O O . PHE A 1 344 ? 23.050 1.921 -24.242 1.00 91.88 344 PHE A O 1
ATOM 2790 N N . ARG A 1 345 ? 21.023 2.080 -25.222 1.00 91.38 345 ARG A N 1
ATOM 2791 C CA . ARG A 1 345 ? 20.654 0.677 -25.012 1.00 91.38 345 ARG A CA 1
ATOM 2792 C C . ARG A 1 345 ? 21.630 -0.260 -25.708 1.00 91.38 345 ARG A C 1
ATOM 2794 O O . ARG A 1 345 ? 22.101 -1.206 -25.084 1.00 91.38 345 ARG A O 1
ATOM 2801 N N . LEU A 1 346 ? 21.977 0.018 -26.963 1.00 89.88 346 LEU A N 1
ATOM 2802 C CA . LEU A 1 346 ? 22.938 -0.798 -27.703 1.00 89.88 346 LEU A CA 1
ATOM 2803 C C . LEU A 1 346 ? 24.313 -0.788 -27.050 1.00 89.88 346 LEU A C 1
ATOM 2805 O O . LEU A 1 346 ? 24.918 -1.845 -26.901 1.00 89.88 346 LEU A O 1
ATOM 2809 N N . LYS A 1 347 ? 24.785 0.382 -26.617 1.00 91.94 347 LYS A N 1
ATOM 2810 C CA . LYS A 1 347 ? 26.078 0.524 -25.944 1.00 91.94 347 LYS A CA 1
ATOM 2811 C C . LYS A 1 347 ? 26.100 -0.237 -24.620 1.00 91.94 347 LYS A C 1
ATOM 2813 O O . LYS A 1 347 ? 27.032 -0.996 -24.375 1.00 91.94 347 LYS A O 1
ATOM 2818 N N . TYR A 1 348 ? 25.056 -0.092 -23.804 1.00 93.88 348 TYR A N 1
ATOM 2819 C CA . TYR A 1 348 ? 24.916 -0.811 -22.538 1.00 93.88 348 TYR A CA 1
ATOM 2820 C C . TYR A 1 348 ? 24.908 -2.330 -22.733 1.00 93.88 348 TYR A C 1
ATOM 2822 O O . TYR A 1 348 ? 25.755 -3.020 -22.168 1.00 93.88 348 TYR A O 1
ATOM 2830 N N . HIS A 1 349 ? 24.014 -2.841 -23.582 1.00 93.62 349 HIS A N 1
ATOM 2831 C CA . HIS A 1 349 ? 23.882 -4.277 -23.830 1.00 93.62 349 HIS A CA 1
ATOM 2832 C C . HIS A 1 349 ? 25.123 -4.868 -24.522 1.00 93.62 349 HIS A C 1
ATOM 2834 O O . HIS A 1 349 ? 25.528 -5.983 -24.209 1.00 93.62 349 HIS A O 1
ATOM 2840 N N . SER A 1 350 ? 25.791 -4.110 -25.397 1.00 91.06 350 SER A N 1
ATOM 2841 C CA . SER A 1 350 ? 27.063 -4.513 -26.014 1.00 91.06 350 SER A CA 1
ATOM 2842 C C . SER A 1 350 ? 28.169 -4.710 -24.984 1.00 91.06 350 SER A C 1
ATOM 2844 O O . SER A 1 350 ? 28.790 -5.771 -24.938 1.00 91.06 350 SER A O 1
ATOM 2846 N N . VAL A 1 351 ? 28.365 -3.730 -24.096 1.00 90.12 351 VAL A N 1
ATOM 2847 C CA . VAL A 1 351 ? 29.381 -3.813 -23.038 1.00 90.12 351 VAL A CA 1
ATOM 2848 C C . VAL A 1 351 ? 29.027 -4.898 -22.012 1.00 90.12 351 VAL A C 1
ATOM 2850 O O . VAL A 1 351 ? 29.922 -5.570 -21.501 1.00 90.12 351 VAL A O 1
ATOM 2853 N N . ALA A 1 352 ? 27.737 -5.118 -21.741 1.00 90.06 352 ALA A N 1
ATOM 2854 C CA . ALA A 1 352 ? 27.264 -6.227 -20.912 1.00 90.06 352 ALA A CA 1
ATOM 2855 C C . ALA A 1 352 ? 27.459 -7.611 -21.572 1.00 90.06 352 ALA A C 1
ATOM 2857 O O . ALA A 1 352 ? 27.343 -8.635 -20.899 1.00 90.06 352 ALA A O 1
ATOM 2858 N N . GLY A 1 353 ? 27.796 -7.656 -22.867 1.00 91.56 353 GLY A N 1
ATOM 2859 C CA . GLY A 1 353 ? 27.976 -8.888 -23.634 1.00 91.56 353 GLY A CA 1
ATOM 2860 C C . GLY A 1 353 ? 26.662 -9.555 -24.047 1.00 91.56 353 GLY A C 1
ATOM 2861 O O . GLY A 1 353 ? 26.672 -10.727 -24.438 1.00 91.56 353 GLY A O 1
ATOM 2862 N N . ASP A 1 354 ? 25.550 -8.828 -23.958 1.00 94.12 354 ASP A N 1
ATOM 2863 C CA . ASP A 1 354 ? 24.224 -9.303 -24.321 1.00 94.12 354 ASP A CA 1
ATOM 2864 C C . ASP A 1 354 ? 24.101 -9.483 -25.831 1.00 94.12 354 ASP A C 1
ATOM 2866 O O . ASP A 1 354 ? 24.674 -8.752 -26.635 1.00 94.12 354 ASP A O 1
ATOM 2870 N N . THR A 1 355 ? 23.313 -10.470 -26.240 1.00 93.56 355 THR A N 1
ATOM 2871 C CA . THR A 1 355 ? 23.058 -10.755 -27.659 1.00 93.56 355 THR A CA 1
ATOM 2872 C C . THR A 1 355 ? 21.565 -10.855 -27.930 1.00 93.56 355 THR A C 1
ATOM 2874 O O . THR A 1 355 ? 20.775 -11.040 -27.009 1.00 93.56 355 THR A O 1
ATOM 2877 N N . ASN A 1 356 ? 21.155 -10.732 -29.196 1.00 93.75 356 ASN A N 1
ATOM 2878 C CA . ASN A 1 356 ? 19.748 -10.799 -29.610 1.00 93.75 356 ASN A CA 1
ATOM 2879 C C . ASN A 1 356 ? 18.834 -9.805 -28.869 1.00 93.75 356 ASN A C 1
ATOM 2881 O O . ASN A 1 356 ? 17.705 -10.148 -28.518 1.00 93.75 356 ASN A O 1
ATOM 2885 N N . LEU A 1 357 ? 19.320 -8.581 -28.638 1.00 95.06 357 LEU A N 1
ATOM 2886 C CA . LEU A 1 357 ? 18.531 -7.529 -28.008 1.00 95.06 357 LEU A CA 1
ATOM 2887 C C . LEU A 1 357 ? 17.288 -7.207 -28.848 1.00 95.06 357 LEU A C 1
ATOM 2889 O O . LEU A 1 357 ? 17.380 -6.850 -30.024 1.00 95.06 357 LEU A O 1
ATOM 2893 N N . LYS A 1 358 ? 16.124 -7.292 -28.210 1.00 94.75 358 LYS A N 1
ATOM 2894 C CA . LYS A 1 358 ? 14.825 -6.875 -28.732 1.00 94.75 358 LYS A CA 1
ATOM 2895 C C . LYS A 1 358 ? 14.189 -5.918 -27.738 1.00 94.75 358 LYS A C 1
ATOM 2897 O O . LYS A 1 358 ? 13.974 -6.279 -26.583 1.00 94.75 358 LYS A O 1
ATOM 2902 N N . VAL A 1 359 ? 13.855 -4.721 -28.203 1.00 94.50 359 VAL A N 1
ATOM 2903 C CA . VAL A 1 359 ? 13.212 -3.675 -27.403 1.00 94.50 359 VAL A CA 1
ATOM 2904 C C . VAL A 1 359 ? 11.871 -3.351 -28.049 1.00 94.50 359 VAL A C 1
ATOM 2906 O O . VAL A 1 359 ? 11.819 -2.927 -29.203 1.00 94.50 359 VAL A O 1
ATOM 2909 N N . GLY A 1 360 ? 10.782 -3.587 -27.324 1.00 93.56 360 GLY A N 1
ATOM 2910 C CA . GLY A 1 360 ? 9.449 -3.160 -27.731 1.00 93.56 360 GLY A CA 1
ATOM 2911 C C . GLY A 1 360 ? 9.271 -1.652 -27.563 1.00 93.56 360 GLY A C 1
ATOM 2912 O O . GLY A 1 360 ? 9.909 -1.032 -26.711 1.00 93.56 360 GLY A O 1
ATOM 2913 N N . LYS A 1 361 ? 8.369 -1.072 -28.358 1.00 94.94 361 LYS A N 1
ATOM 2914 C CA . LYS A 1 361 ? 7.923 0.311 -28.161 1.00 94.94 361 LYS A CA 1
ATOM 2915 C C . LYS A 1 361 ? 7.093 0.436 -26.888 1.00 94.94 361 LYS A C 1
ATOM 2917 O O . LYS A 1 361 ? 6.470 -0.537 -26.453 1.00 94.94 361 LYS A O 1
ATOM 2922 N N . TRP A 1 362 ? 7.042 1.641 -26.340 1.00 95.31 362 TRP A N 1
ATOM 2923 C CA . TRP A 1 362 ? 6.079 1.990 -25.299 1.00 95.31 362 TRP A CA 1
ATOM 2924 C C . TRP A 1 362 ? 4.630 1.779 -25.778 1.00 95.31 362 TRP A C 1
ATOM 2926 O O . TRP A 1 362 ? 4.263 2.166 -26.886 1.00 95.31 362 TRP A O 1
ATOM 2936 N N . SER A 1 363 ? 3.795 1.156 -24.941 1.00 93.56 363 SER A N 1
ATOM 2937 C CA . SER A 1 363 ? 2.399 0.813 -25.259 1.00 93.56 363 SER A CA 1
ATOM 2938 C C . SER A 1 363 ? 1.501 2.038 -25.436 1.00 93.56 363 SER A C 1
ATOM 2940 O O . SER A 1 363 ? 0.529 1.996 -26.190 1.00 93.56 363 SER A O 1
ATOM 2942 N N . LYS A 1 364 ? 1.849 3.140 -24.768 1.00 90.62 364 LYS A N 1
ATOM 2943 C CA . LYS A 1 364 ? 1.267 4.474 -24.936 1.00 90.62 364 LYS A CA 1
ATOM 2944 C C . LYS A 1 364 ? 2.385 5.500 -25.146 1.00 90.62 364 LYS A C 1
ATOM 2946 O O . LYS A 1 364 ? 3.439 5.358 -24.516 1.00 90.62 364 LYS A O 1
ATOM 2951 N N . PRO A 1 365 ? 2.172 6.537 -25.975 1.00 88.06 365 PRO A N 1
ATOM 2952 C CA . PRO A 1 365 ? 3.159 7.595 -26.137 1.00 88.06 365 PRO A CA 1
ATOM 2953 C C . PRO A 1 365 ? 3.359 8.347 -24.810 1.00 88.06 365 PRO A C 1
ATOM 2955 O O . PRO A 1 365 ? 2.391 8.504 -24.055 1.00 88.06 365 PRO A O 1
ATOM 2958 N N . PRO A 1 366 ? 4.583 8.810 -24.507 1.00 88.69 366 PRO A N 1
ATOM 2959 C CA . PRO A 1 366 ? 4.833 9.610 -23.314 1.00 88.69 366 PRO A CA 1
ATOM 2960 C C . PRO A 1 366 ? 4.096 10.963 -23.399 1.00 88.69 366 PRO A C 1
ATOM 2962 O O . PRO A 1 366 ? 3.729 11.381 -24.501 1.00 88.69 366 PRO A O 1
ATOM 2965 N N . PRO A 1 367 ? 3.873 11.666 -22.270 1.00 88.81 367 PRO A N 1
ATOM 2966 C CA . PRO A 1 367 ? 3.284 13.004 -22.293 1.00 88.81 367 PRO A CA 1
ATOM 2967 C C . PRO A 1 367 ? 4.052 13.966 -23.212 1.00 88.81 367 PRO A C 1
ATOM 2969 O O . PRO A 1 367 ? 5.269 13.836 -23.373 1.00 88.81 367 PRO A O 1
ATOM 2972 N N . GLY A 1 368 ? 3.355 14.969 -23.760 1.00 84.81 368 GLY A N 1
ATOM 2973 C CA . GLY A 1 368 ? 3.911 15.935 -24.722 1.00 84.81 368 GLY A CA 1
ATOM 2974 C C . GLY A 1 368 ? 5.270 16.507 -24.301 1.00 84.81 368 GLY A C 1
ATOM 2975 O O . GLY A 1 368 ? 6.239 16.437 -25.058 1.00 84.81 368 GLY A O 1
ATOM 2976 N N . VAL A 1 369 ? 5.378 16.920 -23.033 1.00 85.38 369 VAL A N 1
ATOM 2977 C CA . VAL A 1 369 ? 6.602 17.459 -22.405 1.00 85.38 369 VAL A CA 1
ATOM 2978 C C . VAL A 1 369 ? 7.811 16.520 -22.525 1.00 85.38 369 VAL A C 1
ATOM 2980 O O . VAL A 1 369 ? 8.930 16.981 -22.720 1.00 85.38 369 VAL A O 1
ATOM 2983 N N . PHE A 1 370 ? 7.599 15.205 -22.463 1.00 86.56 370 PHE A N 1
ATOM 2984 C CA . PHE A 1 370 ? 8.656 14.200 -22.597 1.00 86.56 370 PHE A CA 1
ATOM 2985 C C . PHE A 1 370 ? 8.992 13.878 -24.059 1.00 86.56 370 PHE A C 1
ATOM 2987 O O . PHE A 1 370 ? 10.132 13.532 -24.366 1.00 86.56 370 PHE A O 1
ATOM 2994 N N . SER A 1 371 ? 8.014 14.018 -24.958 1.00 76.56 371 SER A N 1
ATOM 2995 C CA . SER A 1 371 ? 8.164 13.758 -26.398 1.00 76.56 371 SER A CA 1
ATOM 2996 C C . SER A 1 371 ? 8.704 14.941 -27.212 1.00 76.56 371 SER A C 1
ATOM 2998 O O . SER A 1 371 ? 9.099 14.755 -28.358 1.00 76.56 371 SER A O 1
ATOM 3000 N N . GLY A 1 372 ? 8.699 16.158 -26.655 1.00 68.75 372 GLY A N 1
ATOM 3001 C CA . GLY A 1 372 ? 9.038 17.382 -27.391 1.00 68.75 372 GLY A CA 1
ATOM 3002 C C . GLY A 1 372 ? 7.962 17.837 -28.387 1.00 68.75 372 GLY A C 1
ATOM 3003 O O . GLY A 1 372 ? 8.178 18.803 -29.115 1.00 68.75 372 GLY A O 1
ATOM 3004 N N . ILE A 1 373 ? 6.805 17.166 -28.417 1.00 64.75 373 ILE A N 1
ATOM 3005 C CA . ILE A 1 373 ? 5.662 17.504 -29.268 1.00 64.75 373 ILE A CA 1
ATOM 3006 C C . ILE A 1 373 ? 4.622 18.232 -28.401 1.00 64.75 373 ILE A C 1
ATOM 3008 O O . ILE A 1 373 ? 4.242 17.704 -27.351 1.00 64.75 373 ILE A O 1
ATOM 3012 N N . PRO A 1 374 ? 4.140 19.426 -28.800 1.00 53.84 374 PRO A N 1
ATOM 3013 C CA . PRO A 1 374 ? 3.040 20.083 -28.107 1.00 53.84 374 PRO A CA 1
ATOM 3014 C C . PRO A 1 374 ? 1.787 19.210 -28.218 1.00 53.84 374 PRO A C 1
ATOM 3016 O O . PRO A 1 374 ? 1.337 18.883 -29.315 1.00 53.84 374 PRO A O 1
ATOM 3019 N N . GLY A 1 375 ? 1.257 18.792 -27.074 1.00 55.19 375 GLY A N 1
ATOM 3020 C CA . GLY A 1 375 ? 0.075 17.949 -27.008 1.00 55.19 375 GLY A CA 1
ATOM 3021 C C . GLY A 1 375 ? -0.527 17.934 -25.611 1.00 55.19 375 GLY A C 1
ATOM 3022 O O . GLY A 1 375 ? 0.181 17.945 -24.605 1.00 55.19 375 GLY A O 1
ATOM 3023 N N . ASP A 1 376 ? -1.851 17.892 -25.585 1.00 52.34 376 ASP A N 1
ATOM 3024 C CA . ASP A 1 376 ? -2.693 18.184 -24.422 1.00 52.34 376 ASP A CA 1
ATOM 3025 C C . ASP A 1 376 ? -2.900 16.938 -23.530 1.00 52.34 376 ASP A C 1
ATOM 3027 O O . ASP A 1 376 ? -3.526 16.993 -22.471 1.00 52.34 376 ASP A O 1
ATOM 3031 N N . GLY A 1 377 ? -2.391 15.781 -23.969 1.00 63.75 377 GLY A N 1
ATOM 3032 C CA . GLY A 1 377 ? -2.572 14.486 -23.319 1.00 63.75 377 GLY A CA 1
ATOM 3033 C C . GLY A 1 377 ? -1.435 14.130 -22.361 1.00 63.75 377 GLY A C 1
ATOM 3034 O O . GLY A 1 377 ? -0.308 13.872 -22.787 1.00 63.75 377 GLY A O 1
ATOM 3035 N N . TRP A 1 378 ? -1.743 14.031 -21.066 1.00 75.94 378 TRP A N 1
ATOM 3036 C CA . TRP A 1 378 ? -0.831 13.478 -20.063 1.00 75.94 378 TRP A CA 1
ATOM 3037 C C . TRP A 1 378 ? -1.089 11.981 -19.858 1.00 75.94 378 TRP A C 1
ATOM 3039 O O . TRP A 1 378 ? -1.939 11.571 -19.066 1.00 75.94 378 TRP A O 1
ATOM 3049 N N . ASN A 1 379 ? -0.351 11.139 -20.583 1.00 82.25 379 ASN A N 1
ATOM 3050 C CA . ASN A 1 379 ? -0.374 9.698 -20.347 1.00 82.25 379 ASN A CA 1
ATOM 3051 C C . ASN A 1 379 ? 0.449 9.363 -19.103 1.00 82.25 379 ASN A C 1
ATOM 3053 O O . ASN A 1 379 ? 1.673 9.406 -19.125 1.00 82.25 379 ASN A O 1
ATOM 3057 N N . HIS A 1 380 ? -0.235 9.000 -18.023 1.00 84.81 380 HIS A N 1
ATOM 3058 C CA . HIS A 1 380 ? 0.397 8.744 -16.730 1.00 84.81 380 HIS A CA 1
ATOM 3059 C C . HIS A 1 380 ? 1.240 7.476 -16.685 1.00 84.81 380 HIS A C 1
ATOM 3061 O O . HIS A 1 380 ? 2.180 7.408 -15.902 1.00 84.81 380 HIS A O 1
ATOM 3067 N N . THR A 1 381 ? 0.907 6.464 -17.487 1.00 91.88 381 THR A N 1
ATOM 3068 C CA . THR A 1 381 ? 1.604 5.177 -17.462 1.00 91.88 381 THR A CA 1
ATOM 3069 C C . THR A 1 381 ? 1.814 4.621 -18.856 1.00 91.88 381 THR A C 1
ATOM 3071 O O . THR A 1 381 ? 0.988 4.813 -19.752 1.00 91.88 381 THR A O 1
ATOM 3074 N N . SER A 1 382 ? 2.921 3.907 -19.037 1.00 94.06 382 SER A N 1
ATOM 3075 C CA . SER A 1 382 ? 3.206 3.164 -20.260 1.00 94.06 382 SER A CA 1
ATOM 3076 C C . SER A 1 382 ? 4.037 1.926 -19.944 1.00 94.06 382 SER A C 1
ATOM 3078 O O . SER A 1 382 ? 4.750 1.880 -18.942 1.00 94.06 382 SER A O 1
ATOM 3080 N N . THR A 1 383 ? 3.931 0.904 -20.783 1.00 96.62 383 THR A N 1
ATOM 3081 C CA . THR A 1 383 ? 4.642 -0.367 -20.610 1.00 96.62 383 THR A CA 1
ATOM 3082 C C . THR A 1 383 ? 5.423 -0.734 -21.859 1.00 96.62 383 THR A C 1
ATOM 3084 O O . THR A 1 383 ? 5.008 -0.402 -22.967 1.00 96.62 383 THR A O 1
ATOM 3087 N N . ARG A 1 384 ? 6.544 -1.437 -21.703 1.00 96.38 384 ARG A N 1
ATOM 3088 C CA . ARG A 1 384 ? 7.260 -2.073 -22.816 1.00 96.38 384 ARG A CA 1
ATOM 3089 C C . ARG A 1 384 ? 7.955 -3.343 -22.354 1.00 96.38 384 ARG A C 1
ATOM 3091 O O . ARG A 1 384 ? 8.266 -3.490 -21.177 1.00 96.38 384 ARG A O 1
ATOM 3098 N N . ASN A 1 385 ? 8.265 -4.213 -23.305 1.00 96.81 385 ASN A N 1
ATOM 3099 C CA . ASN A 1 385 ? 9.025 -5.430 -23.051 1.00 96.81 385 ASN A CA 1
ATOM 3100 C C . ASN A 1 385 ? 10.409 -5.336 -23.686 1.00 96.81 385 ASN A C 1
ATOM 3102 O O . ASN A 1 385 ? 10.549 -4.867 -24.817 1.00 96.81 385 ASN A O 1
ATOM 3106 N N . VAL A 1 386 ? 11.414 -5.821 -22.971 1.00 96.31 386 VAL A N 1
ATOM 3107 C CA . VAL A 1 386 ? 12.792 -5.962 -23.440 1.00 96.31 386 VAL A CA 1
ATOM 3108 C C . VAL A 1 386 ? 13.192 -7.426 -23.297 1.00 96.31 386 VAL A C 1
ATOM 3110 O O . VAL A 1 386 ? 12.811 -8.097 -22.341 1.00 96.31 386 VAL A O 1
ATOM 3113 N N . SER A 1 387 ? 13.926 -7.963 -24.265 1.00 96.00 387 SER A N 1
ATOM 3114 C CA . SER A 1 387 ? 14.480 -9.313 -24.161 1.00 96.00 387 SER A CA 1
ATOM 3115 C C . SER A 1 387 ? 15.840 -9.400 -24.824 1.00 96.00 387 SER A C 1
ATOM 3117 O O . SER A 1 387 ? 16.082 -8.735 -25.828 1.00 96.00 387 SER A O 1
ATOM 3119 N N . TYR A 1 388 ? 16.723 -10.203 -24.250 1.00 95.69 388 TYR A N 1
ATOM 3120 C CA . TYR A 1 388 ? 18.081 -10.422 -24.732 1.00 95.69 388 TYR A CA 1
ATOM 3121 C C . TYR A 1 388 ? 18.621 -11.737 -24.163 1.00 95.69 388 TYR A C 1
ATOM 3123 O O . TYR A 1 388 ? 18.005 -12.366 -23.304 1.00 95.69 388 TYR A O 1
ATOM 3131 N N . ILE A 1 389 ? 19.768 -12.176 -24.668 1.00 93.75 389 ILE A N 1
ATOM 3132 C CA . ILE A 1 389 ? 20.503 -13.333 -24.162 1.00 93.75 389 ILE A CA 1
ATOM 3133 C C . ILE A 1 389 ? 21.722 -12.820 -23.401 1.00 93.75 389 ILE A C 1
ATOM 3135 O O . ILE A 1 389 ? 22.654 -12.308 -24.027 1.00 93.75 389 ILE A O 1
ATOM 3139 N N . HIS A 1 390 ? 21.715 -13.004 -22.081 1.00 91.81 390 HIS A N 1
ATOM 3140 C CA . HIS A 1 390 ? 22.773 -12.559 -21.177 1.00 91.81 390 HIS A CA 1
ATOM 3141 C C . HIS A 1 390 ? 23.817 -13.663 -20.946 1.00 91.81 390 HIS A C 1
ATOM 3143 O O . HIS A 1 390 ? 23.435 -14.807 -20.658 1.00 91.81 390 HIS A O 1
ATOM 3149 N N . PRO A 1 391 ? 25.128 -13.380 -21.054 1.00 89.69 391 PRO A N 1
ATOM 3150 C CA . PRO A 1 391 ? 26.169 -14.325 -20.668 1.00 89.69 391 PRO A CA 1
ATOM 3151 C C . PRO A 1 391 ? 26.221 -14.491 -19.145 1.00 89.69 391 PRO A C 1
ATOM 3153 O O . PRO A 1 391 ? 26.289 -13.525 -18.395 1.00 89.69 391 PRO A O 1
ATOM 3156 N N . LEU A 1 392 ? 26.245 -15.735 -18.672 1.00 83.38 392 LEU A N 1
ATOM 3157 C CA . LEU A 1 392 ? 26.376 -16.038 -17.249 1.00 83.38 392 LEU A CA 1
ATOM 3158 C C . LEU A 1 392 ? 27.829 -16.402 -16.943 1.00 83.38 392 LEU A C 1
ATOM 3160 O O . LEU A 1 392 ? 28.387 -17.347 -17.502 1.00 83.38 392 LEU A O 1
ATOM 3164 N N . HIS A 1 393 ? 28.460 -15.627 -16.061 1.00 67.00 393 HIS A N 1
ATOM 3165 C CA . HIS A 1 393 ? 29.890 -15.760 -15.763 1.00 67.00 393 HIS A CA 1
ATOM 3166 C C . HIS A 1 393 ? 30.193 -16.645 -14.544 1.00 67.00 393 HIS A C 1
ATOM 3168 O O . HIS A 1 393 ? 31.325 -17.113 -14.396 1.00 67.00 393 HIS A O 1
ATOM 3174 N N . ASP A 1 394 ? 29.188 -16.938 -13.716 1.00 64.62 394 ASP A N 1
ATOM 3175 C CA . ASP A 1 394 ? 29.350 -17.753 -12.514 1.00 64.62 394 ASP A CA 1
ATOM 3176 C C . ASP A 1 394 ? 29.158 -19.243 -12.837 1.00 64.62 394 ASP A C 1
ATOM 3178 O O . ASP A 1 394 ? 28.048 -19.719 -13.079 1.00 64.62 394 ASP A O 1
ATOM 3182 N N . ARG A 1 395 ? 30.265 -20.000 -12.823 1.00 55.00 395 ARG A N 1
ATOM 3183 C CA . ARG A 1 395 ? 30.295 -21.456 -13.064 1.00 55.00 395 ARG A CA 1
ATOM 3184 C C . ARG A 1 395 ? 29.819 -22.243 -11.840 1.00 55.00 395 ARG A C 1
ATOM 3186 O O . ARG A 1 395 ? 30.571 -23.014 -11.248 1.00 55.00 395 ARG A O 1
ATOM 3193 N N . ILE A 1 396 ? 28.572 -22.036 -11.438 1.00 63.75 396 ILE A N 1
ATOM 3194 C CA . ILE A 1 396 ? 27.907 -22.920 -10.476 1.00 63.75 396 ILE A CA 1
ATOM 3195 C C . ILE A 1 396 ? 27.558 -24.225 -11.218 1.00 63.75 396 ILE A C 1
ATOM 3197 O O . ILE A 1 396 ? 27.136 -24.154 -12.376 1.00 63.75 396 ILE A O 1
ATOM 3201 N N . PRO A 1 397 ? 27.722 -25.417 -10.610 1.00 60.81 397 PRO A N 1
ATOM 3202 C CA . PRO A 1 397 ? 27.274 -26.666 -11.221 1.00 60.81 397 PRO A CA 1
ATOM 3203 C C . PRO A 1 397 ? 25.818 -26.551 -11.698 1.00 60.81 397 PRO A C 1
ATOM 3205 O O . PRO A 1 397 ? 24.956 -26.125 -10.934 1.00 60.81 397 PRO A O 1
ATOM 3208 N N . MET A 1 398 ? 25.557 -26.914 -12.959 1.00 70.25 398 MET A N 1
ATOM 3209 C CA . MET A 1 398 ? 24.251 -26.806 -13.643 1.00 70.25 398 MET A CA 1
ATOM 3210 C C . MET A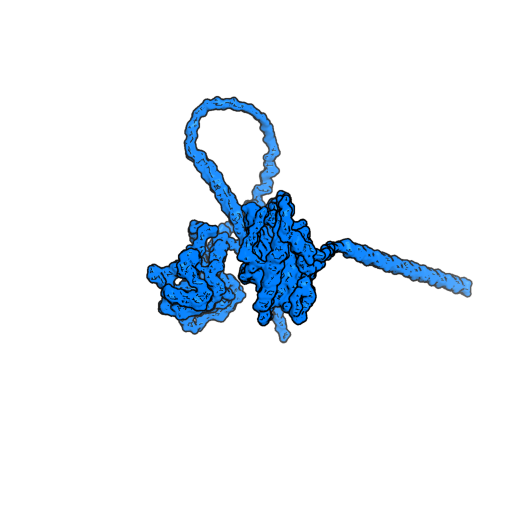 1 398 ? 23.752 -25.391 -14.002 1.00 70.25 398 MET A C 1
ATOM 3212 O O . MET A 1 398 ? 22.637 -25.266 -14.502 1.00 70.25 398 MET A O 1
ATOM 3216 N N . MET A 1 399 ? 24.546 -24.330 -13.820 1.00 79.06 399 MET A N 1
ATOM 3217 C CA . MET A 1 399 ? 24.216 -23.015 -14.384 1.00 79.06 399 MET A CA 1
ATOM 3218 C C . MET A 1 399 ? 24.532 -23.005 -15.890 1.00 79.06 399 MET A C 1
ATOM 3220 O O . MET A 1 399 ? 25.662 -23.340 -16.264 1.00 79.06 399 MET A O 1
ATOM 3224 N N . PRO A 1 400 ? 23.587 -22.645 -16.776 1.00 81.50 400 PRO A N 1
ATOM 3225 C CA . PRO A 1 400 ? 23.890 -22.528 -18.196 1.00 81.50 400 PRO A CA 1
ATOM 3226 C C . PRO A 1 400 ? 24.878 -21.382 -18.447 1.00 81.50 400 PRO A C 1
ATOM 3228 O O . PRO A 1 400 ? 24.980 -20.440 -17.669 1.00 81.50 400 PRO A O 1
ATOM 3231 N N . ALA A 1 401 ? 25.604 -21.438 -19.565 1.00 84.81 401 ALA A N 1
ATOM 3232 C CA . ALA A 1 401 ? 26.560 -20.387 -19.933 1.00 84.81 401 ALA A CA 1
ATOM 3233 C C . ALA A 1 401 ? 25.882 -19.072 -20.367 1.00 84.81 401 ALA A C 1
ATOM 3235 O O . ALA A 1 401 ? 26.532 -18.030 -20.458 1.00 84.81 401 ALA A O 1
ATOM 3236 N N . LYS A 1 402 ? 24.588 -19.131 -20.695 1.00 88.31 402 LYS A N 1
ATOM 3237 C CA . LYS A 1 402 ? 23.761 -18.007 -21.134 1.00 88.31 402 LYS A CA 1
ATOM 3238 C C . LYS A 1 402 ? 22.335 -18.202 -20.625 1.00 88.31 402 LYS A C 1
ATOM 3240 O O . LYS A 1 402 ? 21.915 -19.345 -20.467 1.00 88.31 402 LYS A O 1
ATOM 3245 N N . SER A 1 403 ? 21.605 -17.111 -20.427 1.00 88.81 403 SER A N 1
ATOM 3246 C CA . SER A 1 403 ? 20.173 -17.137 -20.112 1.00 88.81 403 SER A CA 1
ATOM 3247 C C . SER A 1 403 ? 19.415 -16.214 -21.051 1.00 88.81 403 SER A C 1
ATOM 3249 O O . SER A 1 403 ? 19.866 -15.103 -21.324 1.00 88.81 403 SER A O 1
ATOM 3251 N N . GLU A 1 404 ? 18.246 -16.653 -21.513 1.00 92.12 404 GLU A N 1
ATOM 3252 C CA . GLU A 1 404 ? 17.228 -15.745 -22.026 1.00 92.12 404 GLU A CA 1
ATOM 3253 C C . GLU A 1 404 ? 16.714 -14.895 -20.857 1.00 92.12 404 GLU A C 1
ATOM 3255 O O . GLU A 1 404 ? 16.203 -15.413 -19.854 1.00 92.12 404 GLU A O 1
ATOM 3260 N N . THR A 1 405 ? 16.868 -13.584 -21.000 1.00 93.81 405 THR A N 1
ATOM 3261 C CA . THR A 1 405 ? 16.400 -12.583 -20.050 1.00 93.81 405 THR A CA 1
ATOM 3262 C C . THR A 1 405 ? 15.222 -11.847 -20.661 1.00 93.81 405 THR A C 1
ATOM 3264 O O . THR A 1 405 ? 15.278 -11.386 -21.804 1.00 93.81 405 THR A O 1
ATOM 3267 N N . LYS A 1 406 ? 14.135 -11.745 -19.897 1.00 96.00 406 LYS A N 1
ATOM 3268 C CA . LYS A 1 406 ? 12.969 -10.927 -20.244 1.00 96.00 406 LYS A CA 1
ATOM 3269 C C . LYS A 1 406 ? 12.790 -9.869 -19.187 1.00 96.00 406 LYS A C 1
ATOM 3271 O O . LYS A 1 406 ? 12.847 -10.178 -18.001 1.00 96.00 406 LYS A O 1
ATOM 3276 N N . GLU A 1 407 ? 12.528 -8.656 -19.627 1.00 96.94 407 GLU A N 1
ATOM 3277 C CA . GLU A 1 407 ? 12.250 -7.533 -18.759 1.00 96.94 407 GLU A CA 1
ATOM 3278 C C . GLU A 1 407 ? 10.938 -6.871 -19.177 1.00 96.94 407 GLU A C 1
ATOM 3280 O O . GLU A 1 407 ? 10.703 -6.614 -20.358 1.00 96.94 407 GLU A O 1
ATOM 3285 N N . GLU A 1 408 ? 10.087 -6.579 -18.204 1.00 97.56 408 GLU A N 1
ATOM 3286 C CA . GLU A 1 408 ? 8.886 -5.768 -18.376 1.00 97.56 408 GLU A CA 1
ATOM 3287 C C . GLU A 1 408 ? 9.115 -4.433 -17.681 1.00 97.56 408 GLU A C 1
ATOM 3289 O O . GLU A 1 408 ? 9.424 -4.377 -16.490 1.00 97.56 408 GLU A O 1
ATOM 3294 N N . TYR A 1 409 ? 9.006 -3.362 -18.456 1.00 97.75 409 TYR A N 1
ATOM 3295 C CA . TYR A 1 409 ? 9.218 -1.996 -18.009 1.00 97.75 409 TYR A CA 1
ATOM 3296 C C . TYR A 1 409 ? 7.851 -1.362 -17.880 1.00 97.75 409 TYR A C 1
ATOM 3298 O O . TYR A 1 409 ? 7.064 -1.390 -18.829 1.00 97.75 409 TYR A O 1
ATOM 3306 N N . LYS A 1 410 ? 7.602 -0.725 -16.744 1.00 97.44 410 LYS A N 1
ATOM 3307 C CA . LYS A 1 410 ? 6.409 0.072 -16.516 1.00 97.44 410 LYS A CA 1
ATOM 3308 C C . LYS A 1 410 ? 6.818 1.425 -15.973 1.00 97.44 410 LYS A C 1
ATOM 3310 O O . LYS A 1 410 ? 7.396 1.522 -14.894 1.00 97.44 410 LYS A O 1
ATOM 3315 N N . ILE A 1 411 ? 6.568 2.454 -16.768 1.00 96.81 411 ILE A N 1
ATOM 3316 C CA . ILE A 1 411 ? 6.919 3.829 -16.438 1.00 96.81 411 ILE A CA 1
ATOM 3317 C C . ILE A 1 411 ? 5.686 4.582 -15.954 1.00 96.81 411 ILE A C 1
ATOM 3319 O O . ILE A 1 411 ? 4.585 4.380 -16.472 1.00 96.81 411 ILE A O 1
ATOM 3323 N N . TYR A 1 412 ? 5.904 5.459 -14.982 1.00 95.12 412 TYR A N 1
ATOM 3324 C CA . TYR A 1 412 ? 4.914 6.311 -14.349 1.00 95.12 412 TYR A CA 1
ATOM 3325 C C . TYR A 1 412 ? 5.374 7.766 -14.458 1.00 95.12 412 TYR A C 1
ATOM 3327 O O . TYR A 1 412 ? 6.388 8.153 -13.875 1.00 95.12 412 TYR A O 1
ATOM 3335 N N . PHE A 1 413 ? 4.636 8.567 -15.219 1.00 92.31 413 PHE A N 1
ATOM 3336 C CA . PHE A 1 413 ? 4.870 9.996 -15.399 1.00 92.31 413 PHE A CA 1
ATOM 3337 C C . PHE A 1 413 ? 4.049 10.767 -14.361 1.00 92.31 413 PHE A C 1
ATOM 3339 O O . PHE A 1 413 ? 2.860 11.034 -14.576 1.00 92.31 413 PHE A O 1
ATOM 3346 N N . LEU A 1 414 ? 4.675 11.087 -13.225 1.00 88.12 414 LEU A N 1
ATOM 3347 C CA . LEU A 1 414 ? 4.020 11.784 -12.112 1.00 88.12 414 LEU A CA 1
ATOM 3348 C C . LEU A 1 414 ? 3.967 13.292 -12.366 1.00 88.12 414 LEU A C 1
ATOM 3350 O O . LEU A 1 414 ? 2.930 13.926 -12.196 1.00 88.12 414 LEU A O 1
ATOM 3354 N N . SER A 1 415 ? 5.078 13.857 -12.835 1.00 88.38 415 SER A N 1
ATOM 3355 C CA . SER A 1 415 ? 5.174 15.248 -13.273 1.00 88.38 415 SER A CA 1
ATOM 3356 C C . SER A 1 415 ? 6.294 15.400 -14.309 1.00 88.38 415 SER A C 1
ATOM 3358 O O . SER A 1 415 ? 6.920 14.420 -14.712 1.00 88.38 415 SER A O 1
ATOM 3360 N N . LYS A 1 416 ? 6.566 16.627 -14.763 1.00 88.19 416 LYS A N 1
ATOM 3361 C CA . LYS A 1 416 ? 7.730 16.903 -15.622 1.00 88.19 416 LYS A CA 1
ATOM 3362 C C . LYS A 1 416 ? 9.067 16.748 -14.882 1.00 88.19 416 LYS A C 1
ATOM 3364 O O . LYS A 1 416 ? 10.088 16.511 -15.522 1.00 88.19 416 LYS A O 1
ATOM 3369 N N . ASP A 1 417 ? 9.029 16.820 -13.553 1.00 91.81 417 ASP A N 1
ATOM 3370 C CA . ASP A 1 417 ? 10.197 16.820 -12.673 1.00 91.81 417 ASP A CA 1
ATOM 3371 C C . ASP A 1 417 ? 10.276 15.519 -11.856 1.00 91.81 417 ASP A C 1
ATOM 3373 O O . ASP A 1 417 ? 11.133 15.380 -10.989 1.00 91.81 417 ASP A O 1
ATOM 3377 N N . GLU A 1 418 ? 9.382 14.559 -12.106 1.00 94.00 418 GLU A N 1
ATOM 3378 C CA . GLU A 1 418 ? 9.352 13.279 -11.407 1.00 94.00 418 GLU A CA 1
ATOM 3379 C C . GLU A 1 418 ? 8.789 12.166 -12.293 1.00 94.00 418 GLU A C 1
ATOM 3381 O O . GLU A 1 418 ? 7.653 12.236 -12.776 1.00 94.00 418 GLU A O 1
ATOM 3386 N N . LEU A 1 419 ? 9.575 11.102 -12.460 1.00 95.19 419 LEU A N 1
ATOM 3387 C CA . LEU A 1 419 ? 9.120 9.863 -13.074 1.00 95.19 419 LEU A CA 1
ATOM 3388 C C . LEU A 1 419 ? 9.633 8.654 -12.294 1.00 95.19 419 LEU A C 1
ATOM 3390 O O . LEU A 1 419 ? 10.728 8.669 -11.728 1.00 95.19 419 LEU A O 1
ATOM 3394 N N . ILE A 1 420 ? 8.843 7.584 -12.307 1.00 97.06 420 ILE A N 1
ATOM 3395 C CA . ILE A 1 420 ? 9.222 6.302 -11.715 1.00 97.06 420 ILE A CA 1
ATOM 3396 C C . ILE A 1 420 ? 9.222 5.239 -12.806 1.00 97.06 420 ILE A C 1
ATOM 3398 O O . ILE A 1 420 ? 8.320 5.194 -13.638 1.00 97.06 420 ILE A O 1
ATOM 3402 N N . LEU A 1 421 ? 10.225 4.368 -12.805 1.00 98.00 421 LEU A N 1
ATOM 3403 C CA . LEU A 1 421 ? 10.295 3.208 -13.686 1.00 98.00 421 LEU A CA 1
ATOM 3404 C C . LEU A 1 421 ? 10.431 1.942 -12.843 1.00 98.00 421 LEU A C 1
ATOM 3406 O O . LEU A 1 421 ? 11.448 1.732 -12.185 1.00 98.00 421 LEU A O 1
ATOM 3410 N N . ASP A 1 422 ? 9.422 1.082 -12.918 1.00 98.06 422 ASP A N 1
ATOM 3411 C CA . ASP A 1 422 ? 9.502 -0.285 -12.423 1.00 98.06 422 ASP A CA 1
ATOM 3412 C C . ASP A 1 422 ? 9.999 -1.203 -13.543 1.00 98.06 422 ASP A C 1
ATOM 3414 O O . ASP A 1 422 ? 9.522 -1.144 -14.678 1.00 98.06 422 ASP A O 1
ATOM 3418 N N . VAL A 1 423 ? 10.948 -2.074 -13.209 1.00 97.94 423 VAL A N 1
ATOM 3419 C CA . VAL A 1 423 ? 11.460 -3.124 -14.089 1.00 97.94 423 VAL A CA 1
ATOM 3420 C C . VAL A 1 423 ? 11.295 -4.463 -13.389 1.00 97.94 423 VAL A C 1
ATOM 3422 O O . VAL A 1 423 ? 11.806 -4.663 -12.286 1.00 97.94 423 VAL A O 1
ATOM 3425 N N . VAL A 1 424 ? 10.602 -5.392 -14.038 1.00 97.44 424 VAL A N 1
ATOM 3426 C CA . VAL A 1 424 ? 10.517 -6.790 -13.610 1.00 97.44 424 VAL A CA 1
ATOM 3427 C C . VAL A 1 424 ? 11.349 -7.633 -14.554 1.00 97.44 424 VAL A C 1
ATOM 3429 O O . VAL A 1 424 ? 11.145 -7.575 -15.759 1.00 97.44 424 VAL A O 1
ATOM 3432 N N . LEU A 1 425 ? 12.266 -8.425 -14.010 1.00 95.25 425 LEU A N 1
ATOM 3433 C CA . LEU A 1 425 ? 13.202 -9.246 -14.763 1.00 95.25 425 LEU A CA 1
ATOM 3434 C C . LEU A 1 425 ? 12.991 -10.732 -14.457 1.00 95.25 425 LEU A C 1
ATOM 3436 O O . LEU A 1 425 ? 12.949 -11.152 -13.295 1.00 95.25 425 LEU A O 1
ATOM 3440 N N . TRP A 1 426 ? 12.912 -11.528 -15.522 1.00 92.12 426 TRP A N 1
ATOM 3441 C CA . TRP A 1 426 ? 12.833 -12.985 -15.490 1.00 92.12 426 TRP A CA 1
ATOM 3442 C C . TRP A 1 426 ? 14.020 -13.604 -16.221 1.00 92.12 426 TRP A C 1
ATOM 3444 O O . TRP A 1 426 ? 14.214 -13.362 -17.412 1.00 92.12 426 TRP A O 1
ATOM 3454 N N . ASN A 1 427 ? 14.726 -14.492 -15.525 1.00 86.38 427 ASN A N 1
ATOM 3455 C CA . ASN A 1 427 ? 15.735 -15.375 -16.101 1.00 86.38 427 ASN A CA 1
ATOM 3456 C C . ASN A 1 427 ? 15.166 -16.790 -16.085 1.00 86.38 427 ASN A C 1
ATOM 3458 O O . ASN A 1 427 ? 15.050 -17.392 -15.020 1.00 86.38 427 ASN A O 1
ATOM 3462 N N . ARG A 1 428 ? 14.731 -17.313 -17.234 1.00 78.75 428 ARG A N 1
ATOM 3463 C CA . ARG A 1 428 ? 14.022 -18.607 -17.265 1.00 78.75 428 ARG A CA 1
ATOM 3464 C C . ARG A 1 428 ? 14.955 -19.809 -17.184 1.00 78.75 428 ARG A C 1
ATOM 3466 O O . ARG A 1 428 ? 14.536 -20.853 -16.693 1.00 78.75 428 ARG A O 1
ATOM 3473 N N . ASP A 1 429 ? 16.198 -19.635 -17.616 1.00 83.75 429 ASP A N 1
ATOM 3474 C CA . ASP A 1 429 ? 17.137 -20.743 -17.801 1.00 83.75 429 ASP A CA 1
ATOM 3475 C C . ASP A 1 429 ? 18.001 -21.008 -16.560 1.00 83.75 429 ASP A C 1
ATOM 3477 O O . ASP A 1 429 ? 18.683 -22.028 -16.476 1.00 83.75 429 ASP A O 1
ATOM 3481 N N . VAL A 1 430 ? 17.965 -20.114 -15.567 1.00 84.75 430 VAL A N 1
ATOM 3482 C CA . VAL A 1 430 ? 18.695 -20.310 -14.310 1.00 84.75 430 VAL A CA 1
ATOM 3483 C C . VAL A 1 430 ? 17.954 -21.293 -13.395 1.00 84.75 430 VAL A C 1
ATOM 3485 O O . VAL A 1 430 ? 16.717 -21.339 -13.399 1.00 84.75 430 VAL A O 1
ATOM 3488 N N . PRO A 1 431 ? 18.670 -22.052 -12.545 1.00 83.75 431 PRO A N 1
ATOM 3489 C CA . PRO A 1 431 ? 18.041 -22.863 -11.511 1.00 83.75 431 PRO A CA 1
ATOM 3490 C C . PRO A 1 431 ? 17.054 -22.035 -10.681 1.00 83.75 431 PRO A C 1
ATOM 3492 O O . PRO A 1 431 ? 17.384 -20.948 -10.208 1.00 83.75 431 PRO A O 1
ATOM 3495 N N . TYR A 1 432 ? 15.840 -22.559 -10.496 1.00 87.75 432 TYR A N 1
ATOM 3496 C CA . TYR A 1 432 ? 14.735 -21.870 -9.816 1.00 87.75 432 TYR A CA 1
ATOM 3497 C C . TYR A 1 432 ? 14.253 -20.575 -10.495 1.00 87.75 432 TYR A C 1
ATOM 3499 O O . TYR A 1 432 ? 13.532 -19.806 -9.866 1.00 87.75 432 TYR A O 1
ATOM 3507 N N . GLY A 1 433 ? 14.564 -20.337 -11.771 1.00 86.19 433 GLY A N 1
ATOM 3508 C CA . GLY A 1 433 ? 14.164 -19.124 -12.498 1.00 86.19 433 GLY A CA 1
ATOM 3509 C C . GLY A 1 433 ? 12.652 -18.860 -12.551 1.00 86.19 433 GLY A C 1
ATOM 3510 O O . GLY A 1 433 ? 12.216 -17.729 -12.729 1.00 86.19 433 GLY A O 1
ATOM 3511 N N . ASN A 1 434 ? 11.820 -19.884 -12.329 1.00 90.69 434 ASN A N 1
ATOM 3512 C CA . ASN A 1 434 ? 10.363 -19.760 -12.207 1.00 90.69 434 ASN A CA 1
ATOM 3513 C C . ASN A 1 434 ? 9.849 -19.658 -10.751 1.00 90.69 434 ASN A C 1
ATOM 3515 O O . ASN A 1 434 ? 8.639 -19.744 -10.531 1.00 90.69 434 ASN A O 1
ATOM 3519 N N . TYR A 1 435 ? 10.738 -19.538 -9.759 1.00 93.75 435 TYR A N 1
ATOM 3520 C CA . TYR A 1 435 ? 10.397 -19.369 -8.337 1.00 93.75 435 TYR A CA 1
ATOM 3521 C C . TYR A 1 435 ? 10.458 -17.913 -7.898 1.00 93.75 435 TYR A C 1
ATOM 3523 O O . TYR A 1 435 ? 9.894 -17.577 -6.857 1.00 93.75 435 TYR A O 1
ATOM 3531 N N . PHE A 1 436 ? 11.138 -17.062 -8.659 1.00 93.75 436 PHE A N 1
ATOM 3532 C CA . PHE A 1 436 ? 11.343 -15.671 -8.306 1.00 93.75 436 PHE A CA 1
ATOM 3533 C C . PHE A 1 436 ? 11.400 -14.780 -9.544 1.00 93.75 436 PHE A C 1
ATOM 3535 O O . PHE A 1 436 ? 11.573 -15.251 -10.666 1.00 93.75 436 PHE A O 1
ATOM 3542 N N . ARG A 1 437 ? 11.263 -13.479 -9.312 1.00 95.25 437 ARG A N 1
ATOM 3543 C CA . ARG A 1 437 ? 11.525 -12.415 -10.279 1.00 95.25 437 ARG A CA 1
ATOM 3544 C C . ARG A 1 437 ? 12.349 -11.329 -9.603 1.00 95.25 437 ARG A C 1
ATOM 3546 O O . ARG A 1 437 ? 12.141 -11.032 -8.425 1.00 95.25 437 ARG A O 1
ATOM 3553 N N . CYS A 1 438 ? 13.297 -10.763 -10.334 1.00 96.56 438 CYS A N 1
ATOM 3554 C CA . CYS A 1 438 ? 14.056 -9.614 -9.859 1.00 96.56 438 CYS A CA 1
ATOM 3555 C C . CYS A 1 438 ? 13.256 -8.349 -10.164 1.00 96.56 438 CYS A C 1
ATOM 3557 O O . CYS A 1 438 ? 12.707 -8.212 -11.254 1.00 96.56 438 CYS A O 1
ATOM 3559 N N . CYS A 1 439 ? 13.183 -7.430 -9.211 1.00 97.69 439 CYS A N 1
ATOM 3560 C CA . CYS A 1 439 ? 12.463 -6.174 -9.366 1.00 97.69 439 CYS A CA 1
ATOM 3561 C C . CYS A 1 439 ? 13.426 -5.015 -9.128 1.00 97.69 439 CYS A C 1
ATOM 3563 O O . CYS A 1 439 ? 14.140 -4.994 -8.123 1.00 97.69 439 CYS A O 1
ATOM 3565 N N . MET A 1 440 ? 13.418 -4.036 -10.028 1.00 98.19 440 MET A N 1
ATOM 3566 C CA . MET A 1 440 ? 14.112 -2.764 -9.854 1.00 98.19 440 MET A CA 1
ATOM 3567 C C . MET A 1 440 ? 13.117 -1.617 -9.923 1.00 98.19 440 MET A C 1
ATOM 3569 O O . MET A 1 440 ? 12.187 -1.652 -10.724 1.00 98.19 440 MET A O 1
ATOM 3573 N N . ARG A 1 441 ? 13.325 -0.603 -9.091 1.00 98.12 441 ARG A N 1
ATOM 3574 C CA . ARG A 1 441 ? 12.585 0.653 -9.136 1.00 98.12 441 ARG A CA 1
ATOM 3575 C C . ARG A 1 441 ? 13.568 1.793 -9.272 1.00 98.12 441 ARG A C 1
ATOM 3577 O O . ARG A 1 441 ? 14.437 1.958 -8.422 1.00 98.12 441 ARG A O 1
ATOM 3584 N N . TRP A 1 442 ? 13.389 2.579 -10.317 1.00 98.31 442 TRP A N 1
ATOM 3585 C CA . TRP A 1 442 ? 14.133 3.800 -10.555 1.00 98.31 442 TRP A CA 1
ATOM 3586 C C . TRP A 1 442 ? 13.234 4.976 -10.217 1.00 98.31 442 TRP A C 1
ATOM 3588 O O . TRP A 1 442 ? 12.160 5.114 -10.798 1.00 98.31 442 TRP A O 1
ATOM 3598 N N . ILE A 1 443 ? 13.665 5.805 -9.277 1.00 97.25 443 ILE A N 1
ATOM 3599 C CA . ILE A 1 443 ? 12.976 7.028 -8.875 1.00 97.25 443 ILE A CA 1
ATOM 3600 C C . ILE A 1 443 ? 13.831 8.179 -9.383 1.00 97.25 443 ILE A C 1
ATOM 3602 O O . ILE A 1 443 ? 14.969 8.333 -8.939 1.00 97.25 443 ILE A O 1
ATOM 3606 N N . ILE A 1 444 ? 13.310 8.942 -10.343 1.00 98.19 444 ILE A N 1
ATOM 3607 C CA . ILE A 1 444 ? 14.028 10.052 -10.966 1.00 98.19 444 ILE A CA 1
ATOM 3608 C C . ILE A 1 444 ? 13.285 11.344 -10.656 1.00 98.19 444 ILE A C 1
ATOM 3610 O O . ILE A 1 444 ? 12.153 11.520 -11.098 1.00 98.19 444 ILE A O 1
ATOM 3614 N N . THR A 1 445 ? 13.924 12.236 -9.902 1.00 96.00 445 THR A N 1
ATOM 3615 C CA . THR A 1 445 ? 13.330 13.491 -9.417 1.00 96.00 445 THR A CA 1
ATOM 3616 C C . THR A 1 445 ? 14.247 14.686 -9.655 1.00 96.00 445 THR A C 1
ATOM 3618 O O . THR A 1 445 ? 15.460 14.580 -9.495 1.00 96.00 445 THR A O 1
ATOM 3621 N N . GLY A 1 446 ? 13.687 15.846 -9.986 1.00 92.62 446 GLY A N 1
ATOM 3622 C CA . GLY A 1 446 ? 14.389 17.131 -10.020 1.00 92.62 446 GLY A CA 1
ATOM 3623 C C . GLY A 1 446 ? 14.469 17.818 -11.389 1.00 92.62 446 GLY A C 1
ATOM 3624 O O . GLY A 1 446 ? 14.486 17.194 -12.448 1.00 92.62 446 GLY A O 1
ATOM 3625 N N . ASP A 1 447 ? 14.560 19.144 -11.333 1.00 87.94 447 ASP A N 1
ATOM 3626 C CA . ASP A 1 447 ? 14.673 20.073 -12.461 1.00 87.94 447 ASP A CA 1
ATOM 3627 C C . ASP A 1 447 ? 15.430 21.319 -11.950 1.00 87.94 447 ASP A C 1
ATOM 3629 O O . ASP A 1 447 ? 15.113 21.790 -10.853 1.00 87.94 447 ASP A O 1
ATOM 3633 N N . PRO A 1 448 ? 16.480 21.835 -12.627 1.00 88.06 448 PRO A N 1
ATOM 3634 C CA . PRO A 1 448 ? 17.039 21.430 -13.924 1.00 88.06 448 PRO A CA 1
ATOM 3635 C C . PRO A 1 448 ? 18.004 20.236 -13.870 1.00 88.06 448 PRO A C 1
ATOM 3637 O O . PRO A 1 448 ? 18.471 19.786 -14.912 1.00 88.06 448 PRO A O 1
ATOM 3640 N N . THR A 1 449 ? 18.325 19.736 -12.676 1.00 94.69 449 THR A N 1
ATOM 3641 C CA . THR A 1 449 ? 19.178 18.554 -12.466 1.00 94.69 449 THR A CA 1
ATOM 3642 C C . THR A 1 449 ? 18.372 17.446 -11.811 1.00 94.69 449 THR A C 1
ATOM 3644 O O . THR A 1 449 ? 17.673 17.719 -10.833 1.00 94.69 449 THR A O 1
ATOM 3647 N N . CYS A 1 450 ? 18.516 16.209 -12.273 1.00 96.62 450 CYS A N 1
ATOM 3648 C CA . CYS A 1 450 ? 17.802 15.072 -11.720 1.00 96.62 450 CYS A CA 1
ATOM 3649 C C . CYS A 1 450 ? 18.669 14.252 -10.759 1.00 96.62 450 CYS A C 1
ATOM 3651 O O . CYS A 1 450 ? 19.878 14.096 -10.936 1.00 96.62 450 CYS A O 1
ATOM 3653 N N . THR A 1 451 ? 18.022 13.677 -9.758 1.00 97.44 451 THR A N 1
ATOM 3654 C CA . THR A 1 451 ? 18.557 12.672 -8.847 1.00 97.44 451 THR A CA 1
ATOM 3655 C C . THR A 1 451 ? 17.900 11.336 -9.164 1.00 97.44 451 THR A C 1
ATOM 3657 O O . THR A 1 451 ? 16.696 11.285 -9.393 1.00 97.44 451 THR A O 1
ATOM 3660 N N . VAL A 1 452 ? 18.687 10.265 -9.189 1.00 97.94 452 VAL A N 1
ATOM 3661 C CA . VAL A 1 452 ? 18.260 8.910 -9.538 1.00 97.94 452 VAL A CA 1
ATOM 3662 C C . VAL A 1 452 ? 18.542 7.983 -8.363 1.00 97.94 452 VAL A C 1
ATOM 3664 O O . VAL A 1 452 ? 19.699 7.723 -8.032 1.00 97.94 452 VAL A O 1
ATOM 3667 N N . ASP A 1 453 ? 17.485 7.476 -7.737 1.00 97.38 453 ASP A N 1
ATOM 3668 C CA . ASP A 1 453 ? 17.548 6.427 -6.715 1.00 97.38 453 ASP A CA 1
ATOM 3669 C C . ASP A 1 453 ? 17.113 5.090 -7.330 1.00 97.38 453 ASP A C 1
ATOM 3671 O O . ASP A 1 453 ? 16.054 5.000 -7.954 1.00 97.38 453 ASP A O 1
ATOM 3675 N N . ILE A 1 454 ? 17.944 4.054 -7.184 1.00 97.88 454 ILE A N 1
ATOM 3676 C CA . ILE A 1 454 ? 17.729 2.742 -7.805 1.00 97.88 454 ILE A CA 1
ATOM 3677 C C . ILE A 1 454 ? 17.597 1.696 -6.709 1.00 97.88 454 ILE A C 1
ATOM 3679 O O . ILE A 1 454 ? 18.572 1.294 -6.065 1.00 97.88 454 ILE A O 1
ATOM 3683 N N . ARG A 1 455 ? 16.373 1.211 -6.528 1.00 97.50 455 ARG A N 1
ATOM 3684 C CA . ARG A 1 455 ? 16.035 0.203 -5.529 1.00 97.50 455 ARG A CA 1
ATOM 3685 C C . ARG A 1 455 ? 15.895 -1.170 -6.160 1.00 97.50 455 ARG A C 1
ATOM 3687 O O . ARG A 1 455 ? 15.442 -1.301 -7.292 1.00 97.50 455 ARG A O 1
ATOM 3694 N N . PHE A 1 456 ? 16.251 -2.200 -5.404 1.00 98.19 456 PHE A N 1
ATOM 3695 C CA . PHE A 1 456 ? 16.241 -3.589 -5.839 1.00 98.19 456 PHE A CA 1
ATOM 3696 C C . PHE A 1 456 ? 15.553 -4.497 -4.826 1.00 98.19 456 PHE A C 1
ATOM 3698 O O . PHE A 1 456 ? 15.668 -4.327 -3.609 1.00 98.19 456 PHE A O 1
ATOM 3705 N N . GLY A 1 457 ? 14.867 -5.500 -5.357 1.00 97.25 457 GLY A N 1
ATOM 3706 C CA . GLY A 1 457 ? 14.197 -6.544 -4.610 1.00 97.25 457 GLY A CA 1
ATOM 3707 C C . GLY A 1 457 ? 14.140 -7.849 -5.389 1.00 97.25 457 GLY A C 1
ATOM 3708 O O . GLY A 1 457 ? 14.283 -7.871 -6.611 1.00 97.25 457 GLY A O 1
ATOM 3709 N N . VAL A 1 458 ? 13.885 -8.940 -4.673 1.00 96.62 458 VAL A N 1
ATOM 3710 C CA . VAL A 1 458 ? 13.533 -10.224 -5.282 1.00 96.62 458 VAL A CA 1
ATOM 3711 C C . VAL A 1 458 ? 12.173 -10.638 -4.749 1.00 96.62 458 VAL A C 1
ATOM 3713 O O . VAL A 1 458 ? 11.984 -10.779 -3.537 1.00 96.62 458 VAL A O 1
ATOM 3716 N N . ASP A 1 459 ? 11.234 -10.835 -5.664 1.00 94.75 459 ASP A N 1
ATOM 3717 C CA . ASP A 1 459 ? 9.890 -11.293 -5.351 1.00 94.75 459 ASP A CA 1
ATOM 3718 C C . ASP A 1 459 ? 9.782 -12.801 -5.612 1.00 94.75 459 ASP A C 1
ATOM 3720 O O . ASP A 1 459 ? 10.006 -13.268 -6.730 1.00 94.75 459 ASP A O 1
ATOM 3724 N N . PHE A 1 460 ? 9.482 -13.572 -4.565 1.00 94.06 460 PHE A N 1
ATOM 3725 C CA . PHE A 1 460 ? 9.417 -15.034 -4.617 1.00 94.06 460 PHE A CA 1
ATOM 3726 C C . PHE A 1 460 ? 7.977 -15.488 -4.821 1.00 94.06 460 PHE A C 1
ATOM 3728 O O . PHE A 1 460 ? 7.165 -15.448 -3.900 1.00 94.06 460 PHE A O 1
ATOM 3735 N N . VAL A 1 461 ? 7.695 -16.007 -6.013 1.00 92.69 461 VAL A N 1
ATOM 3736 C CA . VAL A 1 461 ? 6.388 -16.568 -6.379 1.00 92.69 461 VAL A CA 1
ATOM 3737 C C . VAL A 1 461 ? 6.210 -18.014 -5.903 1.00 92.69 461 VAL A C 1
ATOM 3739 O O . VAL A 1 461 ? 5.090 -18.517 -5.855 1.00 92.69 461 VAL A O 1
ATOM 3742 N N . LYS A 1 462 ? 7.299 -18.705 -5.538 1.00 92.81 462 LYS A N 1
ATOM 3743 C CA . LYS A 1 462 ? 7.275 -20.069 -4.982 1.00 92.81 462 LYS A CA 1
ATOM 3744 C C . LYS A 1 462 ? 8.232 -20.200 -3.799 1.00 92.81 462 LYS A C 1
ATOM 3746 O O . LYS A 1 462 ? 9.266 -19.537 -3.731 1.00 92.81 462 LYS A O 1
ATOM 3751 N N . LYS A 1 463 ? 7.914 -21.114 -2.877 1.00 90.00 463 LYS A N 1
ATOM 3752 C CA . LYS A 1 463 ? 8.777 -21.434 -1.728 1.00 90.00 463 LYS A CA 1
ATOM 3753 C C . LYS A 1 463 ? 10.065 -22.121 -2.195 1.00 90.00 463 LYS A C 1
ATOM 3755 O O . LYS A 1 463 ? 10.016 -23.042 -3.003 1.00 90.00 463 LYS A O 1
ATOM 3760 N N . THR A 1 464 ? 11.207 -21.708 -1.652 1.00 90.62 464 THR A N 1
ATOM 3761 C CA . THR A 1 464 ? 12.514 -22.348 -1.868 1.00 90.62 464 THR A CA 1
ATOM 3762 C C . THR A 1 464 ? 13.403 -22.160 -0.642 1.00 90.62 464 THR A C 1
ATOM 3764 O O . THR A 1 464 ? 13.343 -21.121 0.018 1.00 90.62 464 THR A O 1
ATOM 3767 N N . ILE A 1 465 ? 14.249 -23.149 -0.349 1.00 92.50 465 ILE A N 1
ATOM 3768 C CA . ILE A 1 465 ? 15.259 -23.072 0.718 1.00 92.50 465 ILE A CA 1
ATOM 3769 C C . ILE A 1 465 ? 16.444 -22.167 0.336 1.00 92.50 465 ILE A C 1
ATOM 3771 O O . ILE A 1 465 ? 17.182 -21.715 1.204 1.00 92.50 465 ILE A O 1
ATOM 3775 N N . PHE A 1 466 ? 16.606 -21.844 -0.953 1.00 90.19 466 PHE A N 1
ATOM 3776 C CA . PHE A 1 466 ? 17.729 -21.050 -1.470 1.00 90.19 466 PHE A CA 1
ATOM 3777 C C . PHE A 1 466 ? 17.463 -19.540 -1.506 1.00 90.19 466 PHE A C 1
ATOM 3779 O O . PHE A 1 466 ? 18.216 -18.799 -2.140 1.00 90.19 466 PHE A O 1
ATOM 3786 N N . ARG A 1 467 ? 16.417 -19.067 -0.815 1.00 93.62 467 ARG A N 1
ATOM 3787 C CA . ARG A 1 467 ? 15.963 -17.668 -0.853 1.00 93.62 467 ARG A CA 1
ATOM 3788 C C . ARG A 1 467 ? 17.102 -16.672 -0.615 1.00 93.62 467 ARG A C 1
ATOM 3790 O O . ARG A 1 467 ? 17.352 -15.822 -1.462 1.00 93.62 467 ARG A O 1
ATOM 3797 N N . GLY A 1 468 ? 17.838 -16.837 0.486 1.00 92.00 468 GLY A N 1
ATOM 3798 C CA . GLY A 1 468 ? 18.921 -15.920 0.855 1.00 92.00 468 GLY A CA 1
ATOM 3799 C C . GLY A 1 468 ? 20.092 -15.925 -0.133 1.00 92.00 468 GLY A C 1
ATOM 3800 O O . GLY A 1 468 ? 20.686 -14.880 -0.390 1.00 92.00 468 GLY A O 1
ATOM 3801 N N . LYS A 1 469 ? 20.407 -17.078 -0.741 1.00 90.88 469 LYS A N 1
ATOM 3802 C CA . LYS A 1 469 ? 21.476 -17.168 -1.747 1.00 90.88 469 LYS A CA 1
ATOM 3803 C C . LYS A 1 469 ? 21.069 -16.488 -3.055 1.00 90.88 469 LYS A C 1
ATOM 3805 O O . LYS A 1 469 ? 21.873 -15.740 -3.604 1.00 90.88 469 LYS A O 1
ATOM 3810 N N . ILE A 1 470 ? 19.834 -16.712 -3.512 1.00 91.94 470 ILE A N 1
ATOM 3811 C CA . ILE A 1 470 ? 19.269 -16.066 -4.705 1.00 91.94 470 ILE A CA 1
ATOM 3812 C C . ILE A 1 470 ? 19.226 -14.546 -4.513 1.00 91.94 470 ILE A C 1
ATOM 3814 O O . ILE A 1 470 ? 19.715 -13.820 -5.377 1.00 91.94 470 ILE A O 1
ATOM 3818 N N . GLU A 1 471 ? 18.703 -14.066 -3.377 1.00 94.25 471 GLU A N 1
ATOM 3819 C CA . GLU A 1 471 ? 18.653 -12.633 -3.048 1.00 94.25 471 GLU A CA 1
ATOM 3820 C C . GLU A 1 471 ? 20.053 -12.008 -3.073 1.00 94.25 471 GLU A C 1
ATOM 3822 O O . GLU A 1 471 ? 20.271 -11.020 -3.774 1.00 94.25 471 GLU A O 1
ATOM 3827 N N . LYS A 1 472 ? 21.019 -12.618 -2.373 1.00 93.31 472 LYS A N 1
ATOM 3828 C CA . LYS A 1 472 ? 22.394 -12.112 -2.290 1.00 93.31 472 LYS A CA 1
ATOM 3829 C C . LYS A 1 472 ? 23.079 -12.046 -3.657 1.00 93.31 472 LYS A C 1
ATOM 3831 O O . LYS A 1 472 ? 23.604 -10.999 -4.020 1.00 93.31 472 LYS A O 1
ATOM 3836 N N . THR A 1 473 ? 23.068 -13.140 -4.418 1.00 90.50 473 THR A N 1
ATOM 3837 C CA . THR A 1 473 ? 23.763 -13.195 -5.713 1.00 90.50 473 THR A CA 1
ATOM 3838 C C . THR A 1 473 ? 23.111 -12.271 -6.743 1.00 90.50 473 THR A C 1
ATOM 3840 O O . THR A 1 473 ? 23.822 -11.567 -7.458 1.00 90.50 473 THR A O 1
ATOM 3843 N N . SER A 1 474 ? 21.777 -12.191 -6.772 1.00 92.56 474 SER A N 1
ATOM 3844 C CA . SER A 1 474 ? 21.069 -11.282 -7.686 1.00 92.56 474 SER A CA 1
ATOM 3845 C C . SER A 1 474 ? 21.343 -9.812 -7.351 1.00 92.56 474 SER A C 1
ATOM 3847 O O . SER A 1 474 ? 21.525 -8.999 -8.258 1.00 92.56 474 SER A O 1
ATOM 3849 N N . LEU A 1 475 ? 21.422 -9.472 -6.059 1.00 95.06 475 LEU A N 1
ATOM 3850 C CA . LEU A 1 475 ? 21.796 -8.135 -5.596 1.00 95.06 475 LEU A CA 1
ATOM 3851 C C . LEU A 1 475 ? 23.231 -7.778 -6.002 1.00 95.06 475 LEU A C 1
ATOM 3853 O O . LEU A 1 475 ? 23.454 -6.697 -6.540 1.00 95.06 475 LEU A O 1
ATOM 3857 N N . GLU A 1 476 ? 24.198 -8.669 -5.763 1.00 93.06 476 GLU A N 1
ATOM 3858 C CA . GLU A 1 476 ? 25.610 -8.454 -6.115 1.00 93.06 476 GLU A CA 1
ATOM 3859 C C . GLU A 1 476 ? 25.785 -8.232 -7.625 1.00 93.06 476 GLU A C 1
ATOM 3861 O O . GLU A 1 476 ? 26.446 -7.276 -8.038 1.00 93.06 476 GLU A O 1
ATOM 3866 N N . GLN A 1 477 ? 25.141 -9.061 -8.452 1.00 90.62 477 GLN A N 1
ATOM 3867 C CA . GLN A 1 477 ? 25.178 -8.931 -9.910 1.00 90.62 477 GLN A CA 1
ATOM 3868 C C . GLN A 1 477 ? 24.509 -7.636 -10.389 1.00 90.62 477 GLN A C 1
ATOM 3870 O O . GLN A 1 477 ? 25.097 -6.906 -11.186 1.00 90.62 477 GLN A O 1
ATOM 3875 N N . SER A 1 478 ? 23.330 -7.303 -9.856 1.00 94.38 478 SER A N 1
ATOM 3876 C CA . SER A 1 478 ? 22.608 -6.073 -10.209 1.00 94.38 478 SER A CA 1
ATOM 3877 C C . SER A 1 478 ? 23.393 -4.825 -9.812 1.00 94.38 478 SER A C 1
ATOM 3879 O O . SER A 1 478 ? 23.558 -3.905 -10.609 1.00 94.38 478 SER A O 1
ATOM 3881 N N . ARG A 1 479 ? 23.955 -4.807 -8.599 1.00 94.56 479 ARG A N 1
ATOM 3882 C CA . ARG A 1 479 ? 24.795 -3.707 -8.114 1.00 94.56 479 ARG A CA 1
ATOM 3883 C C . A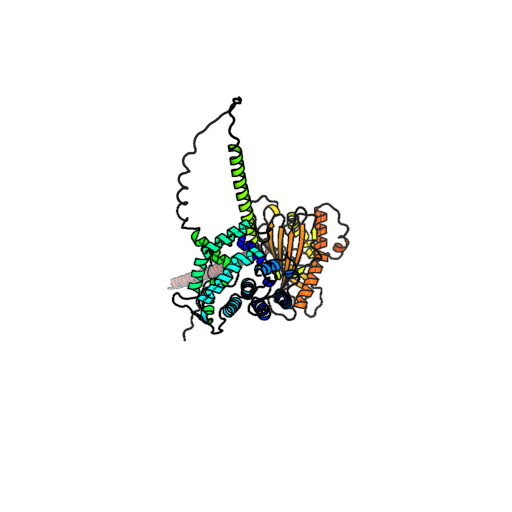RG A 1 479 ? 26.031 -3.531 -8.987 1.00 94.56 479 ARG A C 1
ATOM 3885 O O . ARG A 1 479 ? 26.384 -2.400 -9.312 1.00 94.56 479 ARG A O 1
ATOM 3892 N N . LYS A 1 480 ? 26.675 -4.628 -9.390 1.00 92.25 480 LYS A N 1
ATOM 3893 C CA . LYS A 1 480 ? 27.806 -4.582 -10.320 1.00 92.25 480 LYS A CA 1
ATOM 3894 C C . LYS A 1 480 ? 27.375 -4.007 -11.670 1.00 92.25 480 LYS A C 1
ATOM 3896 O O . LYS A 1 480 ? 27.970 -3.035 -12.114 1.00 92.25 480 LYS A O 1
ATOM 3901 N N . ALA A 1 481 ? 26.308 -4.530 -12.274 1.00 92.81 481 ALA A N 1
ATOM 3902 C CA . ALA A 1 481 ? 25.805 -4.056 -13.563 1.00 92.81 481 ALA A CA 1
ATOM 3903 C C . ALA A 1 481 ? 25.485 -2.550 -13.554 1.00 92.81 481 ALA A C 1
ATOM 3905 O O . ALA A 1 481 ? 25.857 -1.835 -14.484 1.00 92.81 481 ALA A O 1
ATOM 3906 N N . ILE A 1 482 ? 24.866 -2.045 -12.484 1.00 95.56 482 ILE A N 1
ATOM 3907 C CA . ILE A 1 482 ? 24.578 -0.614 -12.340 1.00 95.56 482 ILE A CA 1
ATOM 3908 C C . ILE A 1 482 ? 25.859 0.210 -12.181 1.00 95.56 482 ILE A C 1
ATOM 3910 O O . ILE A 1 482 ? 26.087 1.136 -12.958 1.00 95.56 482 ILE A O 1
ATOM 3914 N N . ASN A 1 483 ? 26.712 -0.122 -11.208 1.00 93.75 483 ASN A N 1
ATOM 3915 C CA . ASN A 1 483 ? 27.838 0.744 -10.850 1.00 93.75 483 ASN A CA 1
ATOM 3916 C C . ASN A 1 483 ? 29.015 0.659 -11.823 1.00 93.75 483 ASN A C 1
ATOM 3918 O O . ASN A 1 483 ? 29.705 1.654 -12.023 1.00 93.75 483 ASN A O 1
ATOM 3922 N N . THR A 1 484 ? 29.260 -0.503 -12.432 1.00 91.88 484 THR A N 1
ATOM 3923 C CA . THR A 1 484 ? 30.427 -0.693 -13.306 1.00 91.88 484 THR A CA 1
ATOM 3924 C C . THR A 1 484 ? 30.108 -0.522 -14.783 1.00 91.88 484 THR A C 1
ATOM 3926 O O . THR A 1 484 ? 31.031 -0.280 -15.554 1.00 91.88 484 THR A O 1
ATOM 3929 N N . LEU A 1 485 ? 28.840 -0.669 -15.194 1.00 93.06 485 LEU A N 1
ATOM 3930 C CA . LEU A 1 485 ? 28.441 -0.591 -16.606 1.00 93.06 485 LEU A CA 1
ATOM 3931 C C . LEU A 1 485 ? 27.459 0.553 -16.864 1.00 93.06 485 LEU A C 1
ATOM 3933 O O . LEU A 1 485 ? 27.781 1.474 -17.610 1.00 93.06 485 LEU A O 1
ATOM 3937 N N . TRP A 1 486 ? 26.276 0.518 -16.243 1.00 95.56 486 TRP A N 1
ATOM 3938 C CA . TRP A 1 486 ? 25.197 1.459 -16.560 1.00 95.56 486 TRP A CA 1
ATOM 3939 C C . TRP A 1 486 ? 25.593 2.910 -16.255 1.00 95.56 486 TRP A C 1
ATOM 3941 O O . TRP A 1 486 ? 25.525 3.761 -17.141 1.00 95.56 486 TRP A O 1
ATOM 3951 N N . LEU A 1 487 ? 26.064 3.186 -15.031 1.00 95.19 487 LEU A N 1
ATOM 3952 C CA . LEU A 1 487 ? 26.414 4.540 -14.587 1.00 95.19 487 LEU A CA 1
ATOM 3953 C C . LEU A 1 487 ? 27.538 5.178 -15.422 1.00 95.19 487 LEU A C 1
ATOM 3955 O O . LEU A 1 487 ? 27.329 6.291 -15.908 1.00 95.19 487 LEU A O 1
ATOM 3959 N N . PRO A 1 488 ? 28.687 4.513 -15.666 1.00 94.25 488 PRO A N 1
ATOM 3960 C CA . PRO A 1 488 ? 29.733 5.076 -16.520 1.00 94.25 488 PRO A CA 1
ATOM 3961 C C . PRO A 1 488 ? 29.258 5.393 -17.944 1.00 94.25 488 PRO A C 1
ATOM 3963 O O . PRO A 1 488 ? 29.614 6.436 -18.496 1.00 94.25 488 PRO A O 1
ATOM 3966 N N . ILE A 1 489 ? 28.429 4.527 -18.539 1.00 94.25 489 ILE A N 1
ATOM 3967 C CA . ILE A 1 489 ? 27.888 4.744 -19.888 1.00 94.25 489 ILE A CA 1
ATOM 3968 C C . ILE A 1 489 ? 26.913 5.927 -19.888 1.00 94.25 489 ILE A C 1
ATOM 3970 O O . ILE A 1 489 ? 27.010 6.790 -20.762 1.00 94.25 489 ILE A O 1
ATOM 3974 N N . ALA A 1 490 ? 26.017 6.004 -18.901 1.00 94.69 490 ALA A N 1
ATOM 3975 C CA . ALA A 1 490 ? 25.072 7.107 -18.763 1.00 94.69 490 ALA A CA 1
ATOM 3976 C C . ALA A 1 490 ? 25.796 8.453 -18.598 1.00 94.69 490 ALA A C 1
ATOM 3978 O O . ALA A 1 490 ? 25.498 9.407 -19.315 1.00 94.69 490 ALA A O 1
ATOM 3979 N N . MET A 1 491 ? 26.810 8.516 -17.726 1.00 92.75 491 MET A N 1
ATOM 3980 C CA . MET A 1 491 ? 27.634 9.717 -17.541 1.00 92.75 491 MET A CA 1
ATOM 3981 C C . MET A 1 491 ? 28.331 10.149 -18.838 1.00 92.75 491 MET A C 1
ATOM 3983 O O . MET A 1 491 ? 28.371 11.343 -19.134 1.00 92.75 491 MET A O 1
ATOM 3987 N N . LYS A 1 492 ? 28.840 9.198 -19.635 1.00 90.06 492 LYS A N 1
ATOM 3988 C CA . LYS A 1 492 ? 29.468 9.487 -20.933 1.00 90.06 492 LYS A CA 1
ATOM 3989 C C . LYS A 1 492 ? 28.477 10.109 -21.919 1.00 90.06 492 LYS A C 1
ATOM 3991 O O . LYS A 1 492 ? 28.778 11.159 -22.476 1.00 90.06 492 LYS A O 1
ATOM 3996 N N . ILE A 1 493 ? 27.290 9.521 -22.077 1.00 91.19 493 ILE A N 1
ATOM 3997 C CA . ILE A 1 493 ? 26.261 10.054 -22.989 1.00 91.19 493 ILE A CA 1
ATOM 3998 C C . ILE A 1 493 ? 25.802 11.447 -22.553 1.00 91.19 493 ILE A C 1
ATOM 4000 O O . ILE A 1 493 ? 25.599 12.326 -23.387 1.00 91.19 493 ILE A O 1
ATOM 4004 N N . ILE A 1 494 ? 25.690 11.691 -21.247 1.00 91.69 494 ILE A N 1
ATOM 4005 C CA . ILE A 1 494 ? 25.334 13.016 -20.725 1.00 91.69 494 ILE A CA 1
ATOM 4006 C C . ILE A 1 494 ? 26.411 14.050 -21.070 1.00 91.69 494 ILE A C 1
ATOM 4008 O O . ILE A 1 494 ? 26.080 15.138 -21.548 1.00 91.69 494 ILE A O 1
ATOM 4012 N N . GLN A 1 495 ? 27.689 13.707 -20.887 1.00 88.50 495 GLN A N 1
ATOM 4013 C CA . GLN A 1 495 ? 28.818 14.567 -21.259 1.00 88.50 495 GLN A CA 1
ATOM 4014 C C . GLN A 1 495 ? 28.847 14.857 -22.767 1.00 88.50 495 GLN A C 1
ATOM 4016 O O . GLN A 1 495 ? 28.966 16.022 -23.153 1.00 88.50 495 GLN A O 1
ATOM 4021 N N . GLU A 1 496 ? 28.658 13.828 -23.599 1.00 86.50 496 GLU A N 1
ATOM 4022 C CA . GLU A 1 496 ? 28.585 13.933 -25.064 1.00 86.50 496 GLU A CA 1
ATOM 4023 C C . GLU A 1 496 ? 27.413 14.828 -25.498 1.00 86.50 496 GLU A C 1
ATOM 4025 O O . GLU A 1 496 ? 27.600 15.745 -26.298 1.00 86.50 496 GLU A O 1
ATOM 4030 N N . SER A 1 497 ? 26.234 14.663 -24.889 1.00 82.81 497 SER A N 1
ATOM 4031 C CA . SER A 1 497 ? 25.055 15.500 -25.166 1.00 82.81 497 SER A CA 1
ATOM 4032 C C . SER A 1 497 ? 25.218 16.965 -24.735 1.00 82.81 497 SER A C 1
ATOM 4034 O O . SER A 1 497 ? 24.502 17.834 -25.228 1.00 82.81 497 SER A O 1
ATOM 4036 N N . SER A 1 498 ? 26.174 17.239 -23.841 1.00 76.88 498 SER A N 1
ATOM 4037 C CA . SER A 1 498 ? 26.509 18.575 -23.331 1.00 76.88 498 SER A CA 1
ATOM 4038 C C . SER A 1 498 ? 27.721 19.207 -24.038 1.00 76.88 498 SER A C 1
ATOM 4040 O O . SER A 1 498 ? 28.150 20.292 -23.647 1.00 76.88 498 SER A O 1
ATOM 4042 N N . GLY A 1 499 ? 28.317 18.532 -25.032 1.00 69.56 499 GLY A N 1
ATOM 4043 C CA . GLY A 1 499 ? 29.475 19.026 -25.791 1.00 69.56 499 GLY A CA 1
ATOM 4044 C C . GLY A 1 499 ? 30.814 19.029 -25.035 1.00 69.56 499 GLY A C 1
ATOM 4045 O O . GLY A 1 499 ? 31.747 19.707 -25.462 1.00 69.56 499 GLY A O 1
ATOM 4046 N N . LYS A 1 500 ? 30.940 18.301 -23.913 1.00 55.72 500 LYS A N 1
ATOM 4047 C CA . LYS A 1 500 ? 32.179 18.221 -23.110 1.00 55.72 500 LYS A CA 1
ATOM 4048 C C . LYS A 1 500 ? 32.921 16.893 -23.374 1.00 55.72 500 LYS A C 1
ATOM 4050 O O . LYS A 1 500 ? 32.293 15.841 -23.270 1.00 55.72 500 LYS A O 1
ATOM 4055 N N . PRO A 1 501 ? 34.240 16.887 -23.661 1.00 46.06 501 PRO A N 1
ATOM 4056 C CA . PRO A 1 501 ? 34.993 15.649 -23.892 1.00 46.06 501 PRO A CA 1
ATOM 4057 C C . PRO A 1 501 ? 35.230 14.851 -22.593 1.00 46.06 501 PRO A C 1
ATOM 4059 O O . PRO A 1 501 ? 35.613 15.415 -21.566 1.00 46.06 501 PRO A O 1
ATOM 4062 N N . SER A 1 502 ? 35.030 13.527 -22.644 1.00 48.00 502 SER A N 1
ATOM 4063 C CA . SER A 1 502 ? 35.139 12.599 -21.503 1.00 48.00 502 SER A CA 1
ATOM 4064 C C . SER A 1 502 ? 36.512 11.914 -21.434 1.00 48.00 502 SER A C 1
ATOM 4066 O O . SER A 1 502 ? 36.878 11.213 -22.369 1.00 48.00 502 SER A O 1
ATOM 4068 N N . LYS A 1 503 ? 37.259 12.058 -20.324 1.00 47.25 503 LYS A N 1
ATOM 4069 C CA . LYS A 1 503 ? 38.592 11.428 -20.131 1.00 47.25 503 LYS A CA 1
ATOM 4070 C C . LYS A 1 503 ? 38.588 10.101 -19.349 1.00 47.25 503 LYS A C 1
ATOM 4072 O O . LYS A 1 503 ? 39.581 9.390 -19.371 1.00 47.25 503 LYS A O 1
ATOM 4077 N N . PHE A 1 504 ? 37.507 9.763 -18.639 1.00 42.97 504 PHE A N 1
ATOM 4078 C CA . PHE A 1 504 ? 37.477 8.628 -17.692 1.00 42.97 504 PHE A CA 1
ATOM 4079 C C . PHE A 1 504 ? 36.922 7.324 -18.304 1.00 42.97 504 PHE A C 1
ATOM 4081 O O . PHE A 1 504 ? 37.096 6.246 -17.748 1.00 42.97 504 PHE A O 1
ATOM 4088 N N . ALA A 1 505 ? 36.249 7.405 -19.457 1.00 47.12 505 ALA A N 1
ATOM 4089 C CA . ALA A 1 505 ? 35.481 6.294 -20.028 1.00 47.12 505 ALA A CA 1
ATOM 4090 C C . ALA A 1 505 ? 36.146 5.589 -21.228 1.00 47.12 505 ALA A C 1
ATOM 4092 O O . ALA A 1 505 ? 35.643 4.557 -21.675 1.00 47.12 505 ALA A O 1
ATOM 4093 N N . GLU A 1 506 ? 37.255 6.109 -21.766 1.00 49.78 506 GLU A N 1
ATOM 4094 C CA . GLU A 1 506 ? 37.960 5.473 -22.895 1.00 49.78 506 GLU A CA 1
ATOM 4095 C C . GLU A 1 506 ? 38.577 4.118 -22.508 1.00 49.78 506 GLU A C 1
ATOM 4097 O O . GLU A 1 506 ? 38.587 3.193 -23.318 1.00 49.78 506 GLU A O 1
ATOM 4102 N N . GLU A 1 507 ? 38.976 3.943 -21.245 1.00 49.94 507 GLU A N 1
ATOM 4103 C CA . GLU A 1 507 ? 39.607 2.709 -20.757 1.00 49.94 507 GLU A CA 1
ATOM 4104 C C . GLU A 1 507 ? 38.615 1.535 -20.574 1.00 49.94 507 GLU A C 1
ATOM 4106 O O . GLU A 1 507 ? 38.986 0.372 -20.742 1.00 49.94 507 GLU A O 1
ATOM 4111 N N . ILE A 1 508 ? 37.334 1.812 -20.286 1.00 53.78 508 ILE A N 1
ATOM 4112 C CA . ILE A 1 508 ? 36.300 0.777 -20.069 1.00 53.78 508 ILE A CA 1
ATOM 4113 C C . ILE A 1 508 ? 35.726 0.271 -21.404 1.00 53.78 508 ILE A C 1
ATOM 4115 O O . ILE A 1 508 ? 35.487 -0.930 -21.561 1.00 53.78 508 ILE A O 1
ATOM 4119 N N . VAL A 1 509 ? 35.539 1.173 -22.377 1.00 50.84 509 VAL A N 1
ATOM 4120 C CA . VAL A 1 509 ? 34.912 0.867 -23.677 1.00 50.84 509 VAL A CA 1
ATOM 4121 C C . VAL A 1 509 ? 35.827 0.019 -24.569 1.00 50.84 509 VAL A C 1
ATOM 4123 O O . VAL A 1 509 ? 35.344 -0.915 -25.202 1.00 50.84 509 VAL A O 1
ATOM 4126 N N . MET A 1 510 ? 37.149 0.238 -24.554 1.00 50.00 510 MET A N 1
ATOM 4127 C CA . MET A 1 510 ? 38.077 -0.531 -25.403 1.00 50.00 510 MET A CA 1
ATOM 4128 C C . MET A 1 510 ? 38.208 -2.022 -25.033 1.00 50.00 510 MET A C 1
ATOM 4130 O O . MET A 1 510 ? 38.700 -2.803 -25.844 1.00 50.00 510 MET A O 1
ATOM 4134 N N . LYS A 1 511 ? 37.788 -2.458 -23.834 1.00 49.94 511 LYS A N 1
ATOM 4135 C CA . LYS A 1 511 ? 37.980 -3.853 -23.379 1.00 49.94 511 LYS A CA 1
ATOM 4136 C C . LYS A 1 511 ? 36.831 -4.821 -23.700 1.00 49.94 511 LYS A C 1
ATOM 4138 O O . LYS A 1 511 ? 37.049 -6.025 -23.583 1.00 49.94 511 LYS A O 1
ATOM 4143 N N . HIS A 1 512 ? 35.635 -4.348 -24.068 1.00 49.22 512 HIS A N 1
ATOM 4144 C CA . HIS A 1 512 ? 34.419 -5.188 -24.044 1.00 49.22 512 HIS A CA 1
ATOM 4145 C C . HIS A 1 512 ? 33.538 -5.138 -25.301 1.00 49.22 512 HIS A C 1
ATOM 4147 O O . HIS A 1 512 ? 32.456 -5.718 -25.299 1.00 49.22 512 HIS A O 1
ATOM 4153 N N . GLU A 1 513 ? 33.966 -4.499 -26.388 1.00 42.31 513 GLU A N 1
ATOM 4154 C CA . GLU A 1 513 ? 33.097 -4.331 -27.554 1.00 42.31 513 GLU A CA 1
ATOM 4155 C C . GLU A 1 513 ? 32.975 -5.636 -28.371 1.00 42.31 513 GLU A C 1
ATOM 4157 O O . GLU A 1 513 ? 33.889 -6.046 -29.088 1.00 42.31 513 GLU A O 1
ATOM 4162 N N . LYS A 1 514 ? 31.826 -6.316 -28.261 1.00 49.12 514 LYS A N 1
ATOM 4163 C CA . LYS A 1 514 ? 31.372 -7.314 -29.241 1.00 49.12 514 LYS A CA 1
ATOM 4164 C C . LYS A 1 514 ? 30.167 -6.739 -29.984 1.00 49.12 514 LYS A C 1
ATOM 4166 O O . LYS A 1 514 ? 29.264 -6.222 -29.335 1.00 49.12 514 LYS A O 1
ATOM 4171 N N . PRO A 1 515 ? 30.099 -6.834 -31.322 1.00 40.72 515 PRO A N 1
ATOM 4172 C CA . PRO A 1 515 ? 29.002 -6.237 -32.073 1.00 40.72 515 PRO A CA 1
ATOM 4173 C C . PRO A 1 515 ? 27.673 -6.932 -31.745 1.00 40.72 515 PRO A C 1
ATOM 4175 O O . PRO A 1 515 ? 27.489 -8.117 -32.030 1.00 40.72 515 PRO A O 1
ATOM 4178 N N . VAL A 1 516 ? 26.732 -6.183 -31.169 1.00 47.69 516 VAL A N 1
ATOM 4179 C CA . VAL A 1 516 ? 25.344 -6.623 -30.976 1.00 47.69 516 VAL A CA 1
ATOM 4180 C C . VAL A 1 516 ? 24.576 -6.352 -32.261 1.00 47.69 516 VAL A C 1
ATOM 4182 O O . VAL A 1 516 ? 24.409 -5.208 -32.674 1.00 47.69 516 VAL A O 1
ATOM 4185 N N . THR A 1 517 ? 24.107 -7.411 -32.915 1.00 43.91 517 THR A N 1
ATOM 4186 C CA . THR A 1 517 ? 23.231 -7.304 -34.084 1.00 43.91 517 THR A CA 1
ATOM 4187 C C . THR A 1 517 ? 21.783 -7.175 -33.628 1.00 43.91 517 THR A C 1
ATOM 4189 O O . THR A 1 517 ? 21.235 -8.062 -32.972 1.00 43.91 517 THR A O 1
ATOM 4192 N N . ILE A 1 518 ? 21.144 -6.063 -33.991 1.00 45.28 518 ILE A N 1
ATOM 4193 C CA . ILE A 1 518 ? 19.701 -5.897 -33.832 1.00 45.28 518 ILE A CA 1
ATOM 4194 C C . ILE A 1 518 ? 19.031 -6.774 -34.880 1.00 45.28 518 ILE A C 1
ATOM 4196 O O . ILE A 1 518 ? 19.062 -6.471 -36.075 1.00 45.28 518 ILE A O 1
ATOM 4200 N N . ILE A 1 519 ? 18.382 -7.848 -34.442 1.00 47.97 519 ILE A N 1
ATOM 4201 C CA . ILE A 1 519 ? 17.427 -8.547 -35.295 1.00 47.97 519 ILE A CA 1
ATOM 4202 C C . ILE A 1 519 ? 16.173 -7.673 -35.308 1.00 47.97 519 ILE A C 1
ATOM 4204 O O . ILE A 1 519 ? 15.261 -7.867 -34.503 1.00 47.97 519 ILE A O 1
ATOM 4208 N N . LYS A 1 520 ? 16.133 -6.670 -36.199 1.00 42.47 520 LYS A N 1
ATOM 4209 C CA . LYS A 1 520 ? 14.869 -6.011 -36.543 1.00 42.47 520 LYS A CA 1
ATOM 4210 C C . LYS A 1 520 ? 13.948 -7.126 -37.006 1.00 42.47 520 LYS A C 1
ATOM 4212 O O . LYS A 1 520 ? 14.284 -7.843 -37.947 1.00 42.47 520 LYS A O 1
ATOM 4217 N N . GLU A 1 521 ? 12.837 -7.312 -36.305 1.00 43.88 521 GLU A N 1
ATOM 4218 C CA . GLU A 1 521 ? 11.835 -8.308 -36.656 1.00 43.88 521 GLU A CA 1
ATOM 4219 C C . GLU A 1 521 ? 11.318 -7.943 -38.050 1.00 43.88 521 GLU A C 1
ATOM 4221 O O . GLU A 1 521 ? 10.542 -7.004 -38.241 1.00 43.88 521 GLU A O 1
ATOM 4226 N N . ASN A 1 522 ? 11.895 -8.589 -39.062 1.00 42.75 522 ASN A N 1
ATOM 4227 C CA . ASN A 1 522 ? 11.729 -8.189 -40.442 1.00 42.75 522 ASN A CA 1
ATOM 4228 C C . ASN A 1 522 ? 10.369 -8.719 -40.892 1.00 42.75 522 ASN A C 1
ATOM 4230 O O . ASN A 1 522 ? 10.253 -9.811 -41.445 1.00 42.75 522 ASN A O 1
ATOM 4234 N N . LYS A 1 523 ? 9.324 -7.935 -40.606 1.00 47.03 523 LYS A N 1
ATOM 4235 C CA . LYS A 1 523 ? 7.913 -8.204 -40.926 1.00 47.03 523 LYS A CA 1
ATOM 4236 C C . LYS A 1 523 ? 7.680 -8.536 -42.412 1.00 47.03 523 LYS A C 1
ATOM 4238 O O . LYS A 1 523 ? 6.627 -9.056 -42.766 1.00 47.03 523 LYS A O 1
ATOM 4243 N N . THR A 1 524 ? 8.669 -8.286 -43.272 1.00 56.41 524 THR A N 1
ATOM 4244 C CA . THR A 1 524 ? 8.692 -8.669 -44.689 1.00 56.41 524 THR A CA 1
ATOM 4245 C C . THR A 1 524 ? 8.753 -10.183 -44.910 1.00 56.41 524 THR A C 1
ATOM 4247 O O . THR A 1 524 ? 8.142 -10.658 -45.862 1.00 56.41 524 THR A O 1
ATOM 4250 N N . TRP A 1 525 ? 9.393 -10.968 -44.032 1.00 62.06 525 TRP A N 1
ATOM 4251 C CA . TRP A 1 525 ? 9.489 -12.426 -44.211 1.00 62.06 525 TRP A CA 1
ATOM 4252 C C . TRP A 1 525 ? 8.129 -13.119 -44.130 1.00 62.06 525 TRP A C 1
ATOM 4254 O O . TRP A 1 525 ? 7.861 -14.017 -44.921 1.00 62.06 525 TRP A O 1
ATOM 4264 N N . HIS A 1 526 ? 7.243 -12.662 -43.241 1.00 72.62 526 HIS A N 1
ATOM 4265 C CA . HIS A 1 526 ? 5.868 -13.163 -43.179 1.00 72.62 526 HIS A CA 1
ATOM 4266 C C . HIS A 1 526 ? 5.061 -12.799 -44.430 1.00 72.62 526 HIS A C 1
ATOM 4268 O O . HIS A 1 526 ? 4.232 -13.584 -44.877 1.00 72.62 526 HIS A O 1
ATOM 4274 N N . LEU A 1 527 ? 5.323 -11.636 -45.034 1.00 77.62 527 LEU A N 1
ATOM 4275 C CA . LEU A 1 527 ? 4.659 -11.237 -46.273 1.00 77.62 527 LEU A CA 1
ATOM 4276 C C . LEU A 1 527 ? 5.110 -12.118 -47.450 1.00 77.62 527 LEU A C 1
ATOM 4278 O O . LEU A 1 527 ? 4.276 -12.607 -48.206 1.00 77.62 527 LEU A O 1
ATOM 4282 N N . TRP A 1 528 ? 6.416 -12.377 -47.572 1.00 84.12 528 TRP A N 1
ATOM 4283 C CA . TRP A 1 528 ? 6.967 -13.236 -48.623 1.00 84.12 528 TRP A CA 1
ATOM 4284 C C . TRP A 1 528 ? 6.562 -14.703 -48.468 1.00 84.12 528 TRP A C 1
ATOM 4286 O O . TRP A 1 528 ? 6.284 -15.351 -49.474 1.00 84.12 528 TRP A O 1
ATOM 4296 N N . THR A 1 529 ? 6.462 -15.230 -47.243 1.00 83.94 529 THR A N 1
ATOM 4297 C CA . THR A 1 529 ? 5.950 -16.593 -47.030 1.00 83.94 529 THR A CA 1
ATOM 4298 C C . THR A 1 529 ? 4.466 -16.703 -47.360 1.00 83.94 529 THR A C 1
ATOM 4300 O O . THR A 1 529 ? 4.075 -17.676 -47.998 1.00 83.94 529 THR A O 1
ATOM 4303 N N . ILE A 1 530 ? 3.646 -15.699 -47.026 1.00 91.31 530 ILE A N 1
ATOM 4304 C CA . ILE A 1 530 ? 2.235 -15.655 -47.448 1.00 91.31 530 ILE A CA 1
ATOM 4305 C C . ILE A 1 530 ? 2.129 -15.605 -48.980 1.00 91.31 530 ILE A C 1
ATOM 4307 O O . ILE A 1 530 ? 1.359 -16.369 -49.558 1.00 91.31 530 ILE A O 1
ATOM 4311 N N . ILE A 1 531 ? 2.929 -14.768 -49.650 1.00 94.94 531 ILE A N 1
ATOM 4312 C CA . ILE A 1 531 ? 2.964 -14.685 -51.121 1.00 94.94 531 ILE A CA 1
ATOM 4313 C C . ILE A 1 531 ? 3.394 -16.024 -51.740 1.00 94.94 531 ILE A C 1
ATOM 4315 O O . ILE A 1 531 ? 2.769 -16.479 -52.696 1.00 94.94 531 ILE A O 1
ATOM 4319 N N . LEU A 1 532 ? 4.412 -16.688 -51.183 1.00 95.56 532 LEU A N 1
ATOM 4320 C CA . LEU A 1 532 ? 4.875 -18.000 -51.646 1.00 95.56 532 LEU A CA 1
ATOM 4321 C C . LEU A 1 532 ? 3.783 -19.070 -51.492 1.00 95.56 532 LEU A C 1
ATOM 4323 O O . LEU A 1 532 ? 3.543 -19.838 -52.420 1.00 95.56 532 LEU A O 1
ATOM 4327 N N . VAL A 1 533 ? 3.096 -19.107 -50.346 1.00 95.75 533 VAL A N 1
ATOM 4328 C CA . VAL A 1 533 ? 1.995 -20.052 -50.098 1.00 95.75 533 VAL A CA 1
ATOM 4329 C C . VAL A 1 533 ? 0.834 -19.799 -51.062 1.00 95.75 533 VAL A C 1
ATOM 4331 O O . VAL A 1 533 ? 0.310 -20.750 -51.638 1.00 95.75 533 VAL A O 1
ATOM 4334 N N . LEU A 1 534 ? 0.468 -18.536 -51.307 1.00 96.75 534 LEU A N 1
ATOM 4335 C CA . LEU A 1 534 ? -0.558 -18.187 -52.293 1.00 96.75 534 LEU A CA 1
ATOM 4336 C C . LEU A 1 534 ? -0.156 -18.608 -53.715 1.00 96.75 534 LEU A C 1
ATOM 4338 O O . LEU A 1 534 ? -0.982 -19.169 -54.432 1.00 96.75 534 LEU A O 1
ATOM 4342 N N . LEU A 1 535 ? 1.107 -18.416 -54.109 1.00 97.19 535 LEU A N 1
ATOM 4343 C CA . LEU A 1 535 ? 1.623 -18.887 -55.400 1.00 97.19 535 LEU A CA 1
ATOM 4344 C C . LEU A 1 535 ? 1.555 -20.412 -55.531 1.00 97.19 535 LEU A C 1
ATOM 4346 O O . LEU A 1 535 ? 1.128 -20.911 -56.569 1.00 97.19 535 LEU A O 1
ATOM 4350 N N . LEU A 1 536 ? 1.915 -21.158 -54.483 1.00 95.94 536 LEU A N 1
ATOM 4351 C CA . LEU A 1 536 ? 1.813 -22.621 -54.481 1.00 95.94 536 LEU A CA 1
ATOM 4352 C C . LEU A 1 536 ? 0.360 -23.097 -54.601 1.00 95.94 536 LEU A C 1
ATOM 4354 O O . LEU A 1 536 ? 0.094 -24.047 -55.336 1.00 95.94 536 LEU A O 1
ATOM 4358 N N . ILE A 1 537 ? -0.586 -22.416 -53.945 1.00 96.56 537 ILE A N 1
ATOM 4359 C CA . ILE A 1 537 ? -2.022 -22.703 -54.084 1.00 96.56 537 ILE A CA 1
ATOM 4360 C C . ILE A 1 537 ? -2.486 -22.444 -55.521 1.00 96.56 537 ILE A C 1
ATOM 4362 O O . ILE A 1 537 ? -3.188 -23.277 -56.090 1.00 96.56 537 ILE A O 1
ATOM 4366 N N . ILE A 1 538 ? -2.074 -21.332 -56.135 1.00 96.81 538 ILE A N 1
ATOM 4367 C CA . ILE A 1 538 ? -2.425 -21.010 -57.526 1.00 96.81 538 ILE A CA 1
ATOM 4368 C C . ILE A 1 538 ? -1.862 -22.063 -58.489 1.00 96.81 538 ILE A C 1
ATOM 4370 O O . ILE A 1 538 ? -2.591 -22.542 -59.355 1.00 96.81 538 ILE A O 1
ATOM 4374 N N . ILE A 1 539 ? -0.603 -22.474 -58.313 1.00 96.94 539 ILE A N 1
ATOM 4375 C CA . ILE A 1 539 ? 0.022 -23.531 -59.124 1.00 96.94 539 ILE A CA 1
ATOM 4376 C C . ILE A 1 539 ? -0.733 -24.854 -58.955 1.00 96.94 539 ILE A C 1
ATOM 4378 O O . ILE A 1 539 ? -1.038 -25.516 -59.944 1.00 96.94 539 ILE A O 1
ATOM 4382 N N . PHE A 1 540 ? -1.084 -25.227 -57.723 1.00 96.19 540 PHE A N 1
ATOM 4383 C CA . PHE A 1 540 ? -1.852 -26.440 -57.447 1.00 96.19 540 PHE A CA 1
ATOM 4384 C C . PHE A 1 540 ? -3.237 -26.415 -58.110 1.00 96.19 540 PHE A C 1
ATOM 4386 O O . PHE A 1 540 ? -3.647 -27.393 -58.737 1.00 96.19 540 PHE A O 1
ATOM 4393 N N . LEU A 1 541 ? -3.949 -25.287 -58.021 1.00 96.25 541 LEU A N 1
ATOM 4394 C CA . LEU A 1 541 ? -5.241 -25.106 -58.684 1.00 96.25 541 LEU A CA 1
ATOM 4395 C C . LEU A 1 541 ? -5.109 -25.176 -60.208 1.00 96.25 541 LEU A C 1
ATOM 4397 O O . LEU A 1 541 ? -5.940 -25.810 -60.853 1.00 96.25 541 LEU A O 1
ATOM 4401 N N . TRP A 1 542 ? -4.055 -24.592 -60.778 1.00 96.69 542 TRP A N 1
ATOM 4402 C CA . TRP A 1 542 ? -3.785 -24.663 -62.213 1.00 96.69 542 TRP A CA 1
ATOM 4403 C C . TRP A 1 542 ? -3.529 -26.101 -62.677 1.00 96.69 542 TRP A C 1
ATOM 4405 O O . TRP A 1 542 ? -4.167 -26.554 -63.625 1.00 96.69 542 TRP A O 1
ATOM 4415 N N . TYR A 1 543 ? -2.696 -26.860 -61.956 1.00 96.38 543 TYR A N 1
ATOM 4416 C CA . TYR A 1 543 ? -2.489 -28.287 -62.229 1.00 96.38 543 TYR A CA 1
ATOM 4417 C C . TYR A 1 543 ? -3.795 -29.082 -62.174 1.00 96.38 543 TYR A C 1
ATOM 4419 O O . TYR A 1 543 ? -4.034 -29.936 -63.025 1.00 96.38 543 TYR A O 1
ATOM 4427 N N . ARG A 1 544 ? -4.665 -28.783 -61.203 1.00 95.56 544 ARG A N 1
ATOM 4428 C CA . ARG A 1 544 ? -5.972 -29.437 -61.089 1.00 95.56 544 ARG A CA 1
ATOM 4429 C C . ARG A 1 544 ? -6.890 -29.104 -62.267 1.00 95.56 544 ARG A C 1
ATOM 4431 O O . ARG A 1 544 ? -7.568 -29.995 -62.763 1.00 95.56 544 ARG A O 1
ATOM 4438 N N . ILE A 1 545 ? -6.907 -27.849 -62.718 1.00 96.00 545 ILE A N 1
ATOM 4439 C CA . ILE A 1 545 ? -7.702 -27.416 -63.877 1.00 96.00 545 ILE A CA 1
ATOM 4440 C C . ILE A 1 545 ? -7.215 -28.116 -65.149 1.00 96.00 545 ILE A C 1
ATOM 4442 O O . ILE A 1 545 ? -8.028 -28.692 -65.864 1.00 96.00 545 ILE A O 1
ATOM 4446 N N . VAL A 1 546 ? -5.902 -28.144 -65.392 1.00 95.38 546 VAL A N 1
ATOM 4447 C CA . VAL A 1 546 ? -5.316 -28.850 -66.544 1.00 95.38 546 VAL A CA 1
ATOM 4448 C C . VAL A 1 546 ? -5.615 -30.353 -66.481 1.00 95.38 546 VAL A C 1
ATOM 4450 O O . VAL A 1 546 ? -5.930 -30.968 -67.498 1.00 95.38 546 VAL A O 1
ATOM 4453 N N . GLY A 1 547 ? -5.569 -30.950 -65.286 1.00 94.19 547 GLY A N 1
ATOM 4454 C CA . GLY A 1 547 ? -5.970 -32.341 -65.071 1.00 94.19 547 GLY A CA 1
ATOM 4455 C C . GLY A 1 547 ? -7.422 -32.601 -65.478 1.00 94.19 547 GLY A C 1
ATOM 4456 O O . GLY A 1 547 ? -7.685 -33.511 -66.260 1.00 94.19 547 GLY A O 1
ATOM 4457 N N . LEU A 1 548 ? -8.347 -31.750 -65.026 1.00 94.88 548 LEU A N 1
ATOM 4458 C CA . LEU A 1 548 ? -9.762 -31.842 -65.392 1.00 94.88 548 LEU A CA 1
ATOM 4459 C C . LEU A 1 548 ? -9.987 -31.639 -66.894 1.00 94.88 548 LEU A C 1
ATOM 4461 O O . LEU A 1 548 ? -10.781 -32.360 -67.487 1.00 94.88 548 LEU A O 1
ATOM 4465 N N . GLU A 1 549 ? -9.286 -30.702 -67.539 1.00 94.94 549 GLU A N 1
ATOM 4466 C CA . GLU A 1 549 ? -9.380 -30.522 -68.994 1.00 94.94 549 GLU A CA 1
ATOM 4467 C C . GLU A 1 549 ? -8.960 -31.781 -69.759 1.00 94.94 549 GLU A C 1
ATOM 4469 O O . GLU A 1 549 ? -9.597 -32.136 -70.753 1.00 94.94 549 GLU A O 1
ATOM 4474 N N . ASN A 1 550 ? -7.924 -32.479 -69.290 1.00 92.50 550 ASN A N 1
ATOM 4475 C CA . ASN A 1 550 ? -7.495 -33.738 -69.889 1.00 92.50 550 ASN A CA 1
ATOM 4476 C C . ASN A 1 550 ? -8.541 -34.841 -69.686 1.00 92.50 550 ASN A C 1
ATOM 4478 O O . ASN A 1 550 ? -8.895 -35.514 -70.651 1.00 92.50 550 ASN A O 1
ATOM 4482 N N . GLU A 1 551 ? -9.097 -34.987 -68.480 1.00 94.81 551 GLU A N 1
ATOM 4483 C CA . GLU A 1 551 ? -10.193 -35.934 -68.217 1.00 94.81 551 GLU A CA 1
ATOM 4484 C C . GLU A 1 551 ? -11.423 -35.644 -69.093 1.00 94.81 551 GLU A C 1
ATOM 4486 O O . GLU A 1 551 ? -11.997 -36.560 -69.684 1.00 94.81 551 GLU A O 1
ATOM 4491 N N . PHE A 1 552 ? -11.789 -34.369 -69.263 1.00 94.25 552 PHE A N 1
ATOM 4492 C CA . PHE A 1 552 ? -12.873 -33.960 -70.158 1.00 94.25 552 PHE A CA 1
ATOM 4493 C C . PHE A 1 552 ? -12.579 -34.270 -71.629 1.00 94.25 552 PHE A C 1
ATOM 4495 O O . PHE A 1 552 ? -13.496 -34.646 -72.363 1.00 94.25 552 PHE A O 1
ATOM 4502 N N . ARG A 1 553 ? -11.326 -34.124 -72.080 1.00 93.12 553 ARG A N 1
ATOM 4503 C CA . ARG A 1 553 ? -10.926 -34.508 -73.443 1.00 93.12 553 ARG A CA 1
ATOM 4504 C C . ARG A 1 553 ? -11.082 -36.008 -73.661 1.00 93.12 553 ARG A C 1
ATOM 4506 O O . ARG A 1 553 ? -11.726 -36.384 -74.637 1.00 93.12 553 ARG A O 1
ATOM 4513 N N . TYR A 1 554 ? -10.600 -36.837 -72.734 1.00 92.88 554 TYR A N 1
ATOM 4514 C CA . TYR A 1 554 ? -10.758 -38.292 -72.822 1.00 92.88 554 TYR A CA 1
ATOM 4515 C C . TYR A 1 554 ? -12.231 -38.711 -72.813 1.00 92.88 554 TYR A C 1
ATOM 4517 O O . TYR A 1 554 ? -12.667 -39.441 -73.698 1.00 92.88 554 TYR A O 1
ATOM 4525 N N . ALA A 1 555 ? -13.037 -38.165 -71.898 1.00 92.69 555 ALA A N 1
ATOM 4526 C CA . ALA A 1 555 ? -14.470 -38.452 -71.853 1.00 92.69 555 ALA A CA 1
ATOM 4527 C C . ALA A 1 555 ? -15.191 -38.048 -73.153 1.00 92.69 555 ALA A C 1
ATOM 4529 O O . ALA A 1 555 ? -16.114 -38.728 -73.609 1.00 92.69 555 ALA A O 1
ATOM 4530 N N . ARG A 1 556 ? -14.771 -36.942 -73.780 1.00 95.00 556 ARG A N 1
ATOM 4531 C CA . ARG A 1 556 ? -15.314 -36.497 -75.067 1.00 95.00 556 ARG A CA 1
ATOM 4532 C C . ARG A 1 556 ? -14.920 -37.432 -76.209 1.00 95.00 556 ARG A C 1
ATOM 4534 O O . ARG A 1 556 ? -15.768 -37.716 -77.053 1.00 95.00 556 ARG A O 1
ATOM 4541 N N . GLU A 1 557 ? -13.673 -37.889 -76.255 1.00 94.00 557 GLU A N 1
ATOM 4542 C CA . GLU A 1 557 ? -13.206 -38.850 -77.261 1.00 94.00 557 GLU A CA 1
ATOM 4543 C C . GLU A 1 557 ? -13.923 -40.200 -77.125 1.00 94.00 557 GLU A C 1
ATOM 4545 O O . GLU A 1 557 ? -14.430 -40.711 -78.124 1.00 94.00 557 GLU A O 1
ATOM 4550 N N . ASP A 1 558 ? -14.105 -40.706 -75.903 1.00 92.44 558 ASP A N 1
ATOM 4551 C CA . ASP A 1 558 ? -14.868 -41.933 -75.635 1.00 92.44 558 ASP A CA 1
ATOM 4552 C C . ASP A 1 558 ? -16.335 -41.817 -76.071 1.00 92.44 558 ASP A C 1
ATOM 4554 O O . ASP A 1 558 ? -16.897 -42.734 -76.677 1.00 92.44 558 ASP A O 1
ATOM 4558 N N . LEU A 1 559 ? -16.977 -40.671 -75.818 1.00 93.62 559 LEU A N 1
ATOM 4559 C CA . LEU A 1 559 ? -18.340 -40.409 -76.290 1.00 93.62 559 LEU A CA 1
ATOM 4560 C C . LEU A 1 559 ? -18.424 -40.371 -77.819 1.00 93.62 559 LEU A C 1
ATOM 4562 O O . LEU A 1 559 ? -19.400 -40.861 -78.394 1.00 93.62 559 LEU A O 1
ATOM 4566 N N . LEU A 1 560 ? -17.418 -39.802 -78.490 1.00 92.38 560 LEU A N 1
ATOM 4567 C CA . LEU A 1 560 ? -17.356 -39.789 -79.949 1.00 92.38 560 LEU A CA 1
ATOM 4568 C C . LEU A 1 560 ? -17.168 -41.206 -80.499 1.00 92.38 560 LEU A C 1
ATOM 4570 O O . LEU A 1 560 ? -17.922 -41.598 -81.388 1.00 92.38 560 LEU A O 1
ATOM 4574 N N . LEU A 1 561 ? -16.245 -41.993 -79.942 1.00 91.81 561 LEU A N 1
ATOM 4575 C CA . LEU A 1 561 ? -16.010 -43.385 -80.340 1.00 91.81 561 LE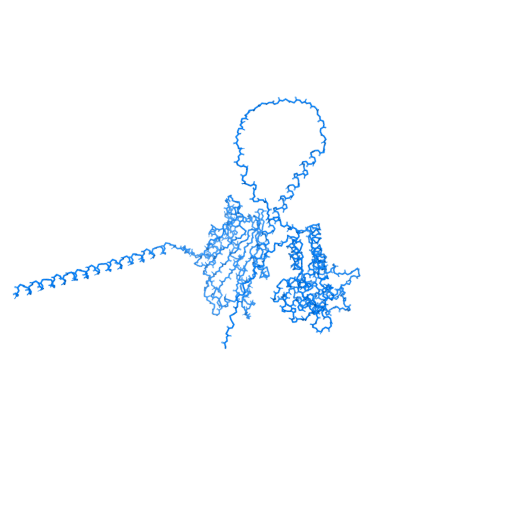U A CA 1
ATOM 4576 C C . LEU A 1 561 ? -17.260 -44.253 -80.147 1.00 91.81 561 LEU A C 1
ATOM 4578 O O . LEU A 1 561 ? -17.667 -44.952 -81.076 1.00 91.81 561 LEU A O 1
ATOM 4582 N N . ASN A 1 562 ? -17.937 -44.136 -79.002 1.00 90.62 562 ASN A N 1
ATOM 4583 C CA . ASN A 1 562 ? -19.201 -44.834 -78.753 1.00 90.62 562 ASN A CA 1
ATOM 4584 C C . ASN A 1 562 ? -20.299 -44.421 -79.745 1.00 90.62 562 ASN A C 1
ATOM 4586 O O . ASN A 1 562 ? -21.076 -45.257 -80.210 1.00 90.62 562 ASN A O 1
ATOM 4590 N N . ARG A 1 563 ? -20.360 -43.139 -80.126 1.00 90.62 563 ARG A N 1
ATOM 4591 C CA . ARG A 1 563 ? -21.312 -42.663 -81.139 1.00 90.62 563 ARG A CA 1
ATOM 4592 C C . ARG A 1 563 ? -21.000 -43.229 -82.528 1.00 90.62 563 ARG A C 1
ATOM 4594 O O . ARG A 1 563 ? -21.929 -43.638 -83.221 1.00 90.62 563 ARG A O 1
ATOM 4601 N N . TYR A 1 564 ? -19.727 -43.301 -82.918 1.00 88.25 564 TYR A N 1
ATOM 4602 C CA . TYR A 1 564 ? -19.304 -43.929 -84.176 1.00 88.25 564 TYR A CA 1
ATOM 4603 C C . TYR A 1 564 ? -19.586 -45.441 -84.204 1.00 88.25 564 TYR A C 1
ATOM 4605 O O . TYR A 1 564 ? -20.068 -45.953 -85.217 1.00 88.25 564 TYR A O 1
ATOM 4613 N N . ALA A 1 565 ? -19.363 -46.151 -83.093 1.00 86.75 565 ALA A N 1
ATOM 4614 C CA . ALA A 1 565 ? -19.691 -47.573 -82.961 1.00 86.75 565 ALA A CA 1
ATOM 4615 C C . ALA A 1 565 ? -21.205 -47.834 -83.095 1.00 86.75 565 ALA A C 1
ATOM 4617 O O . ALA A 1 565 ? -21.636 -48.733 -83.818 1.00 86.75 565 ALA A O 1
ATOM 4618 N N . ASN A 1 566 ? -22.038 -46.990 -82.478 1.00 86.31 566 ASN A N 1
ATOM 4619 C CA . ASN A 1 566 ? -23.491 -47.100 -82.614 1.00 86.31 566 ASN A CA 1
ATOM 4620 C C . ASN A 1 566 ? -23.960 -46.845 -84.058 1.00 86.31 566 ASN A C 1
ATOM 4622 O O . ASN A 1 566 ? -24.802 -47.589 -84.562 1.00 86.31 566 ASN A O 1
ATOM 4626 N N . LEU A 1 567 ? -23.391 -45.855 -84.756 1.00 86.50 567 LEU A N 1
ATOM 4627 C CA . LEU A 1 567 ? -23.740 -45.561 -86.154 1.00 86.50 567 LEU A CA 1
ATOM 4628 C C . LEU A 1 567 ? -23.334 -46.687 -87.120 1.00 86.50 567 LEU A C 1
ATOM 4630 O O . LEU A 1 567 ? -24.101 -47.025 -88.019 1.00 86.50 567 LEU A O 1
ATOM 4634 N N . THR A 1 568 ? -22.174 -47.313 -86.915 1.00 81.00 568 THR A N 1
ATOM 4635 C CA . THR A 1 568 ? -21.740 -48.468 -87.724 1.00 81.00 568 THR A CA 1
ATOM 4636 C C . THR A 1 568 ? -22.599 -49.710 -87.472 1.00 81.00 568 THR A C 1
ATOM 4638 O O . THR A 1 568 ? -22.905 -50.434 -88.417 1.00 81.00 568 THR A O 1
ATOM 4641 N N . SER A 1 569 ? -23.081 -49.924 -86.242 1.00 77.88 569 SER A N 1
ATOM 4642 C CA . SER A 1 569 ? -24.027 -51.013 -85.945 1.00 77.88 569 SER A CA 1
ATOM 4643 C C . SER A 1 569 ? -25.402 -50.828 -86.608 1.00 77.88 569 SER A C 1
ATOM 4645 O O . SER A 1 569 ? -26.038 -51.811 -86.982 1.00 77.88 569 SER A O 1
ATOM 4647 N N . LEU A 1 570 ? -25.844 -49.576 -86.787 1.00 78.31 570 LEU A N 1
ATOM 4648 C CA . LEU A 1 570 ? -27.099 -49.224 -87.460 1.00 78.31 570 LEU A CA 1
ATOM 4649 C C . LEU A 1 570 ? -27.005 -49.325 -88.986 1.00 78.31 570 LEU A C 1
ATOM 4651 O O . LEU A 1 570 ? -28.007 -49.620 -89.615 1.00 78.31 570 LEU A O 1
ATOM 4655 N N . SER A 1 571 ? -25.825 -49.108 -89.574 1.00 77.25 571 SER A N 1
ATOM 4656 C CA . SER A 1 571 ? -25.605 -49.271 -91.021 1.00 77.25 571 SER A CA 1
ATOM 4657 C C . SER A 1 571 ? -25.520 -50.736 -91.472 1.00 77.25 571 SER A C 1
ATOM 4659 O O . SER A 1 571 ? -25.636 -50.997 -92.666 1.00 77.25 571 SER A O 1
ATOM 4661 N N . ASN A 1 572 ? -25.258 -51.669 -90.551 1.00 70.06 572 ASN A N 1
ATOM 4662 C CA . ASN A 1 572 ? -25.141 -53.107 -90.832 1.00 70.06 572 ASN A CA 1
ATOM 4663 C C . ASN A 1 572 ? -26.435 -53.894 -90.546 1.00 70.06 572 ASN A C 1
ATOM 4665 O O . ASN A 1 572 ? -26.452 -55.115 -90.704 1.00 70.06 572 ASN A O 1
ATOM 4669 N N . LYS A 1 573 ? -27.493 -53.212 -90.101 1.00 61.44 573 LYS A N 1
ATOM 4670 C CA . LYS A 1 573 ? -28.867 -53.725 -90.059 1.00 61.44 573 LYS A CA 1
ATOM 4671 C C . LYS A 1 573 ? -29.642 -53.136 -91.222 1.00 61.44 573 LYS A C 1
ATOM 4673 O O . LYS A 1 573 ? -30.497 -53.875 -91.753 1.00 61.44 573 LYS A O 1
#

Radius of gyration: 36.37 Å; chains: 1; bounding box: 75×119×126 Å

InterPro domains:
  IPR011992 EF-hand domain pair [SSF47473] (38-210)
  IPR031968 VASt domain [PF16016] (324-476)
  IPR031968 VASt domain [PS51778] (315-498)

Sequence (573 aa):
MGCCEATQINPRLLSRIEIPLEEKAIKKQERELAIFQRSAKELKYTFKTNSKNGLITLPMLKRSIYQLGLNFDEIYNNCSPTYKLFQSLSNEEGFYNSNDIELCAVLLGSGSAKDKLLILFEHIDKSADGVLYKDETCKVLKQMIDLSLNKIPTSINSENYLSSIELKEYIESLVKSESKFLDKVFQSIFNNDSDEVSIEDLEKMLCEYPKLERLVWSSGIRISLYEESNLYSHPLKFSLEYFEECDKKRNRSLGCENDFSAQNPIDNPVSYQTFRNQARNKTHDISDFIMKEKSNALEKNINISDDMIPSSVFKYSLTDAPVKFDISVVKFFQLFLADDAEEFRLKYHSVAGDTNLKVGKWSKPPPGVFSGIPGDGWNHTSTRNVSYIHPLHDRIPMMPAKSETKEEYKIYFLSKDELILDVVLWNRDVPYGNYFRCCMRWIITGDPTCTVDIRFGVDFVKKTIFRGKIEKTSLEQSRKAINTLWLPIAMKIIQESSGKPSKFAEEIVMKHEKPVTIIKENKTWHLWTIILVLLLIIIFLWYRIVGLENEFRYAREDLLLNRYANLTSLSNK

Organism: NCBI:txid1481888

Secondary structure (DSSP, 8-state):
--------------------HHHHHHHHHHTTSGGGGSBHHHHHHHHHHT-BTTEE-HHHHHHHHHHTT--THHHH-TT-HHHHHHHHHB-TTS-EEHHHHHHHHHHHSB--HHHHHHHHHHHH-SS-SSEEEHHHHHHHHHHHHHIIIIIHHHHH--TTTS-HHHHHHHHHHHHTTHHHHHHHHHHHHS-TT-SEEEHHHHHHHHHH-GGGGGGGSHHHHHHHHHHHHHHHH-S---SSTTSSSSSSSS---------------------THHHHHHHHHHHHHHHHHHHHHHHHHHHHHHHHHTTSPPGGG--EESSSSPEEESS-HHHHIIIIISTTTHHHHHHHHHHTT-EEEEEPPPSSPPPHHHHTS--S----EEEEEEEEEEEP----TT--SEEEEEEEEEEEEEETTEEEEEEEEEESSSTTTTTEEEEEEEEEE-SSSEEEEEEEEEEESS--TTHHHHHHHHHHHHHHIIIIIIHHHHHHHHHHHTTPPPSSSHHHHTTT----------THHHHHHHHHHHHHHHHHHHHHHHHHHHHHHHHHHHHHHHHHHHHHHHHT-